Protein AF-0000000086525606 (afdb_homodimer)

Sequence (682 aa):
MKDKPDGVVLPSRVIPFPTSISDEARTALQRLVGSDGVPLNALHVMPSPDDFDAWMRVKAAADAHYAAAIEQLGGSLRSSVETIRAGAADVHVATPEAAASSECAYIDLHGGALVLGGGAACRAGAQMQADRLGIRCYGVDYRLPPEHPYPAALDDCISTYAYVLEHYAPENIVIGGRSAGGNLAAAMVLRARDEGLPLPAALVLLSPEVDLTESGDSFETNRLVDVMLPASLMPNNLLYANGADLAHPYLSPLFGDFSAGFPPTFIQSGTRDLFLSNAVRLHRALRRAQVPTELHVFEGMPHGGFMGAPEDRELSQEIARFVHAHLPASDVESKPSSADRMKDKPDGVVLPSRVIPFPTSISDEARTALQRLVGSDGVPLNALHVMPSPDDFDAWMRVKAAADAHYAAAIEQLGGSLRSSVETIRAGAADVHVATPEAAASSECAYIDLHGGALVLGGGAACRAGAQMQADRLGIRCYGVDYRLPPEHPYPAALDDCISTYAYVLEHYAPENIVIGGRSAGGNLAAAMVLRARDEGLPLPAALVLLSPEVDLTESGDSFETNRLVDVMLPASLMPNNLLYANGADLAHPYLSPLFGDFSAGFPPTFIQSGTRDLFLSNAVRLHRALRRAQVPTELHVFEGMPHGGFMGAPEDRELSQEIARFVHAHLPASDVESKPSSADR

InterPro domains:
  IPR013094 Alpha/beta hydrolase fold-3 [PF07859] (108-304)
  IPR029058 Alpha/Beta hydrolase fold [G3DSA:3.40.50.1820] (7-328)
  IPR029058 Alpha/Beta hydrolase fold [SSF53474] (91-329)
  IPR050300 GDXG lipolytic enzyme [PTHR48081] (92-330)

Nearest PDB structures (foldseek):
  7av5-assembly1_AAA  TM=8.962E-01  e=3.137E-26  uncultured bacterium
  7at3-assembly2_B  TM=9.047E-01  e=7.703E-26  uncultured bacterium
  7atd-assembly2_B  TM=8.683E-01  e=3.054E-25  uncultured bacterium
  5gms-assembly2_B  TM=8.595E-01  e=3.880E-25  uncultured bacterium
  4xvc-assembly4_D  TM=8.637E-01  e=1.538E-24  environmental samples

pLDDT: mean 93.72, std 12.47, range [23.77, 98.94]

Secondary structure (DSSP, 8-state):
-----SEEEE--EEEEPPSSS-HHHHHHHHTTB-TTS-BGGGG--PPPTT-HHHHHHHHHHHHHHHHHHHHHHGGG--SEEEEEEETTEEEEEEE-SS-SEEEEEEEEE--STTTS--HHHHHHHHHHHHHHHTEEEEEEE---TTTS-TTHHHHHHHHHHHHHHTTS-GGGEEEEEETHHHHHHHHHHHHHHHTTPPP-SEEEEES----TT--STHHHHTTTTSSSS-S--HHHHHHHHTTS-TTSTTT-GGGS--TT----EEEEEETT-TTHHHHHHHHHHHHHTT--EEEEEETT--TT-STT-HHHHHHHHHHHHHHHHTS----------GGG-/-----SEEEE--EEEEPPSSS-HHHHHHHHTTB-TTS-BGGGG--PPPTT-HHHHHHHHHHHHHHHHHHHHHHGGG--SEEEEEEETTEEEEEEE-SS-SEEEEEEEEE--STTTS--HHHHHHHHHHHHHHHTEEEEEEE---TTTS-TTHHHHHHHHHHHHHHTTS-GGGEEEEEETHHHHHHHHHHHHHHHTTPPPPSEEEEES----TT--STHHHHTTTTSSSS-S--HHHHHHHHTTS-TTSTTT-GGGS--TT----EEEEEETT-TTHHHHHHHHHHHHHTT--EEEEEETT--TT-STT-HHHHHHHHHHHHHHHHTS----------GGG-

Solvent-accessible surface area (backbone atoms only — not comparable to full-atom values): 34168 Å² total; per-residue (Å²): 128,84,78,61,57,74,31,35,54,41,70,60,46,67,44,58,64,50,78,71,52,53,70,56,29,41,52,46,56,53,73,33,36,42,71,80,6,44,32,53,55,63,74,60,77,79,54,60,62,83,38,58,69,56,48,53,49,53,45,52,53,50,50,52,53,43,52,57,53,45,63,72,45,62,85,71,70,72,32,48,73,47,77,46,75,27,82,90,14,45,27,26,41,8,38,22,76,70,60,50,37,95,62,37,39,33,36,37,30,52,33,39,64,58,49,45,48,47,64,69,49,22,44,51,49,12,25,51,50,3,54,73,63,24,28,33,13,40,12,49,35,42,51,38,28,86,87,31,31,60,61,40,33,52,52,22,48,46,34,39,50,56,51,50,53,74,76,31,57,40,59,28,27,35,38,28,14,32,27,31,7,14,21,47,44,50,15,36,52,55,47,34,51,76,72,67,42,82,63,48,32,30,36,41,28,36,37,21,45,24,48,52,70,61,59,39,48,22,57,58,72,16,45,50,63,1,38,63,42,25,60,85,58,54,46,45,43,50,35,27,37,62,83,52,64,44,67,38,34,74,56,5,34,60,67,45,80,47,74,87,61,64,52,38,33,41,37,30,37,13,75,21,10,32,39,30,29,37,38,35,49,38,50,50,52,35,50,77,41,69,31,60,67,47,61,46,51,38,68,66,23,23,47,90,50,35,87,71,16,73,68,41,52,51,49,51,50,52,49,47,52,54,54,54,70,52,32,79,81,55,80,66,73,78,69,76,72,72,68,88,104,128,82,78,61,57,72,30,36,55,41,71,59,48,68,45,59,67,52,79,70,51,55,72,56,31,39,50,48,55,54,73,33,37,41,70,81,6,44,32,53,54,63,74,61,78,78,54,58,60,82,39,59,69,55,46,53,50,52,44,53,53,49,51,52,53,42,52,56,53,44,64,73,46,61,85,71,70,74,31,48,72,49,75,45,75,28,82,88,14,47,28,25,41,8,39,23,77,69,60,51,36,93,64,37,40,34,37,37,30,52,34,39,65,58,48,45,46,46,64,68,49,22,43,51,49,13,26,51,51,3,54,74,61,19,28,33,13,39,12,50,34,42,51,37,29,85,87,30,31,59,60,40,33,53,53,22,50,45,34,39,49,56,54,49,53,75,77,32,58,40,60,28,27,36,39,29,14,33,28,31,6,14,20,48,45,50,15,35,51,54,48,34,52,76,70,67,44,81,63,46,32,30,36,38,28,36,36,22,45,24,48,53,71,59,60,38,48,23,58,57,71,17,46,50,65,1,38,64,43,25,61,85,59,55,46,45,42,49,34,27,37,62,84,52,63,46,66,38,35,74,55,5,34,61,66,44,80,48,75,87,60,62,53,37,32,41,37,30,38,14,74,20,10,32,38,30,30,38,38,34,48,39,51,51,53,35,49,76,42,68,30,58,65,48,62,45,51,38,68,68,23,22,46,92,50,34,87,71,15,71,68,41,52,52,49,51,51,54,49,45,52,54,54,56,71,50,32,77,80,56,79,66,70,78,70,75,72,71,69,88,106

Organism: NCBI:txid488447

Radius of gyration: 26.57 Å; Cα contacts (8 Å, |Δi|>4): 1544; chains: 2; bounding box: 75×69×79 Å

Structure (mmCIF, N/CA/C/O backbone):
data_AF-0000000086525606-model_v1
#
loop_
_entity.id
_entity.type
_entity.pdbx_description
1 polymer 'Alpha/beta hydrolase'
#
loop_
_atom_site.group_PDB
_atom_site.id
_atom_site.type_symbol
_atom_site.label_atom_id
_atom_site.label_alt_id
_atom_site.label_comp_id
_atom_site.label_asym_id
_atom_site.label_entity_id
_atom_site.label_seq_id
_atom_site.pdbx_PDB_ins_code
_atom_site.Cartn_x
_atom_site.Cartn_y
_atom_site.Cartn_z
_atom_site.occupancy
_atom_site.B_iso_or_equiv
_atom_site.auth_seq_id
_atom_site.auth_comp_id
_atom_site.auth_asym_id
_atom_site.auth_atom_id
_atom_site.pdbx_PDB_model_num
ATOM 1 N N . MET A 1 1 ? -34.062 -6.594 21.125 1 36 1 MET A N 1
ATOM 2 C CA . MET A 1 1 ? -32.844 -5.816 21.203 1 36 1 MET A CA 1
ATOM 3 C C . MET A 1 1 ? -31.953 -6.07 19.969 1 36 1 MET A C 1
ATOM 5 O O . MET A 1 1 ? -31.547 -7.207 19.719 1 36 1 MET A O 1
ATOM 9 N N . LYS A 1 2 ? -32.094 -5.418 18.938 1 52.72 2 LYS A N 1
ATOM 10 C CA . LYS A 1 2 ? -31.391 -5.688 17.688 1 52.72 2 LYS A CA 1
ATOM 11 C C . LYS A 1 2 ? -29.906 -5.875 17.922 1 52.72 2 LYS A C 1
ATOM 13 O O . LYS A 1 2 ? -29.281 -5.094 18.641 1 52.72 2 LYS A O 1
ATOM 18 N N . ASP A 1 3 ? -29.344 -7.051 17.703 1 71.25 3 ASP A N 1
ATOM 19 C CA . ASP A 1 3 ? -27.969 -7.457 17.953 1 71.25 3 ASP A CA 1
ATOM 20 C C . ASP A 1 3 ? -26.984 -6.449 17.359 1 71.25 3 ASP A C 1
ATOM 22 O O . ASP A 1 3 ? -27.125 -6.027 16.203 1 71.25 3 ASP A O 1
ATOM 26 N N . LYS A 1 4 ? -26.219 -5.668 18.172 1 83.19 4 LYS A N 1
ATOM 27 C CA . LYS A 1 4 ? -25.156 -4.73 17.797 1 83.19 4 LYS A CA 1
ATOM 28 C C . LYS A 1 4 ? -24.266 -5.312 16.703 1 83.19 4 LYS A C 1
ATOM 30 O O . LYS A 1 4 ? -23.75 -6.418 16.844 1 83.19 4 LYS A O 1
ATOM 35 N N . PRO A 1 5 ? -24.328 -4.613 15.547 1 90.88 5 PRO A N 1
ATOM 36 C CA . PRO A 1 5 ? -23.406 -5.113 14.516 1 90.88 5 PRO A CA 1
ATOM 37 C C . PRO A 1 5 ? -21.953 -5.148 14.984 1 90.88 5 PRO A C 1
ATOM 39 O O . PRO A 1 5 ? -21.531 -4.266 15.727 1 90.88 5 PRO A O 1
ATOM 42 N N . ASP A 1 6 ? -21.281 -6.199 14.688 1 92.25 6 ASP A N 1
ATOM 43 C CA . ASP A 1 6 ? -19.859 -6.312 14.977 1 92.25 6 ASP A CA 1
ATOM 44 C C . ASP A 1 6 ? -19.016 -5.801 13.805 1 92.25 6 ASP A C 1
ATOM 46 O O . ASP A 1 6 ? -18.312 -6.574 13.156 1 92.25 6 ASP A O 1
ATOM 50 N N . GLY A 1 7 ? -19.141 -4.566 13.555 1 97.19 7 GLY A N 1
ATOM 51 C CA . GLY A 1 7 ? -18.453 -3.928 12.438 1 97.19 7 GLY A CA 1
ATOM 52 C C . GLY A 1 7 ? -19.062 -2.594 12.055 1 97.19 7 GLY A C 1
ATOM 53 O O . GLY A 1 7 ? -19.75 -1.961 12.859 1 97.19 7 GLY A O 1
ATOM 54 N N . VAL A 1 8 ? -18.734 -2.088 10.898 1 98.38 8 VAL A N 1
ATOM 55 C CA . VAL A 1 8 ? -19.234 -0.827 10.359 1 98.38 8 VAL A CA 1
ATOM 56 C C . VAL A 1 8 ? -20.359 -1.098 9.375 1 98.38 8 VAL A C 1
ATOM 58 O O . VAL A 1 8 ? -20.219 -1.893 8.445 1 98.38 8 VAL A O 1
ATOM 61 N N . VAL A 1 9 ? -21.484 -0.493 9.555 1 97.75 9 VAL A N 1
ATOM 62 C CA . VAL A 1 9 ? -22.625 -0.646 8.656 1 97.75 9 VAL A CA 1
ATOM 63 C C . VAL A 1 9 ? -22.484 0.313 7.48 1 97.75 9 VAL A C 1
ATOM 65 O O . VAL A 1 9 ? -22.375 1.527 7.668 1 97.75 9 VAL A O 1
ATOM 68 N N . LEU A 1 10 ? -22.438 -0.233 6.316 1 97.69 10 LEU A N 1
ATOM 69 C CA . LEU A 1 10 ? -22.359 0.56 5.094 1 97.69 10 LEU A CA 1
ATOM 70 C C . LEU A 1 10 ? -23.703 0.531 4.348 1 97.69 10 LEU A C 1
ATOM 72 O O . LEU A 1 10 ? -24.25 -0.543 4.09 1 97.69 10 LEU A O 1
ATOM 76 N N . PRO A 1 11 ? -24.234 1.678 4.02 1 97.19 11 PRO A N 1
ATOM 77 C CA . PRO A 1 11 ? -25.422 1.695 3.172 1 97.19 11 PRO A CA 1
ATOM 78 C C . PRO A 1 11 ? -25.141 1.274 1.732 1 97.19 11 PRO A C 1
ATOM 80 O O . PRO A 1 11 ? -23.969 1.229 1.321 1 97.19 11 PRO A O 1
ATOM 83 N N . SER A 1 12 ? -26.219 0.885 0.986 1 97.5 12 SER A N 1
ATOM 84 C CA . SER A 1 12 ? -26.062 0.666 -0.448 1 97.5 12 SER A CA 1
ATOM 85 C C . SER A 1 12 ? -25.531 1.914 -1.146 1 97.5 12 SER A C 1
ATOM 87 O O . SER A 1 12 ? -25.906 3.035 -0.797 1 97.5 12 SER A O 1
ATOM 89 N N . ARG A 1 13 ? -24.656 1.719 -2.092 1 97.06 13 ARG A N 1
ATOM 90 C CA . ARG A 1 13 ? -24.094 2.859 -2.805 1 97.06 13 ARG A CA 1
ATOM 91 C C . ARG A 1 13 ? -23.438 2.42 -4.117 1 97.06 13 ARG A C 1
ATOM 93 O O . ARG A 1 13 ? -23.266 1.224 -4.355 1 97.06 13 ARG A O 1
ATOM 100 N N . VAL A 1 14 ? -23.203 3.367 -4.949 1 97.94 14 VAL A N 1
ATOM 101 C CA . VAL A 1 14 ? -22.453 3.15 -6.188 1 97.94 14 VAL A CA 1
ATOM 102 C C . VAL A 1 14 ? -21.031 3.668 -6.031 1 97.94 14 VAL A C 1
ATOM 104 O O . VAL A 1 14 ? -20.812 4.828 -5.664 1 97.94 14 VAL A O 1
ATOM 107 N N . ILE A 1 15 ? -20.047 2.838 -6.145 1 98.38 15 ILE A N 1
ATOM 108 C CA . ILE A 1 15 ? -18.656 3.25 -6.207 1 98.38 15 ILE A CA 1
ATOM 109 C C . ILE A 1 15 ? -18.281 3.607 -7.645 1 98.38 15 ILE A C 1
ATOM 111 O O . ILE A 1 15 ? -18.25 2.738 -8.516 1 98.38 15 ILE A O 1
ATOM 115 N N . PRO A 1 16 ? -17.984 4.852 -7.926 1 98.31 16 PRO A N 1
ATOM 116 C CA . PRO A 1 16 ? -17.688 5.234 -9.305 1 98.31 16 PRO A CA 1
ATOM 117 C C . PRO A 1 16 ? -16.375 4.633 -9.805 1 98.31 16 PRO A C 1
ATOM 119 O O . PRO A 1 16 ? -15.516 4.254 -9.008 1 98.31 16 PRO A O 1
ATOM 122 N N . PHE A 1 17 ? -16.297 4.496 -11.117 1 98.38 17 PHE A N 1
ATOM 123 C CA . PHE A 1 17 ? -14.969 4.23 -11.68 1 98.38 17 PHE A CA 1
ATOM 124 C C . PHE A 1 17 ? -14.016 5.375 -11.391 1 98.38 17 PHE A C 1
ATOM 126 O O . PHE A 1 17 ? -14.391 6.547 -11.477 1 98.38 17 PHE A O 1
ATOM 133 N N . PRO A 1 18 ? -12.836 5.023 -11.008 1 98.12 18 PRO A N 1
ATOM 134 C CA . PRO A 1 18 ? -11.898 6.078 -10.594 1 98.12 18 PRO A CA 1
ATOM 135 C C . PRO A 1 18 ? -11.617 7.082 -11.711 1 98.12 18 PRO A C 1
ATOM 137 O O . PRO A 1 18 ? -11.508 6.695 -12.875 1 98.12 18 PRO A O 1
ATOM 140 N N . THR A 1 19 ? -11.453 8.312 -11.391 1 97.38 19 THR A N 1
ATOM 141 C CA . THR A 1 19 ? -11.055 9.344 -12.344 1 97.38 19 THR A CA 1
ATOM 142 C C . THR A 1 19 ? -9.578 9.695 -12.18 1 97.38 19 THR A C 1
ATOM 144 O O . THR A 1 19 ? -9.039 10.5 -12.938 1 97.38 19 THR A O 1
ATOM 147 N N . SER A 1 20 ? -8.938 9.055 -11.203 1 98.31 20 SER A N 1
ATOM 148 C CA . SER A 1 20 ? -7.551 9.344 -10.859 1 98.31 20 SER A CA 1
ATOM 149 C C . SER A 1 20 ? -6.602 8.383 -11.57 1 98.31 20 SER A C 1
ATOM 151 O O . SER A 1 20 ? -5.406 8.344 -11.266 1 98.31 20 SER A O 1
ATOM 153 N N . ILE A 1 21 ? -7.074 7.543 -12.461 1 98.62 21 ILE A N 1
ATOM 154 C CA . ILE A 1 21 ? -6.258 6.633 -13.258 1 98.62 21 ILE A CA 1
ATOM 155 C C . ILE A 1 21 ? -6.383 6.992 -14.734 1 98.62 21 ILE A C 1
ATOM 157 O O . ILE A 1 21 ? -7.141 7.895 -15.102 1 98.62 21 ILE A O 1
ATOM 161 N N . SER A 1 22 ? -5.617 6.359 -15.594 1 98.62 22 SER A N 1
ATOM 162 C CA . SER A 1 22 ? -5.656 6.672 -17.016 1 98.62 22 SER A CA 1
ATOM 163 C C . SER A 1 22 ? -7.016 6.332 -17.625 1 98.62 22 SER A C 1
ATOM 165 O O . SER A 1 22 ? -7.754 5.512 -17.078 1 98.62 22 SER A O 1
ATOM 167 N N . ASP A 1 23 ? -7.305 6.926 -18.734 1 98.38 23 ASP A N 1
ATOM 168 C CA . ASP A 1 23 ? -8.539 6.633 -19.453 1 98.38 23 ASP A CA 1
ATOM 169 C C . ASP A 1 23 ? -8.602 5.168 -19.875 1 98.38 23 ASP A C 1
ATOM 171 O O . ASP A 1 23 ? -9.672 4.551 -19.844 1 98.38 23 ASP A O 1
ATOM 175 N N . GLU A 1 24 ? -7.453 4.629 -20.25 1 98.56 24 GLU A N 1
ATOM 176 C CA . GLU A 1 24 ? -7.379 3.227 -20.656 1 98.56 24 GLU A CA 1
ATOM 177 C C . GLU A 1 24 ? -7.711 2.299 -19.484 1 98.56 24 GLU A C 1
ATOM 179 O O . GLU A 1 24 ? -8.453 1.328 -19.656 1 98.56 24 GLU A O 1
ATOM 184 N N . ALA A 1 25 ? -7.176 2.627 -18.344 1 98.69 25 ALA A N 1
ATOM 185 C CA . ALA A 1 25 ? -7.457 1.835 -17.141 1 98.69 25 ALA A CA 1
ATOM 186 C C . ALA A 1 25 ? -8.938 1.902 -16.781 1 98.69 25 ALA A C 1
ATOM 188 O O . ALA A 1 25 ? -9.555 0.88 -16.469 1 98.69 25 ALA A O 1
ATOM 189 N N . ARG A 1 26 ? -9.461 3.09 -16.812 1 98.44 26 ARG A N 1
ATOM 190 C CA . ARG A 1 26 ? -10.875 3.281 -16.484 1 98.44 26 ARG A CA 1
ATOM 191 C C . ARG A 1 26 ? -11.766 2.482 -17.438 1 98.44 26 ARG A C 1
ATOM 193 O O . ARG A 1 26 ? -12.727 1.844 -17 1 98.44 26 ARG A O 1
ATOM 200 N N . THR A 1 27 ? -11.43 2.516 -18.719 1 97.94 27 THR A N 1
ATOM 201 C CA . THR A 1 27 ? -12.18 1.773 -19.719 1 97.94 27 THR A CA 1
ATOM 202 C C . THR A 1 27 ? -12.109 0.273 -19.453 1 97.94 27 THR A C 1
ATOM 204 O O . THR A 1 27 ? -13.109 -0.436 -19.609 1 97.94 27 THR A O 1
ATOM 207 N N . ALA A 1 28 ? -10.945 -0.151 -19.078 1 97.44 28 ALA A N 1
ATOM 208 C CA . ALA A 1 28 ? -10.781 -1.563 -18.75 1 97.44 28 ALA A CA 1
ATOM 209 C C . ALA A 1 28 ? -11.711 -1.972 -17.609 1 97.44 28 ALA A C 1
ATOM 211 O O . ALA A 1 28 ? -12.336 -3.035 -17.672 1 97.44 28 ALA A O 1
ATOM 212 N N . LEU A 1 29 ? -11.828 -1.157 -16.578 1 98.19 29 LEU A N 1
ATOM 213 C CA . LEU A 1 29 ? -12.719 -1.44 -15.461 1 98.19 29 LEU A CA 1
ATOM 214 C C . LEU A 1 29 ? -14.18 -1.459 -15.914 1 98.19 29 LEU A C 1
ATOM 216 O O . LEU A 1 29 ? -14.945 -2.332 -15.508 1 98.19 29 LEU A O 1
ATOM 220 N N . GLN A 1 30 ? -14.531 -0.524 -16.75 1 97.75 30 GLN A N 1
ATOM 221 C CA . GLN A 1 30 ? -15.898 -0.388 -17.219 1 97.75 30 GLN A CA 1
ATOM 222 C C . GLN A 1 30 ? -16.344 -1.64 -17.969 1 97.75 30 GLN A C 1
ATOM 224 O O . GLN A 1 30 ? -17.516 -2.039 -17.891 1 97.75 30 GLN A O 1
ATOM 229 N N . ARG A 1 31 ? -15.445 -2.287 -18.609 1 96.56 31 ARG A N 1
ATOM 230 C CA . ARG A 1 31 ? -15.742 -3.465 -19.422 1 96.56 31 ARG A CA 1
ATOM 231 C C . ARG A 1 31 ? -16.062 -4.664 -18.531 1 96.56 31 ARG A C 1
ATOM 233 O O . ARG A 1 31 ? -16.625 -5.656 -19.016 1 96.56 31 ARG A O 1
ATOM 240 N N . LEU A 1 32 ? -15.75 -4.566 -17.312 1 97.25 32 LEU A N 1
ATOM 241 C CA . LEU A 1 32 ? -15.898 -5.707 -16.422 1 97.25 32 LEU A CA 1
ATOM 242 C C . LEU A 1 32 ? -17.172 -5.594 -15.586 1 97.25 32 LEU A C 1
ATOM 244 O O . LEU A 1 32 ? -17.422 -6.43 -14.711 1 97.25 32 LEU A O 1
ATOM 248 N N . VAL A 1 33 ? -17.938 -4.555 -15.82 1 97.75 33 VAL A N 1
ATOM 249 C CA . VAL A 1 33 ? -19.125 -4.301 -15.031 1 97.75 33 VAL A CA 1
ATOM 250 C C . VAL A 1 33 ? -20.359 -4.25 -15.945 1 97.75 33 VAL A C 1
ATOM 252 O O . VAL A 1 33 ? -20.328 -3.605 -17 1 97.75 33 VAL A O 1
ATOM 255 N N . GLY A 1 34 ? -21.406 -4.938 -15.57 1 96.75 34 GLY A N 1
ATOM 256 C CA . GLY A 1 34 ? -22.641 -4.961 -16.344 1 96.75 34 GLY A CA 1
ATOM 257 C C . GLY A 1 34 ? -23.438 -3.674 -16.25 1 96.75 34 GLY A C 1
ATOM 258 O O . GLY A 1 34 ? -23.094 -2.789 -15.461 1 96.75 34 GLY A O 1
ATOM 259 N N . SER A 1 35 ? -24.453 -3.564 -17.031 1 95.19 35 SER A N 1
ATOM 260 C CA . SER A 1 35 ? -25.281 -2.369 -17.078 1 95.19 35 SER A CA 1
ATOM 261 C C . SER A 1 35 ? -25.984 -2.133 -15.742 1 95.19 35 SER A C 1
ATOM 263 O O . SER A 1 35 ? -26.453 -1.024 -15.461 1 95.19 35 SER A O 1
ATOM 265 N N . ASP A 1 36 ? -26.078 -3.131 -14.969 1 95.25 36 ASP A N 1
ATOM 266 C CA . ASP A 1 36 ? -26.719 -3.018 -13.656 1 95.25 36 ASP A CA 1
ATOM 267 C C . ASP A 1 36 ? -25.703 -2.633 -12.586 1 95.25 36 ASP A C 1
ATOM 269 O O . ASP A 1 36 ? -26.062 -2.516 -11.406 1 95.25 36 ASP A O 1
ATOM 273 N N . GLY A 1 37 ? -24.438 -2.537 -12.953 1 96.56 37 GLY A N 1
ATOM 274 C CA . GLY A 1 37 ? -23.391 -2.127 -12.023 1 96.56 37 GLY A CA 1
ATOM 275 C C . GLY A 1 37 ? -22.75 -3.293 -11.297 1 96.56 37 GLY A C 1
ATOM 276 O O . GLY A 1 37 ? -21.922 -3.094 -10.406 1 96.56 37 GLY A O 1
ATOM 277 N N . VAL A 1 38 ? -23.156 -4.477 -11.625 1 96.88 38 VAL A N 1
ATOM 278 C CA . VAL A 1 38 ? -22.594 -5.664 -10.984 1 96.88 38 VAL A CA 1
ATOM 279 C C . VAL A 1 38 ? -21.406 -6.184 -11.789 1 96.88 38 VAL A C 1
ATOM 281 O O . VAL A 1 38 ? -21.484 -6.301 -13.016 1 96.88 38 VAL A O 1
ATOM 284 N N . PRO A 1 39 ? -20.297 -6.461 -11.094 1 97.94 39 PRO A N 1
ATOM 285 C CA . PRO A 1 39 ? -19.172 -7.059 -11.836 1 97.94 39 PRO A CA 1
ATOM 286 C C . PRO A 1 39 ? -19.578 -8.336 -12.57 1 97.94 39 PRO A C 1
ATOM 288 O O . PRO A 1 39 ? -20.266 -9.195 -12 1 97.94 39 PRO A O 1
ATOM 291 N N . LEU A 1 40 ? -19.109 -8.484 -13.797 1 96.56 40 LEU A N 1
ATOM 292 C CA . LEU A 1 40 ? -19.484 -9.633 -14.625 1 96.56 40 LEU A CA 1
ATOM 293 C C . LEU A 1 40 ? -19 -10.938 -14 1 96.56 40 LEU A C 1
ATOM 295 O O . LEU A 1 40 ? -19.703 -11.945 -14.023 1 96.56 40 LEU A O 1
ATOM 299 N N . ASN A 1 41 ? -17.844 -10.938 -13.406 1 95.25 41 ASN A N 1
ATOM 300 C CA . ASN A 1 41 ? -17.266 -12.141 -12.828 1 95.25 41 ASN A CA 1
ATOM 301 C C . ASN A 1 41 ? -18.016 -12.586 -11.57 1 95.25 41 ASN A C 1
ATOM 303 O O . ASN A 1 41 ? -17.859 -13.719 -11.117 1 95.25 41 ASN A O 1
ATOM 307 N N . ALA A 1 42 ? -18.797 -11.703 -11.008 1 94.94 42 ALA A N 1
ATOM 308 C CA . ALA A 1 42 ? -19.578 -12.047 -9.82 1 94.94 42 ALA A CA 1
ATOM 309 C C . ALA A 1 42 ? -20.719 -12.992 -10.172 1 94.94 42 ALA A C 1
ATOM 311 O O . ALA A 1 42 ? -21.312 -13.617 -9.297 1 94.94 42 ALA A O 1
ATOM 312 N N . LEU A 1 43 ? -20.984 -13.062 -11.422 1 90.75 43 LEU A N 1
ATOM 313 C CA . LEU A 1 43 ? -22.094 -13.883 -11.891 1 90.75 43 LEU A CA 1
ATOM 314 C C . LEU A 1 43 ? -21.703 -15.352 -11.977 1 90.75 43 LEU A C 1
ATOM 316 O O . LEU A 1 43 ? -22.547 -16.219 -12.102 1 90.75 43 LEU A O 1
ATOM 320 N N . HIS A 1 44 ? -20.422 -15.609 -11.898 1 88.12 44 HIS A N 1
ATOM 321 C CA . HIS A 1 44 ? -19.906 -16.969 -11.984 1 88.12 44 HIS A CA 1
ATOM 322 C C . HIS A 1 44 ? -19.703 -17.578 -10.594 1 88.12 44 HIS A C 1
ATOM 324 O O . HIS A 1 44 ? -19.031 -16.984 -9.75 1 88.12 44 HIS A O 1
ATOM 330 N N . VAL A 1 45 ? -20.344 -18.656 -10.398 1 88.06 45 VAL A N 1
ATOM 331 C CA . VAL A 1 45 ? -20.203 -19.344 -9.125 1 88.06 45 VAL A CA 1
ATOM 332 C C . VAL A 1 45 ? -19.344 -20.594 -9.312 1 88.06 45 VAL A C 1
ATOM 334 O O . VAL A 1 45 ? -19.594 -21.406 -10.203 1 88.06 45 VAL A O 1
ATOM 337 N N . MET A 1 46 ? -18.344 -20.656 -8.508 1 92.56 46 MET A N 1
ATOM 338 C CA . MET A 1 46 ? -17.453 -21.797 -8.602 1 92.56 46 MET A CA 1
ATOM 339 C C . MET A 1 46 ? -18.109 -23.047 -8.031 1 92.56 46 MET A C 1
ATOM 341 O O . MET A 1 46 ? -18.922 -22.969 -7.102 1 92.56 46 MET A O 1
ATOM 345 N N . PRO A 1 47 ? -17.734 -24.156 -8.547 1 95.5 47 PRO A N 1
ATOM 346 C CA . PRO A 1 47 ? -18.312 -25.422 -8.07 1 95.5 47 PRO A CA 1
ATOM 347 C C . PRO A 1 47 ? -17.891 -25.766 -6.645 1 95.5 47 PRO A C 1
ATOM 349 O O . PRO A 1 47 ? -16.922 -25.203 -6.129 1 95.5 47 PRO A O 1
ATOM 352 N N . SER A 1 48 ? -18.688 -26.672 -6.086 1 95.25 48 SER A N 1
ATOM 353 C CA . SER A 1 48 ? -18.234 -27.281 -4.832 1 95.25 48 SER A CA 1
ATOM 354 C C . SER A 1 48 ? -16.938 -28.062 -5.023 1 95.25 48 SER A C 1
ATOM 356 O O . SER A 1 48 ? -16.75 -28.703 -6.055 1 95.25 48 SER A O 1
ATOM 358 N N . PRO A 1 49 ? -16.094 -28.062 -4.008 1 94.25 49 PRO A N 1
ATOM 359 C CA . PRO A 1 49 ? -14.805 -28.75 -4.148 1 94.25 49 PRO A CA 1
ATOM 360 C C . PRO A 1 49 ? -14.953 -30.234 -4.453 1 94.25 49 PRO A C 1
ATOM 362 O O . PRO A 1 49 ? -14.055 -30.844 -5.035 1 94.25 49 PRO A O 1
ATOM 365 N N . ASP A 1 50 ? -16.109 -30.797 -4.18 1 94.81 50 ASP A N 1
ATOM 366 C CA . ASP A 1 50 ? -16.297 -32.25 -4.328 1 94.81 50 ASP A CA 1
ATOM 367 C C . ASP A 1 50 ? -16.875 -32.594 -5.695 1 94.81 50 ASP A C 1
ATOM 369 O O . ASP A 1 50 ? -17.016 -33.75 -6.039 1 94.81 50 ASP A O 1
ATOM 373 N N . ASP A 1 51 ? -17.203 -31.578 -6.445 1 96.75 51 ASP A N 1
ATOM 374 C CA . ASP A 1 51 ? -17.828 -31.812 -7.742 1 96.75 51 ASP A CA 1
ATOM 375 C C . ASP A 1 51 ? -16.781 -31.859 -8.852 1 96.75 51 ASP A C 1
ATOM 377 O O . ASP A 1 51 ? -16.609 -30.875 -9.594 1 96.75 51 ASP A O 1
ATOM 381 N N . PHE A 1 52 ? -16.203 -33 -9.047 1 96.56 52 PHE A N 1
ATOM 382 C CA . PHE A 1 52 ? -15.109 -33.188 -9.984 1 96.56 52 PHE A CA 1
ATOM 383 C C . PHE A 1 52 ? -15.523 -32.812 -11.398 1 96.56 52 PHE A C 1
ATOM 385 O O . PHE A 1 52 ? -14.82 -32.062 -12.07 1 96.56 52 PHE A O 1
ATOM 392 N N . ASP A 1 53 ? -16.641 -33.25 -11.836 1 97.31 53 ASP A N 1
ATOM 393 C CA . ASP A 1 53 ? -17.094 -33.031 -13.203 1 97.31 53 ASP A CA 1
ATOM 394 C C . ASP A 1 53 ? -17.359 -31.547 -13.469 1 97.31 53 ASP A C 1
ATOM 396 O O . ASP A 1 53 ? -17.047 -31.031 -14.547 1 97.31 53 ASP A O 1
ATOM 400 N N . ALA A 1 54 ? -17.891 -30.953 -12.477 1 97.38 54 ALA A N 1
ATOM 401 C CA . ALA A 1 54 ? -18.141 -29.516 -12.617 1 97.38 54 ALA A CA 1
ATOM 402 C C . ALA A 1 54 ? -16.844 -28.734 -12.758 1 97.38 54 ALA A C 1
ATOM 404 O O . ALA A 1 54 ? -16.75 -27.812 -13.562 1 97.38 54 ALA A O 1
ATOM 405 N N . TRP A 1 55 ? -15.844 -29.109 -12 1 97.44 55 TRP A N 1
ATOM 406 C CA . TRP A 1 55 ? -14.555 -28.422 -12.078 1 97.44 55 TRP A CA 1
ATOM 407 C C . TRP A 1 55 ? -13.875 -28.688 -13.414 1 97.44 55 TRP A C 1
ATOM 409 O O . TRP A 1 55 ? -13.242 -27.797 -13.984 1 97.44 55 TRP A O 1
ATOM 419 N N . MET A 1 56 ? -14.039 -29.875 -13.906 1 96.88 56 MET A N 1
ATOM 420 C CA . MET A 1 56 ? -13.477 -30.188 -15.219 1 96.88 56 MET A CA 1
ATOM 421 C C . MET A 1 56 ? -14.102 -29.328 -16.297 1 96.88 56 MET A C 1
ATOM 423 O O . MET A 1 56 ? -13.43 -28.938 -17.266 1 96.88 56 MET A O 1
ATOM 427 N N . ARG A 1 57 ? -15.367 -29 -16.141 1 95.94 57 ARG A N 1
ATOM 428 C CA . ARG A 1 57 ? -16.047 -28.125 -17.094 1 95.94 57 ARG A CA 1
ATOM 429 C C . ARG A 1 57 ? -15.539 -26.688 -16.984 1 95.94 57 ARG A C 1
ATOM 431 O O . ARG A 1 57 ? -15.352 -26.016 -17.984 1 95.94 57 ARG A O 1
ATOM 438 N N . VAL A 1 58 ? -15.359 -26.281 -15.734 1 95.19 58 VAL A N 1
ATOM 439 C CA . VAL A 1 58 ? -14.797 -24.953 -15.5 1 95.19 58 VAL A CA 1
ATOM 440 C C . VAL A 1 58 ? -13.43 -24.859 -16.172 1 95.19 58 VAL A C 1
ATOM 442 O O . VAL A 1 58 ? -13.133 -23.875 -16.844 1 95.19 58 VAL A O 1
ATOM 445 N N . LYS A 1 59 ? -12.602 -25.812 -16.047 1 95.12 59 LYS A N 1
ATOM 446 C CA . LYS A 1 59 ? -11.258 -25.828 -16.625 1 95.12 59 LYS A CA 1
ATOM 447 C C . LYS A 1 59 ? -11.32 -25.766 -18.156 1 95.12 59 LYS A C 1
ATOM 449 O O . LYS A 1 59 ? -10.578 -25.016 -18.781 1 95.12 59 LYS A O 1
ATOM 454 N N . ALA A 1 60 ? -12.203 -26.516 -18.672 1 93.81 60 ALA A N 1
ATOM 455 C CA . ALA A 1 60 ? -12.352 -26.547 -20.125 1 93.81 60 ALA A CA 1
ATOM 456 C C . ALA A 1 60 ? -12.781 -25.188 -20.672 1 93.81 60 ALA A C 1
ATOM 458 O O . ALA A 1 60 ? -12.297 -24.75 -21.719 1 93.81 60 ALA A O 1
ATOM 459 N N . ALA A 1 61 ? -13.688 -24.609 -19.969 1 92.06 61 ALA A N 1
ATOM 460 C CA . ALA A 1 61 ? -14.164 -23.297 -20.375 1 92.06 61 ALA A CA 1
ATOM 461 C C . ALA A 1 61 ? -13.047 -22.25 -20.297 1 92.06 61 ALA A C 1
ATOM 463 O O . ALA A 1 61 ? -12.906 -21.422 -21.188 1 92.06 61 ALA A O 1
ATOM 464 N N . ALA A 1 62 ? -12.297 -22.297 -19.234 1 91.62 62 ALA A N 1
ATOM 465 C CA . ALA A 1 62 ? -11.18 -21.359 -19.047 1 91.62 62 ALA A CA 1
ATOM 466 C C . ALA A 1 62 ? -10.125 -21.562 -20.141 1 91.62 62 ALA A C 1
ATOM 468 O O . ALA A 1 62 ? -9.609 -20.594 -20.703 1 91.62 62 ALA A O 1
ATOM 469 N N . ASP A 1 63 ? -9.82 -22.734 -20.438 1 90.19 63 ASP A N 1
ATOM 470 C CA . ASP A 1 63 ? -8.844 -23.062 -21.469 1 90.19 63 ASP A CA 1
ATOM 471 C C . ASP A 1 63 ? -9.258 -22.469 -22.812 1 90.19 63 ASP A C 1
ATOM 473 O O . ASP A 1 63 ? -8.422 -21.953 -23.562 1 90.19 63 ASP A O 1
ATOM 477 N N . ALA A 1 64 ? -10.484 -22.594 -23.078 1 89.06 64 ALA A N 1
ATOM 478 C CA . ALA A 1 64 ? -11.008 -22.047 -24.328 1 89.06 64 ALA A CA 1
ATOM 479 C C . ALA A 1 64 ? -10.859 -20.531 -24.359 1 89.06 64 ALA A C 1
ATOM 481 O O . ALA A 1 64 ? -10.523 -19.953 -25.406 1 89.06 64 ALA A O 1
ATOM 482 N N . HIS A 1 65 ? -11.141 -19.953 -23.281 1 86.88 65 HIS A N 1
ATOM 483 C CA . HIS A 1 65 ? -11 -18.516 -23.172 1 86.88 65 HIS A CA 1
ATOM 484 C C . HIS A 1 65 ? -9.555 -18.078 -23.375 1 86.88 65 HIS A C 1
ATOM 486 O O . HIS A 1 65 ? -9.273 -17.109 -24.078 1 86.88 65 HIS A O 1
ATOM 492 N N . TYR A 1 66 ? -8.625 -18.75 -22.766 1 86 66 TYR A N 1
ATOM 493 C CA . TYR A 1 66 ? -7.203 -18.453 -22.906 1 86 66 TYR A CA 1
ATOM 494 C C . TYR A 1 66 ? -6.734 -18.641 -24.328 1 86 66 TYR A C 1
ATOM 496 O O . TYR A 1 66 ? -5.941 -17.844 -24.844 1 86 66 TYR A O 1
ATOM 504 N N . ALA A 1 67 ? -7.176 -19.656 -24.891 1 83.5 67 ALA A N 1
ATOM 505 C CA . ALA A 1 67 ? -6.816 -19.922 -26.281 1 83.5 67 ALA A CA 1
ATOM 506 C C . ALA A 1 67 ? -7.223 -18.781 -27.188 1 83.5 67 ALA A C 1
ATOM 508 O O . ALA A 1 67 ? -6.461 -18.375 -28.062 1 83.5 67 ALA A O 1
ATOM 509 N N . ALA A 1 68 ? -8.352 -18.297 -26.984 1 82.5 68 ALA A N 1
ATOM 510 C CA . ALA A 1 68 ? -8.852 -17.172 -27.781 1 82.5 68 ALA A CA 1
ATOM 511 C C . ALA A 1 68 ? -7.996 -15.93 -27.562 1 82.5 68 ALA A C 1
ATOM 513 O O . ALA A 1 68 ? -7.691 -15.211 -28.516 1 82.5 68 ALA A O 1
ATOM 514 N N . ALA A 1 69 ? -7.617 -15.711 -26.359 1 81.62 69 ALA A N 1
ATOM 515 C CA . ALA A 1 69 ? -6.793 -14.555 -26.031 1 81.62 69 ALA A CA 1
ATOM 516 C C . ALA A 1 69 ? -5.406 -14.664 -26.656 1 81.62 69 ALA A C 1
ATOM 518 O O . ALA A 1 69 ? -4.867 -13.68 -27.172 1 81.62 69 ALA A O 1
ATOM 519 N N . ILE A 1 70 ? -4.82 -15.789 -26.641 1 82.62 70 ILE A N 1
ATOM 520 C CA . ILE A 1 70 ? -3.488 -16.062 -27.172 1 82.62 70 ILE A CA 1
ATOM 521 C C . ILE A 1 70 ? -3.488 -15.852 -28.688 1 82.62 70 ILE A C 1
ATOM 523 O O . ILE A 1 70 ? -2.52 -15.336 -29.25 1 82.62 70 ILE A O 1
ATOM 527 N N . GLU A 1 71 ? -4.508 -16.281 -29.25 1 78.94 71 GLU A N 1
ATOM 528 C CA . GLU A 1 71 ? -4.633 -16.094 -30.688 1 78.94 71 GLU A CA 1
ATOM 529 C C . GLU A 1 71 ? -4.551 -14.617 -31.062 1 78.94 71 GLU A C 1
ATOM 531 O O . GLU A 1 71 ? -3.988 -14.258 -32.094 1 78.94 71 GLU A O 1
ATOM 536 N N . GLN A 1 72 ? -4.992 -13.875 -30.188 1 75.19 72 GLN A N 1
ATOM 537 C CA . GLN A 1 72 ? -4.965 -12.438 -30.422 1 75.19 72 GLN A CA 1
ATOM 538 C C . GLN A 1 72 ? -3.564 -11.875 -30.219 1 75.19 72 GLN A C 1
ATOM 540 O O . GLN A 1 72 ? -3.207 -10.852 -30.812 1 75.19 72 GLN A O 1
ATOM 545 N N . LEU A 1 73 ? -2.75 -12.594 -29.375 1 72.56 73 LEU A N 1
ATOM 546 C CA . LEU A 1 73 ? -1.391 -12.156 -29.078 1 72.56 73 LEU A CA 1
ATOM 547 C C . LEU A 1 73 ? -0.422 -12.602 -30.156 1 72.56 73 LEU A C 1
ATOM 549 O O . LEU A 1 73 ? 0.661 -12.031 -30.312 1 72.56 73 LEU A O 1
ATOM 553 N N . GLY A 1 74 ? -0.523 -13.836 -30.812 1 62.47 74 GLY A N 1
ATOM 554 C CA . GLY A 1 74 ? 0.361 -14.648 -31.641 1 62.47 74 GLY A CA 1
ATOM 555 C C . GLY A 1 74 ? 1.223 -13.828 -32.562 1 62.47 74 GLY A C 1
ATOM 556 O O . GLY A 1 74 ? 2.424 -14.078 -32.719 1 62.47 74 GLY A O 1
ATOM 557 N N . GLY A 1 75 ? 0.831 -12.758 -32.906 1 69 75 GLY A N 1
ATOM 558 C CA . GLY A 1 75 ? 1.703 -12.039 -33.812 1 69 75 GLY A CA 1
ATOM 559 C C . GLY A 1 75 ? 2.682 -11.125 -33.125 1 69 75 GLY A C 1
ATOM 560 O O . GLY A 1 75 ? 3.631 -10.633 -33.719 1 69 75 GLY A O 1
ATOM 561 N N . SER A 1 76 ? 2.727 -11.219 -31.781 1 82.19 76 SER A N 1
ATOM 562 C CA . SER A 1 76 ? 3.506 -10.188 -31.109 1 82.19 76 SER A CA 1
ATOM 563 C C . SER A 1 76 ? 4.652 -10.789 -30.312 1 82.19 76 SER A C 1
ATOM 565 O O . SER A 1 76 ? 5.562 -10.078 -29.875 1 82.19 76 SER A O 1
ATOM 567 N N . LEU A 1 77 ? 4.781 -12.164 -30.203 1 89.88 77 LEU A N 1
ATOM 568 C CA . LEU A 1 77 ? 5.82 -12.82 -29.422 1 89.88 77 LEU A CA 1
ATOM 569 C C . LEU A 1 77 ? 7.055 -13.094 -30.266 1 89.88 77 LEU A C 1
ATOM 571 O O . LEU A 1 77 ? 6.945 -13.625 -31.375 1 89.88 77 LEU A O 1
ATOM 575 N N . ARG A 1 78 ? 8.203 -12.75 -29.734 1 91 78 ARG A N 1
ATOM 576 C CA . ARG A 1 78 ? 9.438 -12.789 -30.5 1 91 78 ARG A CA 1
ATOM 577 C C . ARG A 1 78 ? 10.328 -13.938 -30.047 1 91 78 ARG A C 1
ATOM 579 O O . ARG A 1 78 ? 11.156 -14.438 -30.812 1 91 78 ARG A O 1
ATOM 586 N N . SER A 1 79 ? 10.148 -14.391 -28.812 1 93.56 79 SER A N 1
ATOM 587 C CA . SER A 1 79 ? 11.008 -15.43 -28.266 1 93.56 79 SER A CA 1
ATOM 588 C C . SER A 1 79 ? 10.672 -16.797 -28.859 1 93.56 79 SER A C 1
ATOM 590 O O . SER A 1 79 ? 9.539 -17.031 -29.297 1 93.56 79 SER A O 1
ATOM 592 N N . SER A 1 80 ? 11.688 -17.625 -28.938 1 94.69 80 SER A N 1
ATOM 593 C CA . SER A 1 80 ? 11.43 -19.047 -29.219 1 94.69 80 SER A CA 1
ATOM 594 C C . SER A 1 80 ? 11.07 -19.797 -27.938 1 94.69 80 SER A C 1
ATOM 596 O O . SER A 1 80 ? 11.375 -19.344 -26.828 1 94.69 80 SER A O 1
ATOM 598 N N . VAL A 1 81 ? 10.312 -20.891 -28.109 1 96.31 81 VAL A N 1
ATOM 599 C CA . VAL A 1 81 ? 9.914 -21.625 -26.906 1 96.31 81 VAL A CA 1
ATOM 600 C C . VAL A 1 81 ? 9.945 -23.125 -27.188 1 96.31 81 VAL A C 1
ATOM 602 O O . VAL A 1 81 ? 9.547 -23.578 -28.266 1 96.31 81 VAL A O 1
ATOM 605 N N . GLU A 1 82 ? 10.539 -23.906 -26.375 1 97.56 82 GLU A N 1
ATOM 606 C CA . GLU A 1 82 ? 10.508 -25.359 -26.375 1 97.56 82 GLU A CA 1
ATOM 607 C C . GLU A 1 82 ? 10.016 -25.906 -25.047 1 97.56 82 GLU A C 1
ATOM 609 O O . GLU A 1 82 ? 10.086 -25.219 -24.031 1 97.56 82 GLU A O 1
ATOM 614 N N . THR A 1 83 ? 9.484 -27.078 -25.047 1 98.56 83 THR A N 1
ATOM 615 C CA . THR A 1 83 ? 8.977 -27.703 -23.828 1 98.56 83 THR A CA 1
ATOM 616 C C . THR A 1 83 ? 9.891 -28.828 -23.375 1 98.56 83 THR A C 1
ATOM 618 O O . THR A 1 83 ? 10.297 -29.672 -24.188 1 98.56 83 THR A O 1
ATOM 621 N N . ILE A 1 84 ? 10.258 -28.781 -22.156 1 98.44 84 ILE A N 1
ATOM 622 C CA . ILE A 1 84 ? 11.039 -29.859 -21.562 1 98.44 84 ILE A CA 1
ATOM 623 C C . ILE A 1 84 ? 10.281 -30.469 -20.375 1 98.44 84 ILE A C 1
ATOM 625 O O . ILE A 1 84 ? 9.227 -29.953 -19.984 1 98.44 84 ILE A O 1
ATOM 629 N N . ARG A 1 85 ? 10.828 -31.562 -19.875 1 98 85 ARG A N 1
ATOM 630 C CA . ARG A 1 85 ? 10.266 -32.188 -18.672 1 98 85 ARG A CA 1
ATOM 631 C C . ARG A 1 85 ? 11.188 -32 -17.484 1 98 85 ARG A C 1
ATOM 633 O O . ARG A 1 85 ? 12.391 -32.25 -17.578 1 98 85 ARG A O 1
ATOM 640 N N . ALA A 1 86 ? 10.734 -31.516 -16.406 1 97.44 86 ALA A N 1
ATOM 641 C CA . ALA A 1 86 ? 11.398 -31.484 -15.102 1 97.44 86 ALA A CA 1
ATOM 642 C C . ALA A 1 86 ? 10.57 -32.219 -14.039 1 97.44 86 ALA A C 1
ATOM 644 O O . ALA A 1 86 ? 9.578 -31.672 -13.547 1 97.44 86 ALA A O 1
ATOM 645 N N . GLY A 1 87 ? 11.031 -33.406 -13.633 1 96.44 87 GLY A N 1
ATOM 646 C CA . GLY A 1 87 ? 10.141 -34.25 -12.836 1 96.44 87 GLY A CA 1
ATOM 647 C C . GLY A 1 87 ? 8.852 -34.594 -13.555 1 96.44 87 GLY A C 1
ATOM 648 O O . GLY A 1 87 ? 8.867 -35.062 -14.68 1 96.44 87 GLY A O 1
ATOM 649 N N . ALA A 1 88 ? 7.75 -34.25 -12.961 1 97.12 88 ALA A N 1
ATOM 650 C CA . ALA A 1 88 ? 6.445 -34.531 -13.539 1 97.12 88 ALA A CA 1
ATOM 651 C C . ALA A 1 88 ? 5.887 -33.344 -14.289 1 97.12 88 ALA A C 1
ATOM 653 O O . ALA A 1 88 ? 4.816 -33.438 -14.898 1 97.12 88 ALA A O 1
ATOM 654 N N . ALA A 1 89 ? 6.609 -32.281 -14.289 1 96.56 89 ALA A N 1
ATOM 655 C CA . ALA A 1 89 ? 6.062 -31.031 -14.844 1 96.56 89 ALA A CA 1
ATOM 656 C C . ALA A 1 89 ? 6.57 -30.797 -16.266 1 96.56 89 ALA A C 1
ATOM 658 O O . ALA A 1 89 ? 7.742 -31.047 -16.562 1 96.56 89 ALA A O 1
ATOM 659 N N . ASP A 1 90 ? 5.672 -30.375 -17.109 1 98.19 90 ASP A N 1
ATOM 660 C CA . ASP A 1 90 ? 6.113 -29.719 -18.344 1 98.19 90 ASP A CA 1
ATOM 661 C C . ASP A 1 90 ? 6.617 -28.312 -18.047 1 98.19 90 ASP A C 1
ATOM 663 O O . ASP A 1 90 ? 6.035 -27.594 -17.219 1 98.19 90 ASP A O 1
ATOM 667 N N . VAL A 1 91 ? 7.754 -27.969 -18.625 1 98.81 91 VAL A N 1
ATOM 668 C CA . VAL A 1 91 ? 8.32 -26.625 -18.469 1 98.81 91 VAL A CA 1
ATOM 669 C C . VAL A 1 91 ? 8.539 -26.016 -19.859 1 98.81 91 VAL A C 1
ATOM 671 O O . VAL A 1 91 ? 9.211 -26.594 -20.703 1 98.81 91 VAL A O 1
ATOM 674 N N . HIS A 1 92 ? 7.918 -24.875 -20.109 1 98.56 92 HIS A N 1
ATOM 675 C CA . HIS A 1 92 ? 8.109 -24.141 -21.359 1 98.56 92 HIS A CA 1
ATOM 676 C C . HIS A 1 92 ? 9.297 -23.188 -21.266 1 98.56 92 HIS A C 1
ATOM 678 O O . HIS A 1 92 ? 9.242 -22.188 -20.531 1 98.56 92 HIS A O 1
ATOM 684 N N . VAL A 1 93 ? 10.359 -23.516 -21.969 1 97.94 93 VAL A N 1
ATOM 685 C CA . VAL A 1 93 ? 11.586 -22.719 -21.922 1 97.94 93 VAL A CA 1
ATOM 686 C C . VAL A 1 93 ? 11.602 -21.734 -23.078 1 97.94 93 VAL A C 1
ATOM 688 O O . VAL A 1 93 ? 11.82 -22.109 -24.234 1 97.94 93 VAL A O 1
ATOM 691 N N . ALA A 1 94 ? 11.375 -20.453 -22.75 1 97 94 ALA A N 1
ATOM 692 C CA . ALA A 1 94 ? 11.359 -19.391 -23.75 1 97 94 ALA A CA 1
ATOM 693 C C . ALA A 1 94 ? 12.703 -18.672 -23.812 1 97 94 ALA A C 1
ATOM 695 O O . ALA A 1 94 ? 13.234 -18.25 -22.766 1 97 94 ALA A O 1
ATOM 696 N N . THR A 1 95 ? 13.258 -18.531 -24.953 1 95.56 95 THR A N 1
ATOM 697 C CA . THR A 1 95 ? 14.539 -17.859 -25.172 1 95.56 95 THR A CA 1
ATOM 698 C C . THR A 1 95 ? 14.344 -16.562 -25.953 1 95.56 95 THR A C 1
ATOM 700 O O . THR A 1 95 ? 13.859 -16.578 -27.078 1 95.56 95 THR A O 1
ATOM 703 N N . PRO A 1 96 ? 14.672 -15.477 -25.297 1 93.88 96 PRO A N 1
ATOM 704 C CA . PRO A 1 96 ? 14.516 -14.211 -26.016 1 93.88 96 PRO A CA 1
ATOM 705 C C . PRO A 1 96 ? 15.406 -14.117 -27.25 1 93.88 96 PRO A C 1
ATOM 707 O O . PRO A 1 96 ? 16.438 -14.805 -27.328 1 93.88 96 PRO A O 1
ATOM 710 N N . GLU A 1 97 ? 15.039 -13.32 -28.234 1 86.5 97 GLU A N 1
ATOM 711 C CA . GLU A 1 97 ? 15.828 -13.141 -29.453 1 86.5 97 GLU A CA 1
ATOM 712 C C . GLU A 1 97 ? 17.188 -12.523 -29.141 1 86.5 97 GLU A C 1
ATOM 714 O O . GLU A 1 97 ? 18.219 -13.016 -29.609 1 86.5 97 GLU A O 1
ATOM 719 N N . ALA A 1 98 ? 17.25 -11.32 -28.562 1 72.75 98 ALA A N 1
ATOM 720 C CA . ALA A 1 98 ? 18.484 -10.656 -28.156 1 72.75 98 ALA A CA 1
ATOM 721 C C . ALA A 1 98 ? 18.828 -11.008 -26.703 1 72.75 98 ALA A C 1
ATOM 723 O O . ALA A 1 98 ? 18.266 -10.43 -25.766 1 72.75 98 ALA A O 1
ATOM 724 N N . ALA A 1 99 ? 19.281 -12.227 -26.562 1 62.28 99 ALA A N 1
ATOM 725 C CA . ALA A 1 99 ? 19.469 -12.672 -25.172 1 62.28 99 ALA A CA 1
ATOM 726 C C . ALA A 1 99 ? 20.391 -11.719 -24.406 1 62.28 99 ALA A C 1
ATOM 728 O O . ALA A 1 99 ? 21.453 -11.359 -24.891 1 62.28 99 ALA A O 1
ATOM 729 N N . ALA A 1 100 ? 19.781 -11.039 -23.391 1 61.25 100 ALA A N 1
ATOM 730 C CA . ALA A 1 100 ? 20.578 -10.133 -22.562 1 61.25 100 ALA A CA 1
ATOM 731 C C . ALA A 1 100 ? 21.75 -10.875 -21.906 1 61.25 100 ALA A C 1
ATOM 733 O O . ALA A 1 100 ? 22.891 -10.43 -21.969 1 61.25 100 ALA A O 1
ATOM 734 N N . SER A 1 101 ? 21.422 -11.984 -21.109 1 66.19 101 SER A N 1
ATOM 735 C CA . SER A 1 101 ? 22.453 -12.773 -20.453 1 66.19 101 SER A CA 1
ATOM 736 C C . SER A 1 101 ? 22.125 -14.258 -20.484 1 66.19 101 SER A C 1
ATOM 738 O O . SER A 1 101 ? 21.016 -14.664 -20.109 1 66.19 101 SER A O 1
ATOM 740 N N . SER A 1 102 ? 22.984 -15.055 -21.031 1 78.69 102 SER A N 1
ATOM 741 C CA . SER A 1 102 ? 22.812 -16.5 -21.031 1 78.69 102 SER A CA 1
ATOM 742 C C . SER A 1 102 ? 23.062 -17.094 -19.641 1 78.69 102 SER A C 1
ATOM 744 O O . SER A 1 102 ? 22.797 -18.266 -19.391 1 78.69 102 SER A O 1
ATOM 746 N N . GLU A 1 103 ? 23.344 -16.219 -18.734 1 89.44 103 GLU A N 1
ATOM 747 C CA . GLU A 1 103 ? 23.719 -16.688 -17.422 1 89.44 103 GLU A CA 1
ATOM 748 C C . GLU A 1 103 ? 22.578 -16.531 -16.422 1 89.44 103 GLU A C 1
ATOM 750 O O . GLU A 1 103 ? 22.688 -16.984 -15.273 1 89.44 103 GLU A O 1
ATOM 755 N N . CYS A 1 104 ? 21.531 -15.953 -16.859 1 95.44 104 CYS A N 1
ATOM 756 C CA . CYS A 1 104 ? 20.438 -15.703 -15.922 1 95.44 104 CYS A CA 1
ATOM 757 C C . CYS A 1 104 ? 19.188 -16.453 -16.344 1 95.44 104 CYS A C 1
ATOM 759 O O . CYS A 1 104 ? 18.969 -16.719 -17.531 1 95.44 104 CYS A O 1
ATOM 761 N N . ALA A 1 105 ? 18.406 -16.766 -15.391 1 97.12 105 ALA A N 1
ATOM 762 C CA . ALA A 1 105 ? 17.141 -17.469 -15.633 1 97.12 105 ALA A CA 1
ATOM 763 C C . ALA A 1 105 ? 16 -16.844 -14.836 1 97.12 105 ALA A C 1
ATOM 765 O O . ALA A 1 105 ? 16.203 -16.375 -13.711 1 97.12 105 ALA A O 1
ATOM 766 N N . TYR A 1 106 ? 14.914 -16.812 -15.461 1 98 106 TYR A N 1
ATOM 767 C CA . TYR A 1 106 ? 13.664 -16.422 -14.812 1 98 106 TYR A CA 1
ATOM 768 C C . TYR A 1 106 ? 12.68 -17.578 -14.781 1 98 106 TYR A C 1
ATOM 770 O O . TYR A 1 106 ? 12.391 -18.188 -15.812 1 98 106 TYR A O 1
ATOM 778 N N . ILE A 1 107 ? 12.227 -17.953 -13.609 1 98.88 107 ILE A N 1
ATOM 779 C CA . ILE A 1 107 ? 11.164 -18.953 -13.484 1 98.88 107 ILE A CA 1
ATOM 780 C C . ILE A 1 107 ? 9.82 -18.25 -13.328 1 98.88 107 ILE A C 1
ATOM 782 O O . ILE A 1 107 ? 9.648 -17.422 -12.43 1 98.88 107 ILE A O 1
ATOM 786 N N . ASP A 1 108 ? 8.938 -18.594 -14.188 1 98.81 108 ASP A N 1
ATOM 787 C CA . ASP A 1 108 ? 7.621 -17.953 -14.188 1 98.81 108 ASP A CA 1
ATOM 788 C C . ASP A 1 108 ? 6.535 -18.938 -13.75 1 98.81 108 ASP A C 1
ATOM 790 O O . ASP A 1 108 ? 6.418 -20.031 -14.305 1 98.81 108 ASP A O 1
ATOM 794 N N . LEU A 1 109 ? 5.809 -18.516 -12.75 1 98.88 109 LEU A N 1
ATOM 795 C CA . LEU A 1 109 ? 4.68 -19.297 -12.258 1 98.88 109 LEU A CA 1
ATOM 796 C C . LEU A 1 109 ? 3.359 -18.594 -12.555 1 98.88 109 LEU A C 1
ATOM 798 O O . LEU A 1 109 ? 3.115 -17.484 -12.078 1 98.88 109 LEU A O 1
ATOM 802 N N . HIS A 1 110 ? 2.516 -19.25 -13.352 1 97.69 110 HIS A N 1
ATOM 803 C CA . HIS A 1 110 ? 1.314 -18.609 -13.875 1 97.69 110 HIS A CA 1
ATOM 804 C C . HIS A 1 110 ? 0.225 -18.531 -12.812 1 97.69 110 HIS A C 1
ATOM 806 O O . HIS A 1 110 ? 0.239 -19.297 -11.844 1 97.69 110 HIS A O 1
ATOM 812 N N . GLY A 1 111 ? -0.676 -17.578 -13.023 1 97.38 111 GLY A N 1
ATOM 813 C CA . GLY A 1 111 ? -1.869 -17.484 -12.195 1 97.38 111 GLY A CA 1
ATOM 814 C C . GLY A 1 111 ? -2.949 -18.484 -12.594 1 97.38 111 GLY A C 1
ATOM 815 O O . GLY A 1 111 ? -2.705 -19.391 -13.383 1 97.38 111 GLY A O 1
ATOM 816 N N . GLY A 1 112 ? -4.109 -18.297 -11.906 1 96.94 112 GLY A N 1
ATOM 817 C CA . GLY A 1 112 ? -5.227 -19.156 -12.25 1 96.94 112 GLY A CA 1
ATOM 818 C C . GLY A 1 112 ? -5.922 -19.75 -11.039 1 96.94 112 GLY A C 1
ATOM 819 O O . GLY A 1 112 ? -6.473 -20.844 -11.102 1 96.94 112 GLY A O 1
ATOM 820 N N . ALA A 1 113 ? -5.82 -19.094 -9.961 1 97.31 113 ALA A N 1
ATOM 821 C CA . ALA A 1 113 ? -6.527 -19.453 -8.734 1 97.31 113 ALA A CA 1
ATOM 822 C C . ALA A 1 113 ? -6.203 -20.891 -8.32 1 97.31 113 ALA A C 1
ATOM 824 O O . ALA A 1 113 ? -7.078 -21.609 -7.832 1 97.31 113 ALA A O 1
ATOM 825 N N . LEU A 1 114 ? -5.074 -21.375 -8.75 1 98 114 LEU A N 1
ATOM 826 C CA . LEU A 1 114 ? -4.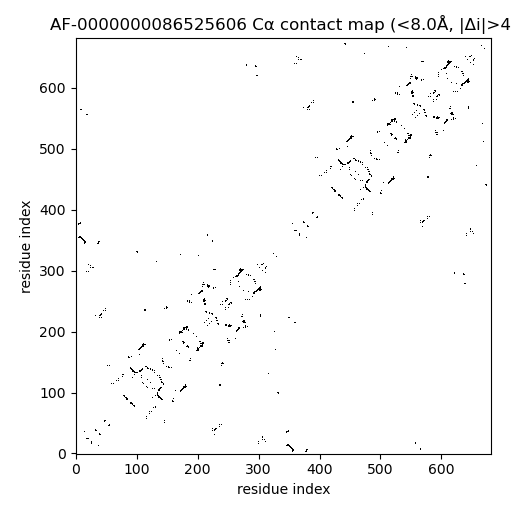504 -22.672 -8.383 1 98 114 LEU A CA 1
ATOM 827 C C . LEU A 1 114 ? -5.277 -23.812 -9.055 1 98 114 LEU A C 1
ATOM 829 O O . LEU A 1 114 ? -5.125 -24.969 -8.672 1 98 114 LEU A O 1
ATOM 833 N N . VAL A 1 115 ? -6.125 -23.438 -10.047 1 97.25 115 VAL A N 1
ATOM 834 C CA . VAL A 1 115 ? -6.93 -24.469 -10.695 1 97.25 115 VAL A CA 1
ATOM 835 C C . VAL A 1 115 ? -6.812 -24.344 -12.211 1 97.25 115 VAL A C 1
ATOM 837 O O . VAL A 1 115 ? -7.027 -25.312 -12.938 1 97.25 115 VAL A O 1
ATOM 840 N N . LEU A 1 116 ? -6.406 -23.156 -12.68 1 95.25 116 LEU A N 1
ATOM 841 C CA . LEU A 1 116 ? -6.406 -22.859 -14.109 1 95.25 116 LEU A CA 1
ATOM 842 C C . LEU A 1 116 ? -5.051 -22.344 -14.562 1 95.25 116 LEU A C 1
ATOM 844 O O . LEU A 1 116 ? -4.145 -22.156 -13.742 1 95.25 116 LEU A O 1
ATOM 848 N N . GLY A 1 117 ? -4.836 -22 -15.875 1 92.88 117 GLY A N 1
ATOM 849 C CA . GLY A 1 117 ? -3.76 -21.172 -16.391 1 92.88 117 GLY A CA 1
ATOM 850 C C . GLY A 1 117 ? -2.633 -21.969 -17 1 92.88 117 GLY A C 1
ATOM 851 O O . GLY A 1 117 ? -1.644 -21.406 -17.469 1 92.88 117 GLY A O 1
ATOM 852 N N . GLY A 1 118 ? -2.748 -23.297 -17.141 1 93.62 118 GLY A N 1
ATOM 853 C CA . GLY A 1 118 ? -1.706 -24.125 -17.734 1 93.62 118 GLY A CA 1
ATOM 854 C C . GLY A 1 118 ? -1.779 -24.203 -19.25 1 93.62 118 GLY A C 1
ATOM 855 O O . GLY A 1 118 ? -2.32 -23.297 -19.891 1 93.62 118 GLY A O 1
ATOM 856 N N . GLY A 1 119 ? -0.97 -25.047 -19.781 1 93.25 119 GLY A N 1
ATOM 857 C CA . GLY A 1 119 ? -1.022 -25.328 -21.203 1 93.25 119 GLY A CA 1
ATOM 858 C C . GLY A 1 119 ? -0.52 -24.172 -22.062 1 93.25 119 GLY A C 1
ATOM 859 O O . GLY A 1 119 ? 0.575 -23.656 -21.828 1 93.25 119 GLY A O 1
ATOM 860 N N . ALA A 1 120 ? -1.35 -23.797 -23 1 92.44 120 ALA A N 1
ATOM 861 C CA . ALA A 1 120 ? -0.97 -22.781 -23.984 1 92.44 120 ALA A CA 1
ATOM 862 C C . ALA A 1 120 ? -0.793 -21.422 -23.312 1 92.44 120 ALA A C 1
ATOM 864 O O . ALA A 1 120 ? 0.062 -20.625 -23.719 1 92.44 120 ALA A O 1
ATOM 865 N N . ALA A 1 121 ? -1.62 -21.188 -22.328 1 93.75 121 ALA A N 1
ATOM 866 C CA . ALA A 1 121 ? -1.522 -19.922 -21.625 1 93.75 121 ALA A CA 1
ATOM 867 C C . ALA A 1 121 ? -0.19 -19.797 -20.891 1 93.75 121 ALA A C 1
ATOM 869 O O . ALA A 1 121 ? 0.45 -18.734 -20.922 1 93.75 121 ALA A O 1
ATOM 870 N N . CYS A 1 122 ? 0.176 -20.844 -20.281 1 96.31 122 CYS A N 1
ATOM 871 C CA . CYS A 1 122 ? 1.468 -20.891 -19.594 1 96.31 122 CYS A CA 1
ATOM 872 C C . CYS A 1 122 ? 2.609 -20.688 -20.594 1 96.31 122 CYS A C 1
ATOM 874 O O . CYS A 1 122 ? 3.539 -19.922 -20.328 1 96.31 122 CYS A O 1
ATOM 876 N N . ARG A 1 123 ? 2.566 -21.344 -21.719 1 95.94 123 ARG A N 1
ATOM 877 C CA . ARG A 1 123 ? 3.58 -21.25 -22.766 1 95.94 123 ARG A CA 1
ATOM 878 C C . ARG A 1 123 ? 3.721 -19.812 -23.25 1 95.94 123 ARG A C 1
ATOM 880 O O . ARG A 1 123 ? 4.836 -19.297 -23.359 1 95.94 123 ARG A O 1
ATOM 887 N N . ALA A 1 124 ? 2.596 -19.219 -23.547 1 94.88 124 ALA A N 1
ATOM 888 C CA . ALA A 1 124 ? 2.596 -17.828 -24 1 94.88 124 ALA A CA 1
ATOM 889 C C . ALA A 1 124 ? 3.133 -16.891 -22.922 1 94.88 124 ALA A C 1
ATOM 891 O O . ALA A 1 124 ? 3.83 -15.922 -23.219 1 94.88 124 ALA A O 1
ATOM 892 N N . GLY A 1 125 ? 2.748 -17.172 -21.688 1 95 125 GLY A N 1
ATOM 893 C CA . GLY A 1 125 ? 3.25 -16.391 -20.578 1 95 125 GLY A CA 1
ATOM 894 C C . GLY A 1 125 ? 4.762 -16.406 -20.453 1 95 125 GLY A C 1
ATOM 895 O O . GLY A 1 125 ? 5.387 -15.375 -20.234 1 95 125 GLY A O 1
ATOM 896 N N . ALA A 1 126 ? 5.348 -17.562 -20.609 1 97 126 ALA A N 1
ATOM 897 C CA . ALA A 1 126 ? 6.801 -17.703 -20.578 1 97 126 ALA A CA 1
ATOM 898 C C . ALA A 1 126 ? 7.457 -16.844 -21.656 1 97 126 ALA A C 1
ATOM 900 O O . ALA A 1 126 ? 8.453 -16.156 -21.391 1 97 126 ALA A O 1
ATOM 901 N N . GLN A 1 127 ? 6.883 -16.875 -22.812 1 95.5 127 GLN A N 1
ATOM 902 C CA . GLN A 1 127 ? 7.414 -16.078 -23.922 1 95.5 127 GLN A CA 1
ATOM 903 C C . GLN A 1 127 ? 7.293 -14.586 -23.641 1 95.5 127 GLN A C 1
ATOM 905 O O . GLN A 1 127 ? 8.211 -13.82 -23.922 1 95.5 127 GLN A O 1
ATOM 910 N N . MET A 1 128 ? 6.168 -14.219 -23.109 1 93.81 128 MET A N 1
ATOM 911 C CA . MET A 1 128 ? 5.961 -12.812 -22.781 1 93.81 128 MET A CA 1
ATOM 912 C C . MET A 1 128 ? 7.012 -12.32 -21.797 1 93.81 128 MET A C 1
ATOM 914 O O . MET A 1 128 ? 7.559 -11.227 -21.953 1 93.81 128 MET A O 1
ATOM 918 N N . GLN A 1 129 ? 7.262 -13.125 -20.766 1 95.38 129 GLN A N 1
ATOM 919 C CA . GLN A 1 129 ? 8.25 -12.734 -19.766 1 95.38 129 GLN A CA 1
AT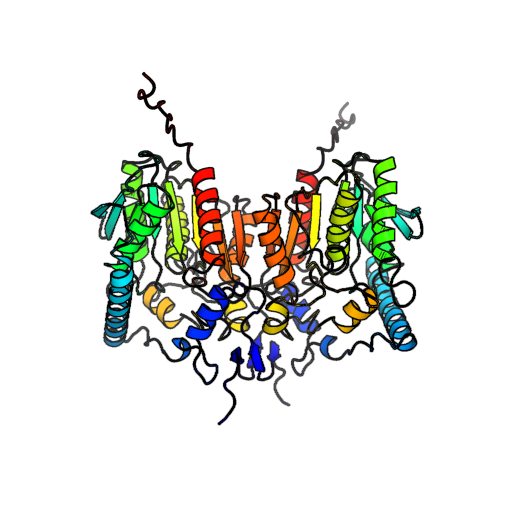OM 920 C C . GLN A 1 129 ? 9.648 -12.672 -20.359 1 95.38 129 GLN A C 1
ATOM 922 O O . GLN A 1 129 ? 10.422 -11.758 -20.062 1 95.38 129 GLN A O 1
ATOM 927 N N . ALA A 1 130 ? 10.031 -13.641 -21.188 1 95.5 130 ALA A N 1
ATOM 928 C CA . ALA A 1 130 ? 11.336 -13.648 -21.844 1 95.5 130 ALA A CA 1
ATOM 929 C C . ALA A 1 130 ? 11.516 -12.398 -22.703 1 95.5 130 ALA A C 1
ATOM 931 O O . ALA A 1 130 ? 12.586 -11.773 -22.688 1 95.5 130 ALA A O 1
ATOM 932 N N . ASP A 1 131 ? 10.508 -12.07 -23.438 1 93 131 ASP A N 1
ATOM 933 C CA . ASP A 1 131 ? 10.547 -10.898 -24.297 1 93 131 ASP A CA 1
ATOM 934 C C . ASP A 1 131 ? 10.703 -9.617 -23.484 1 93 131 ASP A C 1
ATOM 936 O O . ASP A 1 131 ? 11.469 -8.727 -23.859 1 93 131 ASP A O 1
ATOM 940 N N . ARG A 1 132 ? 9.977 -9.555 -22.406 1 91.62 132 ARG A N 1
ATOM 941 C CA . ARG A 1 132 ? 9.938 -8.352 -21.578 1 91.62 132 ARG A CA 1
ATOM 942 C C . ARG A 1 132 ? 11.258 -8.141 -20.844 1 91.62 132 ARG A C 1
ATOM 944 O O . ARG A 1 132 ? 11.742 -7.016 -20.734 1 91.62 132 ARG A O 1
ATOM 951 N N . LEU A 1 133 ? 11.797 -9.219 -20.344 1 93.69 133 LEU A N 1
ATOM 952 C CA . LEU A 1 133 ? 12.945 -9.109 -19.453 1 93.69 133 LEU A CA 1
ATOM 953 C C . LEU A 1 133 ? 14.242 -9.312 -20.219 1 93.69 133 LEU A C 1
ATOM 955 O O . LEU A 1 133 ? 15.32 -8.961 -19.734 1 93.69 133 LEU A O 1
ATOM 959 N N . GLY A 1 134 ? 14.18 -9.891 -21.406 1 92.88 134 GLY A N 1
ATOM 960 C CA . GLY A 1 134 ? 15.383 -10.266 -22.141 1 92.88 134 GLY A CA 1
ATOM 961 C C . GLY A 1 134 ? 16.188 -11.359 -21.469 1 92.88 134 GLY A C 1
ATOM 962 O O . GLY A 1 134 ? 17.406 -11.359 -21.516 1 92.88 134 GLY A O 1
ATOM 963 N N . ILE A 1 135 ? 15.516 -12.227 -20.719 1 94.81 135 ILE A N 1
ATOM 964 C CA . ILE A 1 135 ? 16.109 -13.328 -19.969 1 94.81 135 ILE A CA 1
ATOM 965 C C . ILE A 1 135 ? 15.398 -14.633 -20.312 1 94.81 135 ILE A C 1
ATOM 967 O O . ILE A 1 135 ? 14.18 -14.648 -20.516 1 94.81 135 ILE A O 1
ATOM 971 N N . ARG A 1 136 ? 16.141 -15.719 -20.453 1 96.19 136 ARG A N 1
ATOM 972 C CA . ARG A 1 136 ? 15.516 -17.016 -20.656 1 96.19 136 ARG A CA 1
ATOM 973 C C . ARG A 1 136 ? 14.516 -17.312 -19.531 1 96.19 136 ARG A C 1
ATOM 975 O O . ARG A 1 136 ? 14.836 -17.172 -18.359 1 96.19 136 ARG A O 1
ATOM 982 N N . CYS A 1 137 ? 13.328 -17.719 -19.969 1 97.62 137 CYS A N 1
ATOM 983 C CA . CYS A 1 137 ? 12.25 -17.906 -19 1 97.62 137 CYS A CA 1
ATOM 984 C C . CYS A 1 137 ? 11.797 -19.359 -18.969 1 97.62 137 CYS A C 1
ATOM 986 O O . CYS A 1 137 ? 11.547 -19.953 -20.016 1 97.62 137 CYS A O 1
ATOM 988 N N . TYR A 1 138 ? 11.719 -19.906 -17.812 1 98.69 138 TYR A N 1
ATOM 989 C CA . TYR A 1 138 ? 11.172 -21.234 -17.547 1 98.69 138 TYR A CA 1
ATOM 990 C C . TYR A 1 138 ? 9.75 -21.141 -17.016 1 98.69 138 TYR A C 1
ATOM 992 O O . TYR A 1 138 ? 9.547 -20.906 -15.812 1 98.69 138 TYR A O 1
ATOM 1000 N N . GLY A 1 139 ? 8.781 -21.281 -17.891 1 98.81 139 GLY A N 1
ATOM 1001 C CA . GLY A 1 139 ? 7.387 -21.312 -17.484 1 98.81 139 GLY A CA 1
ATOM 1002 C C . GLY A 1 139 ? 6.938 -22.688 -17.016 1 98.81 139 GLY A C 1
ATOM 1003 O O . GLY A 1 139 ? 6.879 -23.625 -17.812 1 98.81 139 GLY A O 1
ATOM 1004 N N . VAL A 1 140 ? 6.555 -22.812 -15.781 1 98.88 140 VAL A N 1
ATOM 1005 C CA . VAL A 1 140 ? 6.223 -24.109 -15.195 1 98.88 140 VAL A CA 1
ATOM 1006 C C . VAL A 1 140 ? 4.75 -24.422 -15.43 1 98.88 140 VAL A C 1
ATOM 1008 O O . VAL A 1 140 ? 3.869 -23.719 -14.922 1 98.88 140 VAL A O 1
ATOM 1011 N N . ASP A 1 141 ? 4.48 -25.375 -16.203 1 98.56 141 ASP A N 1
ATOM 1012 C CA . ASP A 1 141 ? 3.123 -25.859 -16.422 1 98.56 141 ASP A CA 1
ATOM 1013 C C . ASP A 1 141 ? 2.742 -26.906 -15.367 1 98.56 141 ASP A C 1
ATOM 1015 O O . ASP A 1 141 ? 2.523 -28.078 -15.688 1 98.56 141 ASP A O 1
ATOM 1019 N N . TYR A 1 142 ? 2.652 -26.422 -14.141 1 98.69 142 TYR A N 1
ATOM 1020 C CA . TYR A 1 142 ? 2.502 -27.312 -12.992 1 98.69 142 TYR A CA 1
ATOM 1021 C C . TYR A 1 142 ? 1.144 -28 -13.008 1 98.69 142 TYR A C 1
ATOM 1023 O O . TYR A 1 142 ? 0.182 -27.484 -13.578 1 98.69 142 TYR A O 1
ATOM 1031 N N . ARG A 1 143 ? 1.071 -29.172 -12.391 1 98.38 143 ARG A N 1
ATOM 1032 C CA . ARG A 1 143 ? -0.156 -29.969 -12.305 1 98.38 143 ARG A CA 1
ATOM 1033 C C . ARG A 1 143 ? -1.19 -29.266 -11.422 1 98.38 143 ARG A C 1
ATOM 1035 O O . ARG A 1 143 ? -0.838 -28.609 -10.438 1 98.38 143 ARG A O 1
ATOM 1042 N N . LEU A 1 144 ? -2.477 -29.438 -11.766 1 97.94 144 LEU A N 1
ATOM 1043 C CA . LEU A 1 144 ? -3.543 -28.688 -11.109 1 97.94 144 LEU A CA 1
ATOM 1044 C C . LEU A 1 144 ? -4.68 -29.625 -10.695 1 97.94 144 LEU A C 1
ATOM 1046 O O . LEU A 1 144 ? -4.883 -30.672 -11.312 1 97.94 144 LEU A O 1
ATOM 1050 N N . PRO A 1 145 ? -5.359 -29.266 -9.695 1 97.75 145 PRO A N 1
ATOM 1051 C CA . PRO A 1 145 ? -6.602 -29.969 -9.383 1 97.75 145 PRO A CA 1
ATOM 1052 C C . PRO A 1 145 ? -7.691 -29.75 -10.422 1 97.75 145 PRO A C 1
ATOM 1054 O O . PRO A 1 145 ? -7.59 -28.812 -11.234 1 97.75 145 PRO A O 1
ATOM 1057 N N . PRO A 1 146 ? -8.734 -30.609 -10.414 1 96.88 146 PRO A N 1
ATOM 1058 C CA . PRO A 1 146 ? -9.008 -31.656 -9.43 1 96.88 146 PRO A CA 1
ATOM 1059 C C . PRO A 1 146 ? -8.203 -32.938 -9.68 1 96.88 146 PRO A C 1
ATOM 1061 O O . PRO A 1 146 ? -8.164 -33.812 -8.828 1 96.88 146 PRO A O 1
ATOM 1064 N N . GLU A 1 147 ? -7.523 -33 -10.805 1 97.19 147 GLU A N 1
ATOM 1065 C CA . GLU A 1 147 ? -6.777 -34.219 -11.141 1 97.19 147 GLU A CA 1
ATOM 1066 C C . GLU A 1 147 ? -5.574 -34.406 -10.227 1 97.19 147 GLU A C 1
ATOM 1068 O O . GLU A 1 147 ? -5.234 -35.531 -9.852 1 97.19 147 GLU A O 1
ATOM 1073 N N . HIS A 1 148 ? -4.938 -33.344 -9.875 1 98.12 148 HIS A N 1
ATOM 1074 C CA . HIS A 1 148 ? -3.715 -33.375 -9.078 1 98.12 148 HIS A CA 1
ATOM 1075 C C . HIS A 1 148 ? -3.734 -32.281 -8.008 1 98.12 148 HIS A C 1
ATOM 1077 O O . HIS A 1 148 ? -3.119 -31.234 -8.172 1 98.12 148 HIS A O 1
ATOM 1083 N N . PRO A 1 149 ? -4.395 -32.469 -6.922 1 98.12 149 PRO A N 1
ATOM 1084 C CA . PRO A 1 149 ? -4.426 -31.5 -5.836 1 98.12 149 PRO A CA 1
ATOM 1085 C C . PRO A 1 149 ? -3.092 -31.375 -5.102 1 98.12 149 PRO A C 1
ATOM 1087 O O . PRO A 1 149 ? -2.107 -32 -5.504 1 98.12 149 PRO A O 1
ATOM 1090 N N . TYR A 1 150 ? -2.998 -30.578 -4.102 1 98.44 150 TYR A N 1
ATOM 1091 C CA . TYR A 1 150 ? -1.827 -30.406 -3.25 1 98.44 150 TYR A CA 1
ATOM 1092 C C . TYR A 1 150 ? -1.3 -31.75 -2.758 1 98.44 150 TYR A C 1
ATOM 1094 O O . TYR A 1 150 ? -2.078 -32.625 -2.365 1 98.44 150 TYR A O 1
ATOM 1102 N N . PRO A 1 151 ? -0.034 -31.844 -2.934 1 98.56 151 PRO A N 1
ATOM 1103 C CA . PRO A 1 151 ? 1.009 -30.828 -3.148 1 98.56 151 PRO A CA 1
ATOM 1104 C C . PRO A 1 151 ? 1.592 -30.875 -4.559 1 98.56 151 PRO A C 1
ATOM 1106 O O . PRO A 1 151 ? 2.723 -30.438 -4.777 1 98.56 151 PRO A O 1
ATOM 1109 N N . ALA A 1 152 ? 0.868 -31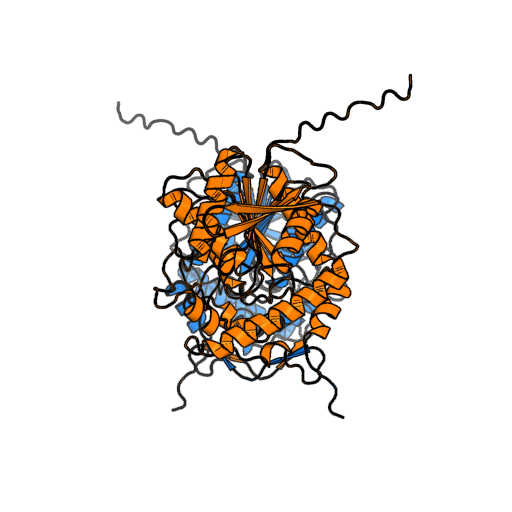.344 -5.562 1 98.75 152 ALA A N 1
ATOM 1110 C CA . ALA A 1 152 ? 1.405 -31.625 -6.887 1 98.75 152 ALA A CA 1
ATOM 1111 C C . ALA A 1 152 ? 2.029 -30.391 -7.512 1 98.75 152 ALA A C 1
ATOM 1113 O O . ALA A 1 152 ? 3.148 -30.438 -8.031 1 98.75 152 ALA A O 1
ATOM 1114 N N . ALA A 1 153 ? 1.298 -29.312 -7.469 1 98.81 153 ALA A N 1
ATOM 1115 C CA . ALA A 1 153 ? 1.8 -28.078 -8.07 1 98.81 153 ALA A CA 1
ATOM 1116 C C . ALA A 1 153 ? 3.109 -27.641 -7.414 1 98.81 153 ALA A C 1
ATOM 1118 O O . ALA A 1 153 ? 4.066 -27.297 -8.109 1 98.81 153 ALA A O 1
ATOM 1119 N N . LEU A 1 154 ? 3.15 -27.672 -6.117 1 98.81 154 LEU A N 1
ATOM 1120 C CA . LEU A 1 154 ? 4.344 -27.281 -5.379 1 98.81 154 LEU A CA 1
ATOM 1121 C C . LEU A 1 154 ? 5.508 -28.219 -5.691 1 98.81 154 LEU A C 1
ATOM 1123 O O . LEU A 1 154 ? 6.641 -27.781 -5.871 1 98.81 154 LEU A O 1
ATOM 1127 N N . ASP A 1 155 ? 5.211 -29.531 -5.781 1 98.75 155 ASP A N 1
ATOM 1128 C CA . ASP A 1 155 ? 6.227 -30.516 -6.168 1 98.75 155 ASP A CA 1
ATOM 1129 C C . ASP A 1 155 ? 6.832 -30.172 -7.527 1 98.75 155 ASP A C 1
ATOM 1131 O O . ASP A 1 155 ? 8.047 -30.25 -7.711 1 98.75 155 ASP A O 1
ATOM 1135 N N . ASP A 1 156 ? 5.973 -29.812 -8.414 1 98.88 156 ASP A N 1
ATOM 1136 C CA . ASP A 1 156 ? 6.41 -29.469 -9.766 1 98.88 156 ASP A CA 1
ATOM 1137 C C . ASP A 1 156 ? 7.289 -28.234 -9.766 1 98.88 156 ASP A C 1
ATOM 1139 O O . ASP A 1 156 ? 8.281 -28.156 -10.484 1 98.88 156 ASP A O 1
ATOM 1143 N N . CYS A 1 157 ? 6.957 -27.25 -8.969 1 98.88 157 CYS A N 1
ATOM 1144 C CA . CYS A 1 157 ? 7.758 -26.031 -8.844 1 98.88 157 CYS A CA 1
ATOM 1145 C C . CYS A 1 157 ? 9.141 -26.359 -8.297 1 98.88 157 CYS A C 1
ATOM 1147 O O . CYS A 1 157 ? 10.148 -25.875 -8.82 1 98.88 157 CYS A O 1
ATOM 1149 N N . ILE A 1 158 ? 9.203 -27.188 -7.301 1 98.75 158 ILE A N 1
ATOM 1150 C CA . ILE A 1 158 ? 10.469 -27.562 -6.672 1 98.75 158 ILE A CA 1
ATOM 1151 C C . ILE A 1 158 ? 11.328 -28.344 -7.664 1 98.75 158 ILE A C 1
ATOM 1153 O O . ILE A 1 158 ? 12.531 -28.094 -7.781 1 98.75 158 ILE A O 1
ATOM 1157 N N . SER A 1 159 ? 10.688 -29.234 -8.375 1 98.38 159 SER A N 1
ATOM 1158 C CA . SER A 1 159 ? 11.414 -30.031 -9.367 1 98.38 159 SER A CA 1
ATOM 1159 C C . SER A 1 159 ? 12 -29.141 -10.453 1 98.38 159 SER A C 1
ATOM 1161 O O . SER A 1 159 ? 13.125 -29.359 -10.898 1 98.38 159 SER A O 1
ATOM 1163 N N . THR A 1 160 ? 11.234 -28.188 -10.875 1 98.81 160 THR A N 1
ATOM 1164 C CA . THR A 1 160 ? 11.703 -27.25 -11.891 1 98.81 160 THR A CA 1
ATOM 1165 C C . THR A 1 160 ? 12.867 -26.422 -11.359 1 98.81 160 THR A C 1
ATOM 1167 O O . THR A 1 160 ? 13.867 -26.234 -12.062 1 98.81 160 THR A O 1
ATOM 1170 N N . TYR A 1 161 ? 12.75 -25.953 -10.156 1 98.81 161 TYR A N 1
ATOM 1171 C CA . TYR A 1 161 ? 13.828 -25.172 -9.555 1 98.81 161 TYR A CA 1
ATOM 1172 C C . TYR A 1 161 ? 15.109 -26 -9.469 1 98.81 161 TYR A C 1
ATOM 1174 O O . TYR A 1 161 ? 16.188 -25.516 -9.82 1 98.81 161 TYR A O 1
ATOM 1182 N N . ALA A 1 162 ? 15 -27.219 -9 1 98.44 162 ALA A N 1
ATOM 1183 C CA . ALA A 1 162 ? 16.156 -28.109 -8.922 1 98.44 162 ALA A CA 1
ATOM 1184 C C . ALA A 1 162 ? 16.797 -28.297 -10.289 1 98.44 162 ALA A C 1
ATOM 1186 O O . ALA A 1 162 ? 18.031 -28.266 -10.406 1 98.44 162 ALA A O 1
ATOM 1187 N N . TYR A 1 163 ? 15.977 -28.469 -11.281 1 98.44 163 TYR A N 1
ATOM 1188 C CA . TYR A 1 163 ? 16.484 -28.594 -12.648 1 98.44 163 TYR A CA 1
ATOM 1189 C C . TYR A 1 163 ? 17.25 -27.344 -13.062 1 98.44 163 TYR A C 1
ATOM 1191 O O . TYR A 1 163 ? 18.344 -27.438 -13.633 1 98.44 163 TYR A O 1
ATOM 1199 N N . VAL A 1 164 ? 16.656 -26.188 -12.82 1 98.44 164 VAL A N 1
ATOM 1200 C CA . VAL A 1 164 ? 17.266 -24.922 -13.227 1 98.44 164 VAL A CA 1
ATOM 1201 C C . VAL A 1 164 ? 18.594 -24.734 -12.5 1 98.44 164 VAL A C 1
ATOM 1203 O O . VAL A 1 164 ? 19.562 -24.234 -13.078 1 98.44 164 VAL A O 1
ATOM 1206 N N . LEU A 1 165 ? 18.703 -25.172 -11.273 1 98.31 165 LEU A N 1
ATOM 1207 C CA . LEU A 1 165 ? 19.906 -25.062 -10.453 1 98.31 165 LEU A CA 1
ATOM 1208 C C . LEU A 1 165 ? 21.047 -25.891 -11.039 1 98.31 165 LEU A C 1
ATOM 1210 O O . LEU A 1 165 ? 22.219 -25.672 -10.711 1 98.31 165 LEU A O 1
ATOM 1214 N N . GLU A 1 166 ? 20.719 -26.859 -11.883 1 97.62 166 GLU A N 1
ATOM 1215 C CA . GLU A 1 166 ? 21.75 -27.641 -12.555 1 97.62 166 GLU A CA 1
ATOM 1216 C C . GLU A 1 166 ? 22.438 -26.828 -13.648 1 97.62 166 GLU A C 1
ATOM 1218 O O . GLU A 1 166 ? 23.547 -27.172 -14.078 1 97.62 166 GLU A O 1
ATOM 1223 N N . HIS A 1 167 ? 21.828 -25.781 -14.023 1 96.38 167 HIS A N 1
ATOM 1224 C CA . HIS A 1 167 ? 22.328 -25.062 -15.188 1 96.38 167 HIS A CA 1
ATOM 1225 C C . HIS A 1 167 ? 22.734 -23.625 -14.82 1 96.38 167 HIS A C 1
ATOM 1227 O O . HIS A 1 167 ? 23.484 -22.984 -15.555 1 96.38 167 HIS A O 1
ATOM 1233 N N . TYR A 1 168 ? 22.188 -23.125 -13.75 1 97.12 168 TYR A N 1
ATOM 1234 C CA . TYR A 1 168 ? 22.422 -21.734 -13.344 1 97.12 168 TYR A CA 1
ATOM 1235 C C . TYR A 1 168 ? 22.812 -21.656 -11.875 1 97.12 168 TYR A C 1
ATOM 1237 O O . TYR A 1 168 ? 22.328 -22.438 -11.055 1 97.12 168 TYR A O 1
ATOM 1245 N N . ALA A 1 169 ? 23.703 -20.672 -11.516 1 97.62 169 ALA A N 1
ATOM 1246 C CA . ALA A 1 169 ? 23.953 -20.359 -10.109 1 97.62 169 ALA A CA 1
ATOM 1247 C C . ALA A 1 169 ? 22.719 -19.734 -9.453 1 97.62 169 ALA A C 1
ATOM 1249 O O . ALA A 1 169 ? 21.984 -18.984 -10.094 1 97.62 169 ALA A O 1
ATOM 1250 N N . PRO A 1 170 ? 22.469 -20.047 -8.18 1 98.25 170 PRO A N 1
ATOM 1251 C CA . PRO A 1 170 ? 21.266 -19.547 -7.516 1 98.25 170 PRO A CA 1
ATOM 1252 C C . PRO A 1 170 ? 21.156 -18.016 -7.555 1 98.25 170 PRO A C 1
ATOM 1254 O O . PRO A 1 170 ? 20.062 -17.469 -7.664 1 98.25 170 PRO A O 1
ATOM 1257 N N . GLU A 1 171 ? 22.297 -17.312 -7.508 1 97.56 171 GLU A N 1
ATOM 1258 C CA . GLU A 1 171 ? 22.297 -15.844 -7.5 1 97.56 171 GLU A CA 1
ATOM 1259 C C . GLU A 1 171 ? 21.953 -15.281 -8.875 1 97.56 171 GLU A C 1
ATOM 1261 O O . GLU A 1 171 ? 21.797 -14.07 -9.031 1 97.56 171 GLU A O 1
ATOM 1266 N N . ASN A 1 172 ? 21.766 -16.188 -9.875 1 97.69 172 ASN A N 1
ATOM 1267 C CA . ASN A 1 172 ? 21.406 -15.781 -11.227 1 97.69 172 ASN A CA 1
ATOM 1268 C C . ASN A 1 172 ? 19.969 -16.156 -11.562 1 97.69 172 ASN A C 1
ATOM 1270 O O . ASN A 1 172 ? 19.562 -16.109 -12.727 1 97.69 172 ASN A O 1
ATOM 1274 N N . ILE A 1 173 ? 19.188 -16.547 -10.562 1 98.56 173 ILE A N 1
ATOM 1275 C CA . ILE A 1 173 ? 17.828 -17.016 -10.789 1 98.56 173 ILE A CA 1
ATOM 1276 C C . ILE A 1 173 ? 16.844 -16.094 -10.078 1 98.56 173 ILE A C 1
ATOM 1278 O O . ILE A 1 173 ? 17 -15.797 -8.891 1 98.56 173 ILE A O 1
ATOM 1282 N N . VAL A 1 174 ? 15.906 -15.594 -10.781 1 98.81 174 VAL A N 1
ATOM 1283 C CA . VAL A 1 174 ? 14.766 -14.883 -10.211 1 98.81 174 VAL A CA 1
ATOM 1284 C C . VAL A 1 174 ? 13.484 -15.688 -10.438 1 98.81 174 VAL A C 1
ATOM 1286 O O . VAL A 1 174 ? 13.312 -16.297 -11.492 1 98.81 174 VAL A O 1
ATOM 1289 N N . ILE A 1 175 ? 12.609 -15.734 -9.453 1 98.94 175 ILE A N 1
ATOM 1290 C CA . ILE A 1 175 ? 11.328 -16.422 -9.547 1 98.94 175 ILE A CA 1
ATOM 1291 C C . ILE A 1 175 ? 10.188 -15.414 -9.438 1 98.94 175 ILE A C 1
ATOM 1293 O O . ILE A 1 175 ? 10.203 -14.547 -8.555 1 98.94 175 ILE A O 1
ATOM 1297 N N . GLY A 1 176 ? 9.266 -15.484 -10.312 1 98.69 176 GLY A N 1
ATOM 1298 C CA . GLY A 1 176 ? 8.117 -14.586 -10.266 1 98.69 176 GLY A CA 1
ATOM 1299 C C . GLY A 1 176 ? 6.801 -15.305 -10.484 1 98.69 176 GLY A C 1
ATOM 1300 O O . GLY A 1 176 ? 6.766 -16.406 -11.047 1 98.69 176 GLY A O 1
ATOM 1301 N N . GLY A 1 177 ? 5.789 -14.688 -10.047 1 98.56 177 GLY A N 1
ATOM 1302 C CA . GLY A 1 177 ? 4.445 -15.203 -10.242 1 98.56 177 GLY A CA 1
ATOM 1303 C C . GLY A 1 177 ? 3.361 -14.203 -9.891 1 98.56 177 GLY A C 1
ATOM 1304 O O . GLY A 1 177 ? 3.555 -13.359 -9.016 1 98.56 177 GLY A O 1
ATOM 1305 N N . ARG A 1 178 ? 2.248 -14.359 -10.523 1 97.75 178 ARG A N 1
ATOM 1306 C CA . ARG A 1 178 ? 1.067 -13.531 -10.273 1 97.75 178 ARG A CA 1
ATOM 1307 C C . ARG A 1 178 ? -0.056 -14.359 -9.656 1 97.75 178 ARG A C 1
ATOM 1309 O O . ARG A 1 178 ? -0.307 -15.492 -10.078 1 97.75 178 ARG A O 1
ATOM 1316 N N . SER A 1 179 ? -0.76 -13.742 -8.688 1 98.38 179 SER A N 1
ATOM 1317 C CA . SER A 1 179 ? -1.908 -14.398 -8.062 1 98.38 179 SER A CA 1
ATOM 1318 C C . SER A 1 179 ? -1.532 -15.766 -7.504 1 98.38 179 SER A C 1
ATOM 1320 O O . SER A 1 179 ? -0.655 -15.867 -6.645 1 98.38 179 SER A O 1
ATOM 1322 N N . ALA A 1 180 ? -2.074 -16.891 -8.117 1 98.69 180 ALA A N 1
ATOM 1323 C CA . ALA A 1 180 ? -1.739 -18.266 -7.719 1 98.69 180 ALA A CA 1
ATOM 1324 C C . ALA A 1 180 ? -0.253 -18.531 -7.922 1 98.69 180 ALA A C 1
ATOM 1326 O O . ALA A 1 180 ? 0.365 -19.25 -7.125 1 98.69 180 ALA A O 1
ATOM 1327 N N . GLY A 1 181 ? 0.275 -17.953 -8.977 1 98.75 181 GLY A N 1
ATOM 1328 C CA . GLY A 1 181 ? 1.706 -18.078 -9.203 1 98.75 181 GLY A CA 1
ATOM 1329 C C . GLY A 1 181 ? 2.539 -17.422 -8.117 1 98.75 181 GLY A C 1
ATOM 1330 O O . GLY A 1 181 ? 3.639 -17.891 -7.805 1 98.75 181 GLY A O 1
ATOM 1331 N N . GLY A 1 182 ? 2.041 -16.25 -7.609 1 98.88 182 GLY A N 1
ATOM 1332 C CA . GLY A 1 182 ? 2.699 -15.625 -6.477 1 98.88 182 GLY A CA 1
ATOM 1333 C C . GLY A 1 182 ? 2.666 -16.484 -5.223 1 98.88 182 GLY A C 1
ATOM 1334 O O . GLY A 1 182 ? 3.615 -16.469 -4.434 1 98.88 182 GLY A O 1
ATOM 1335 N N . ASN A 1 183 ? 1.565 -17.203 -5.02 1 98.94 183 ASN A N 1
ATOM 1336 C CA . ASN A 1 183 ? 1.491 -18.188 -3.938 1 98.94 183 ASN A CA 1
ATOM 1337 C C . ASN A 1 183 ? 2.594 -19.234 -4.051 1 98.94 183 ASN A C 1
ATOM 1339 O O . ASN A 1 183 ? 3.385 -19.406 -3.125 1 98.94 183 ASN A O 1
ATOM 1343 N N . LEU A 1 184 ? 2.67 -19.844 -5.203 1 98.94 184 LEU A N 1
ATOM 1344 C CA . LEU A 1 184 ? 3.592 -20.953 -5.418 1 98.94 184 LEU A CA 1
ATOM 1345 C C . LEU A 1 184 ? 5.039 -20.469 -5.367 1 98.94 184 LEU A C 1
ATOM 1347 O O . LEU A 1 184 ? 5.918 -21.203 -4.895 1 98.94 184 LEU A O 1
ATOM 1351 N N . ALA A 1 185 ? 5.277 -19.266 -5.883 1 98.94 185 ALA A N 1
ATOM 1352 C CA . ALA A 1 185 ? 6.621 -18.703 -5.812 1 98.94 185 ALA A CA 1
ATOM 1353 C C . ALA A 1 185 ? 7.094 -18.594 -4.363 1 98.94 185 ALA A C 1
ATOM 1355 O O . ALA A 1 185 ? 8.188 -19.062 -4.027 1 98.94 185 ALA A O 1
ATOM 1356 N N . ALA A 1 186 ? 6.281 -18 -3.508 1 98.94 186 ALA A N 1
ATOM 1357 C CA . ALA A 1 186 ? 6.645 -17.844 -2.102 1 98.94 186 ALA A CA 1
ATOM 1358 C C . ALA A 1 186 ? 6.723 -19.203 -1.401 1 98.94 186 ALA A C 1
ATOM 1360 O O . ALA A 1 186 ? 7.66 -19.453 -0.644 1 98.94 186 ALA A O 1
ATOM 1361 N N . ALA A 1 187 ? 5.77 -20.062 -1.67 1 98.88 187 ALA A N 1
ATOM 1362 C CA . ALA A 1 187 ? 5.723 -21.375 -1.037 1 98.88 187 ALA A CA 1
ATOM 1363 C C . ALA A 1 187 ? 6.93 -22.219 -1.432 1 98.88 187 ALA A C 1
ATOM 1365 O O . ALA A 1 187 ? 7.523 -22.906 -0.589 1 98.88 187 ALA A O 1
ATOM 1366 N N . MET A 1 188 ? 7.262 -22.188 -2.707 1 98.75 188 MET A N 1
ATOM 1367 C CA . MET A 1 188 ? 8.367 -23.031 -3.154 1 98.75 188 MET A CA 1
ATOM 1368 C C . MET A 1 188 ? 9.688 -22.562 -2.547 1 98.75 188 MET A C 1
ATOM 1370 O O . MET A 1 188 ? 10.586 -23.375 -2.299 1 98.75 188 MET A O 1
ATOM 1374 N N . VAL A 1 189 ? 9.844 -21.266 -2.35 1 98.56 189 VAL A N 1
ATOM 1375 C CA . VAL A 1 189 ? 11.07 -20.75 -1.748 1 98.56 189 VAL A CA 1
ATOM 1376 C C . VAL A 1 189 ? 11.164 -21.203 -0.292 1 98.56 189 VAL A C 1
ATOM 1378 O O . VAL A 1 189 ? 12.227 -21.625 0.17 1 98.56 189 VAL A O 1
ATOM 1381 N N . LEU A 1 190 ? 10.031 -21.109 0.458 1 98.69 190 LEU A N 1
ATOM 1382 C CA . LEU A 1 190 ? 10.008 -21.609 1.824 1 98.69 190 LEU A CA 1
ATOM 1383 C C . LEU A 1 190 ? 10.406 -23.094 1.857 1 98.69 190 LEU A C 1
ATOM 1385 O O . LEU A 1 190 ? 11.242 -23.5 2.666 1 98.69 190 LEU A O 1
ATOM 1389 N N . ARG A 1 191 ? 9.844 -23.844 0.976 1 98.38 191 ARG A N 1
ATOM 1390 C CA . ARG A 1 191 ? 10.125 -25.281 0.951 1 98.38 191 ARG A CA 1
ATOM 1391 C C . ARG A 1 191 ? 11.57 -25.547 0.528 1 98.38 191 ARG A C 1
ATOM 1393 O O . ARG A 1 191 ? 12.234 -26.406 1.098 1 98.38 191 ARG A O 1
ATOM 1400 N N . ALA A 1 192 ? 12.008 -24.875 -0.522 1 98.44 192 ALA A N 1
ATOM 1401 C CA . ALA A 1 192 ? 13.391 -25.016 -0.956 1 98.44 192 ALA A CA 1
ATOM 1402 C C . ALA A 1 192 ? 14.359 -24.781 0.204 1 98.44 192 ALA A C 1
ATOM 1404 O O . ALA A 1 192 ? 15.297 -25.547 0.408 1 98.44 192 ALA A O 1
ATOM 1405 N N . ARG A 1 193 ? 14.125 -23.75 0.954 1 97.81 193 ARG A N 1
ATOM 1406 C CA . ARG A 1 193 ? 14.938 -23.438 2.129 1 97.81 193 ARG A CA 1
ATOM 1407 C C . ARG A 1 193 ? 14.898 -24.594 3.133 1 97.81 193 ARG A C 1
ATOM 1409 O O . ARG A 1 193 ? 15.945 -25.031 3.611 1 97.81 193 ARG A O 1
ATOM 1416 N N . ASP A 1 194 ? 13.711 -25.047 3.395 1 97.19 194 ASP A N 1
ATOM 1417 C CA . ASP A 1 194 ? 13.523 -26.109 4.379 1 97.19 194 ASP A CA 1
ATOM 1418 C C . ASP A 1 194 ? 14.203 -27.406 3.926 1 97.19 194 ASP A C 1
ATOM 1420 O O . ASP A 1 194 ? 14.633 -28.203 4.758 1 97.19 194 ASP A O 1
ATOM 1424 N N . GLU A 1 195 ? 14.289 -27.562 2.605 1 97.12 195 GLU A N 1
ATOM 1425 C CA . GLU A 1 195 ? 14.883 -28.766 2.053 1 97.12 195 GLU A CA 1
ATOM 1426 C C . GLU A 1 195 ? 16.375 -28.578 1.789 1 97.12 195 GLU A C 1
ATOM 1428 O O . GLU A 1 195 ? 17.047 -29.5 1.292 1 97.12 195 GLU A O 1
ATOM 1433 N N . GLY A 1 196 ? 16.844 -27.469 1.988 1 97.19 196 GLY A N 1
ATOM 1434 C CA . GLY A 1 196 ? 18.281 -27.219 1.912 1 97.19 196 GLY A CA 1
ATOM 1435 C C . GLY A 1 196 ? 18.75 -26.844 0.521 1 97.19 196 GLY A C 1
ATOM 1436 O O . GLY A 1 196 ? 19.938 -26.906 0.217 1 97.19 196 GLY A O 1
ATOM 1437 N N . LEU A 1 197 ? 17.875 -26.469 -0.344 1 97.94 197 LEU A N 1
ATOM 1438 C CA . LEU A 1 197 ? 18.25 -25.953 -1.656 1 97.94 197 LEU A CA 1
ATOM 1439 C C . LEU A 1 197 ? 18.719 -24.5 -1.566 1 97.94 197 LEU A C 1
ATOM 1441 O O . LEU A 1 197 ? 18.203 -23.75 -0.741 1 97.94 197 LEU A O 1
ATOM 1445 N N . PRO A 1 198 ? 19.703 -24.156 -2.414 1 98.12 198 PRO A N 1
ATOM 1446 C CA . PRO A 1 198 ? 20.078 -22.734 -2.445 1 98.12 198 PRO A CA 1
ATOM 1447 C C . PRO A 1 198 ? 18.906 -21.844 -2.854 1 98.12 198 PRO A C 1
ATOM 1449 O O . PRO A 1 198 ? 18.078 -22.234 -3.67 1 98.12 198 PRO A O 1
ATOM 1452 N N . LEU A 1 199 ? 18.891 -20.703 -2.338 1 98.5 199 LEU A N 1
ATOM 1453 C CA . LEU A 1 199 ? 17.781 -19.797 -2.611 1 98.5 199 LEU A CA 1
ATOM 1454 C C . LEU A 1 199 ? 18.078 -18.922 -3.82 1 98.5 199 LEU A C 1
ATOM 1456 O O . LEU A 1 199 ? 19.234 -18.625 -4.105 1 98.5 199 LEU A O 1
ATOM 1460 N N . PRO A 1 200 ? 17.031 -18.469 -4.543 1 98.81 200 PRO A N 1
ATOM 1461 C CA . PRO A 1 200 ? 17.234 -17.625 -5.723 1 98.81 200 PRO A CA 1
ATOM 1462 C C . PRO A 1 200 ? 17.656 -16.203 -5.367 1 98.81 200 PRO A C 1
ATOM 1464 O O . PRO A 1 200 ? 17.672 -15.828 -4.188 1 98.81 200 PRO A O 1
ATOM 1467 N N . ALA A 1 201 ? 17.969 -15.445 -6.398 1 98.62 201 ALA A N 1
ATOM 1468 C CA . ALA A 1 201 ? 18.453 -14.078 -6.23 1 98.62 201 ALA A CA 1
ATOM 1469 C C . ALA A 1 201 ? 17.344 -13.172 -5.711 1 98.62 201 ALA A C 1
ATOM 1471 O O . ALA A 1 201 ? 17.594 -12.273 -4.906 1 98.62 201 ALA A O 1
ATOM 1472 N N . ALA A 1 202 ? 16.125 -13.398 -6.199 1 98.88 202 ALA A N 1
ATOM 1473 C CA . ALA A 1 202 ? 15.008 -12.516 -5.848 1 98.88 202 ALA A CA 1
ATOM 1474 C C . ALA A 1 202 ? 13.672 -13.148 -6.207 1 98.88 202 ALA A C 1
ATOM 1476 O O . ALA A 1 202 ? 13.617 -14.148 -6.934 1 98.88 202 ALA A O 1
ATOM 1477 N N . LEU A 1 203 ? 12.602 -12.57 -5.66 1 98.88 203 LEU A N 1
ATOM 1478 C CA . LEU A 1 203 ? 11.219 -12.961 -5.945 1 98.88 203 LEU A CA 1
ATOM 1479 C C . LEU A 1 203 ? 10.406 -11.766 -6.426 1 98.88 203 LEU A C 1
ATOM 1481 O O . LEU A 1 203 ? 10.555 -10.656 -5.91 1 98.88 203 LEU A O 1
ATOM 1485 N N . VAL A 1 204 ? 9.594 -12 -7.41 1 98.94 204 VAL A N 1
ATOM 1486 C CA . VAL A 1 204 ? 8.602 -11.031 -7.867 1 98.94 204 VAL A CA 1
ATOM 1487 C C . VAL A 1 204 ? 7.199 -11.586 -7.652 1 98.94 204 VAL A C 1
ATOM 1489 O O . VAL A 1 204 ? 6.801 -12.555 -8.305 1 98.94 204 VAL A O 1
ATOM 1492 N N . LEU A 1 205 ? 6.441 -10.961 -6.762 1 98.94 205 LEU A N 1
ATOM 1493 C CA . LEU A 1 205 ? 5.102 -11.414 -6.41 1 98.94 205 LEU A CA 1
ATOM 1494 C C . LEU A 1 205 ? 4.059 -10.367 -6.781 1 98.94 205 LEU A C 1
ATOM 1496 O O . LEU A 1 205 ? 4.008 -9.289 -6.184 1 98.94 205 LEU A O 1
ATOM 1500 N N . LEU A 1 206 ? 3.197 -10.711 -7.742 1 98.81 206 LEU A N 1
ATOM 1501 C CA . LEU A 1 206 ? 2.182 -9.781 -8.234 1 98.81 206 LEU A CA 1
ATOM 1502 C C . LEU A 1 206 ? 0.791 -10.211 -7.777 1 98.81 206 LEU A C 1
ATOM 1504 O O . LEU A 1 206 ? 0.306 -11.281 -8.156 1 98.81 206 LEU A O 1
ATOM 1508 N N . SER A 1 207 ? 0.117 -9.367 -6.898 1 98.62 207 SER A N 1
ATOM 1509 C CA . SER A 1 207 ? -1.172 -9.719 -6.312 1 98.62 207 SER A CA 1
ATOM 1510 C C . SER A 1 207 ? -1.158 -11.141 -5.762 1 98.62 207 SER A C 1
ATOM 1512 O O . SER A 1 207 ? -2.035 -11.945 -6.082 1 98.62 207 SER A O 1
ATOM 1514 N N . PRO A 1 208 ? -0.25 -11.422 -4.863 1 98.88 208 PRO A N 1
ATOM 1515 C CA . PRO A 1 208 ? 0.001 -12.82 -4.516 1 98.88 208 PRO A CA 1
ATOM 1516 C C . PRO A 1 208 ? -1.094 -13.414 -3.635 1 98.88 208 PRO A C 1
ATOM 1518 O O . PRO A 1 208 ? -1.56 -12.758 -2.697 1 98.88 208 PRO A O 1
ATOM 1521 N N . GLU A 1 209 ? -1.464 -14.609 -3.938 1 98.88 209 GLU A N 1
ATOM 1522 C CA . GLU A 1 209 ? -2.432 -15.383 -3.158 1 98.88 209 GLU A CA 1
ATOM 1523 C C . GLU A 1 209 ? -1.757 -16.094 -1.994 1 98.88 209 GLU A C 1
ATOM 1525 O O . GLU A 1 209 ? -1.808 -17.328 -1.903 1 98.88 209 GLU A O 1
ATOM 1530 N N . VAL A 1 210 ? -1.317 -15.359 -1.005 1 98.88 210 VAL A N 1
ATOM 1531 C CA . VAL A 1 210 ? -0.379 -15.938 -0.049 1 98.88 210 VAL A CA 1
ATOM 1532 C C . VAL A 1 210 ? -1.118 -16.328 1.23 1 98.88 210 VAL A C 1
ATOM 1534 O O . VAL A 1 210 ? -0.508 -16.828 2.18 1 98.88 210 VAL A O 1
ATOM 1537 N N . ASP A 1 211 ? -2.373 -16.125 1.359 1 98.94 211 ASP A N 1
ATOM 1538 C CA . ASP A 1 211 ? -3.213 -16.562 2.473 1 98.94 211 ASP A CA 1
ATOM 1539 C C . ASP A 1 211 ? -4.488 -17.234 1.969 1 98.94 211 ASP A C 1
ATOM 1541 O O . ASP A 1 211 ? -5.488 -16.562 1.708 1 98.94 211 ASP A O 1
ATOM 1545 N N . LEU A 1 212 ? -4.512 -18.516 1.992 1 98.88 212 LEU A N 1
ATOM 1546 C CA . LEU A 1 212 ? -5.641 -19.281 1.473 1 98.88 212 LEU A CA 1
ATOM 1547 C C . LEU A 1 212 ? -6.773 -19.344 2.496 1 98.88 212 LEU A C 1
ATOM 1549 O O . LEU A 1 212 ? -7.883 -19.766 2.172 1 98.88 212 LEU A O 1
ATOM 1553 N N . THR A 1 213 ? -6.559 -18.891 3.74 1 98.88 213 THR A N 1
ATOM 1554 C CA . THR A 1 213 ? -7.629 -18.812 4.727 1 98.88 213 THR A CA 1
ATOM 1555 C C . THR A 1 213 ? -8.5 -17.578 4.473 1 98.88 213 THR A C 1
ATOM 1557 O O . THR A 1 213 ? -9.602 -17.469 5.023 1 98.88 213 THR A O 1
ATOM 1560 N N . GLU A 1 214 ? -7.984 -16.672 3.695 1 98.69 214 GLU A N 1
ATOM 1561 C CA . GLU A 1 214 ? -8.672 -15.438 3.361 1 98.69 214 GLU A CA 1
ATOM 1562 C C . GLU A 1 214 ? -9.008 -14.633 4.617 1 98.69 214 GLU A C 1
ATOM 1564 O O . GLU A 1 214 ? -10.125 -14.133 4.758 1 98.69 214 GLU A O 1
ATOM 1569 N N . SER A 1 215 ? -8.031 -14.469 5.461 1 98.69 215 SER A N 1
ATOM 1570 C CA . SER A 1 215 ? -8.234 -13.828 6.754 1 98.69 215 SER A CA 1
ATOM 1571 C C . SER A 1 215 ? -8.031 -12.32 6.656 1 98.69 215 SER A C 1
ATOM 1573 O O . SER A 1 215 ? -8.32 -11.586 7.602 1 98.69 215 SER A O 1
ATOM 1575 N N . GLY A 1 216 ? -7.527 -11.828 5.535 1 98.75 216 GLY A N 1
ATOM 1576 C CA . GLY A 1 216 ? -7.227 -10.414 5.383 1 98.75 216 GLY A CA 1
ATOM 1577 C C . GLY A 1 216 ? -8.469 -9.547 5.285 1 98.75 216 GLY A C 1
ATOM 1578 O O . GLY A 1 216 ? -9.484 -9.969 4.738 1 98.75 216 GLY A O 1
ATOM 1579 N N . ASP A 1 217 ? -8.375 -8.312 5.645 1 98.88 217 ASP A N 1
ATOM 1580 C CA . ASP A 1 217 ? -9.461 -7.348 5.754 1 98.88 217 ASP A CA 1
ATOM 1581 C C . ASP A 1 217 ? -10.047 -7.031 4.379 1 98.88 217 ASP A C 1
ATOM 1583 O O . ASP A 1 217 ? -11.25 -6.773 4.258 1 98.88 217 ASP A O 1
ATOM 1587 N N . SER A 1 218 ? -9.219 -7.078 3.359 1 98.81 218 SER A N 1
ATOM 1588 C CA . SER A 1 218 ? -9.641 -6.645 2.033 1 98.81 218 SER A CA 1
ATOM 1589 C C . SER A 1 218 ? -10.602 -7.652 1.403 1 98.81 218 SER A C 1
ATOM 1591 O O . SER A 1 218 ? -11.281 -7.34 0.425 1 98.81 218 SER A O 1
ATOM 1593 N N . PHE A 1 219 ? -10.695 -8.891 1.947 1 98.62 219 PHE A N 1
ATOM 1594 C CA . PHE A 1 219 ? -11.688 -9.852 1.484 1 98.62 219 PHE A CA 1
ATOM 1595 C C . PHE A 1 219 ? -13.094 -9.375 1.813 1 98.62 219 PHE A C 1
ATOM 1597 O O . PHE A 1 219 ? -14.07 -9.836 1.217 1 98.62 219 PHE A O 1
ATOM 1604 N N . GLU A 1 220 ? -13.18 -8.469 2.793 1 98.19 220 GLU A N 1
ATOM 1605 C CA . GLU A 1 220 ? -14.453 -7.844 3.148 1 98.19 220 GLU A CA 1
ATOM 1606 C C . GLU A 1 220 ? -14.586 -6.465 2.514 1 98.19 220 GLU A C 1
ATOM 1608 O O . GLU A 1 220 ? -15.562 -6.191 1.81 1 98.19 220 GLU A O 1
ATOM 1613 N N . THR A 1 221 ? -13.594 -5.59 2.631 1 98.69 221 THR A N 1
ATOM 1614 C CA . THR A 1 221 ? -13.695 -4.191 2.232 1 98.69 221 THR A CA 1
ATOM 1615 C C . THR A 1 221 ? -13.711 -4.062 0.711 1 98.69 221 THR A C 1
ATOM 1617 O O . THR A 1 221 ? -14.359 -3.17 0.165 1 98.69 221 THR A O 1
ATOM 1620 N N . ASN A 1 222 ? -12.984 -4.938 -0.006 1 98.81 222 ASN A N 1
ATOM 1621 C CA . ASN A 1 222 ? -12.867 -4.812 -1.455 1 98.81 222 ASN A CA 1
ATOM 1622 C C . ASN A 1 222 ? -13.789 -5.793 -2.18 1 98.81 222 ASN A C 1
ATOM 1624 O O . ASN A 1 222 ? -13.742 -5.902 -3.406 1 98.81 222 ASN A O 1
ATOM 1628 N N . ARG A 1 223 ? -14.633 -6.555 -1.41 1 98.25 223 ARG A N 1
ATOM 1629 C CA . ARG A 1 223 ? -15.609 -7.438 -2.035 1 98.25 223 ARG A CA 1
ATOM 1630 C C . ARG A 1 223 ? -16.5 -6.668 -3.004 1 98.25 223 ARG A C 1
ATOM 1632 O O . ARG A 1 223 ? -17.031 -5.605 -2.664 1 98.25 223 ARG A O 1
ATOM 1639 N N . LEU A 1 224 ? -16.641 -7.105 -4.215 1 97.94 224 LEU A N 1
ATOM 1640 C CA . LEU A 1 224 ? -17.406 -6.547 -5.332 1 97.94 224 LEU A CA 1
ATOM 1641 C C . LEU A 1 224 ? -16.734 -5.297 -5.883 1 97.94 224 LEU A C 1
ATOM 1643 O O . LEU A 1 224 ? -16.891 -4.965 -7.059 1 97.94 224 LEU A O 1
ATOM 1647 N N . VAL A 1 225 ? -15.922 -4.582 -5.09 1 98.31 225 VAL A N 1
ATOM 1648 C CA . VAL A 1 225 ? -15.18 -3.42 -5.559 1 98.31 225 VAL A CA 1
ATOM 1649 C C . VAL A 1 225 ? -14.109 -3.859 -6.555 1 98.31 225 VAL A C 1
ATOM 1651 O O . VAL A 1 225 ? -13.883 -3.189 -7.566 1 98.31 225 VAL A O 1
ATOM 1654 N N . ASP A 1 226 ? -13.469 -4.93 -6.184 1 98.69 226 ASP A N 1
ATOM 1655 C CA . ASP A 1 226 ? -12.625 -5.602 -7.164 1 98.69 226 ASP A CA 1
ATOM 1656 C C . ASP A 1 226 ? -13.461 -6.234 -8.273 1 98.69 226 ASP A C 1
ATOM 1658 O O . ASP A 1 226 ? -14.055 -7.297 -8.078 1 98.69 226 ASP A O 1
ATOM 1662 N N . VAL A 1 227 ? -13.359 -5.645 -9.406 1 98.31 227 VAL A N 1
ATOM 1663 C CA . VAL A 1 227 ? -14.281 -6.074 -10.453 1 98.31 227 VAL A CA 1
ATOM 1664 C C . VAL A 1 227 ? -13.711 -7.305 -11.156 1 98.31 227 VAL A C 1
ATOM 1666 O O . VAL A 1 227 ? -14.43 -8 -11.883 1 98.31 227 VAL A O 1
ATOM 1669 N N . MET A 1 228 ? -12.414 -7.59 -10.977 1 97.44 228 MET A N 1
ATOM 1670 C CA . MET A 1 228 ? -11.797 -8.781 -11.555 1 97.44 228 MET A CA 1
ATOM 1671 C C . MET A 1 228 ? -12.008 -9.992 -10.664 1 97.44 228 MET A C 1
ATOM 1673 O O . MET A 1 228 ? -12.375 -11.07 -11.141 1 97.44 228 MET A O 1
ATOM 1677 N N . LEU A 1 229 ? -11.773 -9.836 -9.422 1 97.62 229 LEU A N 1
ATOM 1678 C CA . LEU A 1 229 ? -11.969 -10.844 -8.391 1 97.62 229 LEU A CA 1
ATOM 1679 C C . LEU A 1 229 ? -12.953 -10.352 -7.332 1 97.62 229 LEU A C 1
ATOM 1681 O O . LEU A 1 229 ? -12.562 -10.031 -6.211 1 97.62 229 LEU A O 1
ATOM 1685 N N . PRO A 1 230 ? -14.258 -10.43 -7.637 1 97.69 230 PRO A N 1
ATOM 1686 C CA . PRO A 1 230 ? -15.273 -9.742 -6.832 1 97.69 230 PRO A CA 1
ATOM 1687 C C . PRO A 1 230 ? -15.633 -10.508 -5.562 1 97.69 230 PRO A C 1
ATOM 1689 O O . PRO A 1 230 ? -16.312 -9.961 -4.68 1 97.69 230 PRO A O 1
ATOM 1692 N N . ALA A 1 231 ? -15.188 -11.797 -5.488 1 95.75 231 ALA A N 1
ATOM 1693 C CA . ALA A 1 231 ? -15.609 -12.594 -4.34 1 95.75 231 ALA A CA 1
ATOM 1694 C C . ALA A 1 231 ? -14.539 -13.609 -3.957 1 95.75 231 ALA A C 1
ATOM 1696 O O . ALA A 1 231 ? -13.516 -13.734 -4.637 1 95.75 231 ALA A O 1
ATOM 1697 N N . SER A 1 232 ? -14.766 -14.328 -2.908 1 97 232 SER A N 1
ATOM 1698 C CA . SER A 1 232 ? -13.867 -15.297 -2.297 1 97 232 SER A CA 1
ATOM 1699 C C . SER A 1 232 ? -13.508 -16.406 -3.277 1 97 232 SER A C 1
ATOM 1701 O O . SER A 1 232 ? -14.336 -16.797 -4.109 1 97 232 SER A O 1
ATOM 1703 N N . LEU A 1 233 ? -12.297 -16.938 -3.205 1 97.38 233 LEU A N 1
ATOM 1704 C CA . LEU A 1 233 ? -11.844 -18.109 -3.961 1 97.38 233 LEU A CA 1
ATOM 1705 C C . LEU A 1 233 ? -11.828 -19.344 -3.082 1 97.38 233 LEU A C 1
ATOM 1707 O O . LEU A 1 233 ? -11.109 -20.312 -3.367 1 97.38 233 LEU A O 1
ATOM 1711 N N . MET A 1 234 ? -12.648 -19.344 -2.033 1 97.75 234 MET A N 1
ATOM 1712 C CA . MET A 1 234 ? -12.562 -20.406 -1.034 1 97.75 234 MET A CA 1
ATOM 1713 C C . MET A 1 234 ? -12.844 -21.781 -1.664 1 97.75 234 MET A C 1
ATOM 1715 O O . MET A 1 234 ? -12.18 -22.766 -1.338 1 97.75 234 MET A O 1
ATOM 1719 N N . PRO A 1 235 ? -13.812 -21.922 -2.605 1 97.44 235 PRO A N 1
ATOM 1720 C CA . PRO A 1 235 ? -13.977 -23.219 -3.242 1 97.44 235 PRO A CA 1
ATOM 1721 C C . PRO A 1 235 ? -12.711 -23.703 -3.947 1 97.44 235 PRO A C 1
ATOM 1723 O O . PRO A 1 235 ? -12.367 -24.891 -3.881 1 97.44 235 PRO A O 1
ATOM 1726 N N . ASN A 1 236 ? -12 -22.766 -4.621 1 98 236 ASN A N 1
ATOM 1727 C CA . ASN A 1 236 ? -10.734 -23.094 -5.27 1 98 236 ASN A CA 1
ATOM 1728 C C . ASN A 1 236 ? -9.672 -23.516 -4.254 1 98 236 ASN A C 1
ATOM 1730 O O . ASN A 1 236 ? -8.969 -24.5 -4.449 1 98 236 ASN A O 1
ATOM 1734 N N . ASN A 1 237 ? -9.57 -22.703 -3.172 1 98.62 237 ASN A N 1
ATOM 1735 C CA . ASN A 1 237 ? -8.578 -22.969 -2.131 1 98.62 237 ASN A CA 1
ATOM 1736 C C . ASN A 1 237 ? -8.758 -24.359 -1.524 1 98.62 237 ASN A C 1
ATOM 1738 O O . ASN A 1 237 ? -7.789 -25.094 -1.348 1 98.62 237 ASN A O 1
ATOM 1742 N N . LEU A 1 238 ? -10 -24.672 -1.251 1 98.5 238 LEU A N 1
ATOM 1743 C CA . LEU A 1 238 ? -10.312 -25.953 -0.634 1 98.5 238 LEU A CA 1
ATOM 1744 C C . LEU A 1 238 ? -10.047 -27.094 -1.603 1 98.5 238 LEU A C 1
ATOM 1746 O O . LEU A 1 238 ? -9.539 -28.156 -1.203 1 98.5 238 LEU A O 1
ATOM 1750 N N . LEU A 1 239 ? -10.438 -26.875 -2.873 1 98.5 239 LEU A N 1
ATOM 1751 C CA . LEU A 1 239 ? -10.148 -27.891 -3.891 1 98.5 239 LEU A CA 1
ATOM 1752 C C . LEU A 1 239 ? -8.656 -28.172 -3.98 1 98.5 239 LEU A C 1
ATOM 1754 O O . LEU A 1 239 ? -8.234 -29.328 -3.986 1 98.5 239 LEU A O 1
ATOM 1758 N N . TYR A 1 240 ? -7.855 -27.125 -4.008 1 98.69 240 TYR A N 1
ATOM 1759 C CA . TYR A 1 240 ? -6.406 -27.25 -4.125 1 98.69 240 TYR A CA 1
ATOM 1760 C C . TYR A 1 240 ? -5.812 -27.938 -2.9 1 98.69 240 TYR A C 1
ATOM 1762 O O . TYR A 1 240 ? -4.988 -28.844 -3.029 1 98.69 240 TYR A O 1
ATOM 1770 N N . ALA A 1 241 ? -6.234 -27.547 -1.712 1 98.62 241 ALA A N 1
ATOM 1771 C CA . ALA A 1 241 ? -5.66 -28.016 -0.454 1 98.62 241 ALA A CA 1
ATOM 1772 C C . ALA A 1 241 ? -5.969 -29.5 -0.235 1 98.62 241 ALA A C 1
ATOM 1774 O O . ALA A 1 241 ? -5.219 -30.203 0.444 1 98.62 241 ALA A O 1
ATOM 1775 N N . ASN A 1 242 ? -7.133 -29.906 -0.776 1 97.31 242 ASN A N 1
ATOM 1776 C CA . ASN A 1 242 ? -7.543 -31.297 -0.691 1 97.31 242 ASN A CA 1
ATOM 1777 C C . ASN A 1 242 ? -7.465 -31.828 0.742 1 97.31 242 ASN A C 1
ATOM 1779 O O . ASN A 1 242 ? -6.84 -32.844 1 1 97.31 242 ASN A O 1
ATOM 1783 N N . GLY A 1 243 ? -8 -31.094 1.672 1 97.81 243 GLY A N 1
ATOM 1784 C CA . GLY A 1 243 ? -8.125 -31.547 3.049 1 97.81 243 GLY A CA 1
ATOM 1785 C C . GLY A 1 243 ? -6.98 -31.078 3.932 1 97.81 243 GLY A C 1
ATOM 1786 O O . GLY A 1 243 ? -7.062 -31.156 5.16 1 97.81 243 GLY A O 1
ATOM 1787 N N . ALA A 1 244 ? -5.891 -30.531 3.342 1 98.62 244 ALA A N 1
ATOM 1788 C CA . ALA A 1 244 ? -4.781 -30.016 4.137 1 98.62 244 ALA A CA 1
ATOM 1789 C C . ALA A 1 244 ? -5.172 -28.719 4.848 1 98.62 244 ALA A C 1
ATOM 1791 O O . ALA A 1 244 ? -6.129 -28.062 4.449 1 98.62 244 ALA A O 1
ATOM 1792 N N . ASP A 1 245 ? -4.449 -28.359 5.91 1 98.75 245 ASP A N 1
ATOM 1793 C CA . ASP A 1 245 ? -4.664 -27.125 6.656 1 98.75 245 ASP A CA 1
ATOM 1794 C C . ASP A 1 245 ? -4.332 -25.906 5.805 1 98.75 245 ASP A C 1
ATOM 1796 O O . ASP A 1 245 ? -3.172 -25.688 5.445 1 98.75 245 ASP A O 1
ATOM 1800 N N . LEU A 1 246 ? -5.305 -25.125 5.535 1 98.81 246 LEU A N 1
ATOM 1801 C CA . LEU A 1 246 ? -5.117 -23.953 4.68 1 98.81 246 LEU A CA 1
ATOM 1802 C C . LEU A 1 246 ? -4.043 -23.031 5.25 1 98.81 246 LEU A C 1
ATOM 1804 O O . LEU A 1 246 ? -3.408 -22.281 4.504 1 98.81 246 LEU A O 1
ATOM 1808 N N . ALA A 1 247 ? -3.826 -23.109 6.516 1 98.69 247 ALA A N 1
ATOM 1809 C CA . ALA A 1 247 ? -2.898 -22.172 7.164 1 98.69 247 ALA A CA 1
ATOM 1810 C C . ALA A 1 247 ? -1.468 -22.703 7.105 1 98.69 247 ALA A C 1
ATOM 1812 O O . ALA A 1 247 ? -0.53 -22.031 7.527 1 98.69 247 ALA A O 1
ATOM 1813 N N . HIS A 1 248 ? -1.312 -23.953 6.605 1 98.81 248 HIS A N 1
ATOM 1814 C CA . HIS A 1 248 ? 0.046 -24.469 6.484 1 98.81 248 HIS A CA 1
ATOM 1815 C C . HIS A 1 248 ? 0.917 -23.547 5.641 1 98.81 248 HIS A C 1
ATOM 1817 O O . HIS A 1 248 ? 0.49 -23.094 4.582 1 98.81 248 HIS A O 1
ATOM 1823 N N . PRO A 1 249 ? 2.156 -23.312 6.023 1 98.62 249 PRO A N 1
ATOM 1824 C CA . PRO A 1 249 ? 3.006 -22.328 5.355 1 98.62 249 PRO A CA 1
ATOM 1825 C C . PRO A 1 249 ? 3.256 -22.656 3.887 1 98.62 249 PRO A C 1
ATOM 1827 O O . PRO A 1 249 ? 3.52 -21.75 3.084 1 98.62 249 PRO A O 1
ATOM 1830 N N . TYR A 1 250 ? 3.111 -23.922 3.508 1 98.81 250 TYR A N 1
ATOM 1831 C CA . TYR A 1 250 ? 3.309 -24.297 2.111 1 98.81 250 TYR A CA 1
ATOM 1832 C C . TYR A 1 250 ? 2.043 -24.047 1.297 1 98.81 250 TYR A C 1
ATOM 1834 O O . TYR A 1 250 ? 2.076 -24.078 0.065 1 98.81 250 TYR A O 1
ATOM 1842 N N . LEU A 1 251 ? 0.91 -23.859 2.006 1 98.88 251 LEU A N 1
ATOM 1843 C CA . LEU A 1 251 ? -0.342 -23.484 1.357 1 98.88 251 LEU A CA 1
ATOM 1844 C C . LEU A 1 251 ? -0.587 -21.984 1.477 1 98.88 251 LEU A C 1
ATOM 1846 O O . LEU A 1 251 ? -1.041 -21.344 0.522 1 98.88 251 LEU A O 1
ATOM 1850 N N . SER A 1 252 ? -0.25 -21.469 2.619 1 98.94 252 SER A N 1
ATOM 1851 C CA . SER A 1 252 ? -0.324 -20.031 2.914 1 98.94 252 SER A CA 1
ATOM 1852 C C . SER A 1 252 ? 1.025 -19.5 3.377 1 98.94 252 SER A C 1
ATOM 1854 O O . SER A 1 252 ? 1.237 -19.281 4.57 1 98.94 252 SER A O 1
ATOM 1856 N N . PRO A 1 253 ? 1.812 -19.109 2.408 1 98.88 253 PRO A N 1
ATOM 1857 C CA . PRO A 1 253 ? 3.168 -18.688 2.762 1 98.88 253 PRO A CA 1
ATOM 1858 C C . PRO A 1 253 ? 3.188 -17.453 3.656 1 98.88 253 PRO A C 1
ATOM 1860 O O . PRO A 1 253 ? 4.176 -17.203 4.348 1 98.88 253 PRO A O 1
ATOM 1863 N N . LEU A 1 254 ? 2.154 -16.719 3.703 1 98.88 254 LEU A N 1
ATOM 1864 C CA . LEU A 1 254 ? 2.055 -15.586 4.605 1 98.88 254 LEU A CA 1
ATOM 1865 C C . LEU A 1 254 ? 2.346 -16 6.043 1 98.88 254 LEU A C 1
ATOM 1867 O O . LEU A 1 254 ? 2.895 -15.219 6.82 1 98.88 254 LEU A O 1
ATOM 1871 N N . PHE A 1 255 ? 2.031 -17.188 6.398 1 98.62 255 PHE A N 1
ATOM 1872 C CA . PHE A 1 255 ? 2.162 -17.641 7.773 1 98.62 255 PHE A CA 1
ATOM 1873 C C . PHE A 1 255 ? 3.49 -18.359 7.984 1 98.62 255 PHE A C 1
ATOM 1875 O O . PHE A 1 255 ? 3.701 -19 9.016 1 98.62 255 PHE A O 1
ATOM 1882 N N . GLY A 1 256 ? 4.371 -18.312 7.016 1 98.5 256 GLY A N 1
ATOM 1883 C CA . GLY A 1 256 ? 5.684 -18.938 7.125 1 98.5 256 GLY A CA 1
ATOM 1884 C C . GLY A 1 256 ? 6.633 -18.156 8.016 1 98.5 256 GLY A C 1
ATOM 1885 O O . GLY A 1 256 ? 6.363 -17 8.367 1 98.5 256 GLY A O 1
ATOM 1886 N N . ASP A 1 257 ? 7.719 -18.828 8.422 1 97.69 257 ASP A N 1
ATOM 1887 C CA . ASP A 1 257 ? 8.812 -18.203 9.156 1 97.69 257 ASP A CA 1
ATOM 1888 C C . ASP A 1 257 ? 9.852 -17.625 8.203 1 97.69 257 ASP A C 1
ATOM 1890 O O . ASP A 1 257 ? 10.516 -18.359 7.477 1 97.69 257 ASP A O 1
ATOM 1894 N N . PHE A 1 258 ? 10.016 -16.359 8.219 1 98.25 258 PHE A N 1
ATOM 1895 C CA . PHE A 1 258 ? 10.938 -15.711 7.289 1 98.25 258 PHE A CA 1
ATOM 1896 C C . PHE A 1 258 ? 12.25 -15.367 7.98 1 98.25 258 PHE A C 1
ATOM 1898 O O . PHE A 1 258 ? 13.18 -14.867 7.348 1 98.25 258 PHE A O 1
ATOM 1905 N N . SER A 1 259 ? 12.406 -15.633 9.273 1 95.94 259 SER A N 1
ATOM 1906 C CA . SER A 1 259 ? 13.562 -15.203 10.062 1 95.94 259 SER A CA 1
ATOM 1907 C C . SER A 1 259 ? 14.805 -16 9.703 1 95.94 259 SER A C 1
ATOM 1909 O O . SER A 1 259 ? 15.93 -15.57 9.977 1 95.94 259 SER A O 1
ATOM 1911 N N . ALA A 1 260 ? 14.617 -17.141 9.07 1 94.62 260 ALA A N 1
ATOM 1912 C CA . ALA A 1 260 ? 15.742 -18 8.742 1 94.62 260 ALA A CA 1
ATOM 1913 C C . ALA A 1 260 ? 16.328 -17.656 7.379 1 94.62 260 ALA A C 1
ATOM 1915 O O . ALA A 1 260 ? 17.266 -18.312 6.906 1 94.62 260 ALA A O 1
ATOM 1916 N N . GLY A 1 261 ? 15.766 -16.703 6.789 1 94.94 261 GLY A N 1
ATOM 1917 C CA . GLY A 1 261 ? 16.266 -16.281 5.488 1 94.94 261 GLY A CA 1
ATOM 1918 C C . GLY A 1 261 ? 15.219 -16.344 4.395 1 94.94 261 GLY A C 1
ATOM 1919 O O . GLY A 1 261 ? 14.391 -17.25 4.371 1 94.94 261 GLY A O 1
ATOM 1920 N N . PHE A 1 262 ? 15.219 -15.438 3.488 1 98.25 262 PHE A N 1
ATOM 1921 C CA . PHE A 1 262 ? 14.32 -15.281 2.352 1 98.25 262 PHE A CA 1
ATOM 1922 C C . PHE A 1 262 ? 14.875 -14.281 1.35 1 98.25 262 PHE A C 1
ATOM 1924 O O . PHE A 1 262 ? 15.594 -13.352 1.726 1 98.25 262 PHE A O 1
ATOM 1931 N N . PRO A 1 263 ? 14.656 -14.492 0.079 1 98.69 263 PRO A N 1
ATOM 1932 C CA . PRO A 1 263 ? 15.258 -13.602 -0.919 1 98.69 263 PRO A CA 1
ATOM 1933 C C . PRO A 1 263 ? 14.625 -12.211 -0.932 1 98.69 263 PRO A C 1
ATOM 1935 O O . PRO A 1 263 ? 13.477 -12.055 -0.508 1 98.69 263 PRO A O 1
ATOM 1938 N N . PRO A 1 264 ? 15.461 -11.188 -1.468 1 98.75 264 PRO A N 1
ATOM 1939 C CA . PRO A 1 264 ? 14.812 -9.914 -1.776 1 98.75 264 PRO A CA 1
ATOM 1940 C C . PRO A 1 264 ? 13.523 -10.086 -2.576 1 98.75 264 PRO A C 1
ATOM 1942 O O . PRO A 1 264 ? 13.461 -10.914 -3.486 1 98.75 264 PRO A O 1
ATOM 1945 N N . THR A 1 265 ? 12.492 -9.312 -2.188 1 98.94 265 THR A N 1
ATOM 1946 C CA . THR A 1 265 ? 11.18 -9.617 -2.736 1 98.94 265 THR A CA 1
ATOM 1947 C C . THR A 1 265 ? 10.469 -8.344 -3.188 1 98.94 265 THR A C 1
ATOM 1949 O O . THR A 1 265 ? 10.445 -7.348 -2.459 1 98.94 265 THR A O 1
ATOM 1952 N N . PHE A 1 266 ? 10.016 -8.383 -4.426 1 98.94 266 PHE A N 1
ATOM 1953 C CA . PHE A 1 266 ? 9.117 -7.383 -4.992 1 98.94 266 PHE A CA 1
ATOM 1954 C C . PHE A 1 266 ? 7.66 -7.793 -4.809 1 98.94 266 PHE A C 1
ATOM 1956 O O . PHE A 1 266 ? 7.254 -8.875 -5.23 1 98.94 266 PHE A O 1
ATOM 1963 N N . ILE A 1 267 ? 6.844 -6.93 -4.148 1 98.94 267 ILE A N 1
ATOM 1964 C CA . ILE A 1 267 ? 5.434 -7.223 -3.922 1 98.94 267 ILE A CA 1
ATOM 1965 C C . ILE A 1 267 ? 4.574 -6.133 -4.555 1 98.94 267 ILE A C 1
ATOM 1967 O O . ILE A 1 267 ? 4.812 -4.941 -4.34 1 98.94 267 ILE A O 1
ATOM 1971 N N . GLN A 1 268 ? 3.6 -6.559 -5.328 1 98.88 268 GLN A N 1
ATOM 1972 C CA . GLN A 1 268 ? 2.705 -5.594 -5.957 1 98.88 268 GLN A CA 1
ATOM 1973 C C . GLN A 1 268 ? 1.243 -5.945 -5.695 1 98.88 268 GLN A C 1
ATOM 1975 O O . GLN A 1 268 ? 0.874 -7.121 -5.699 1 98.88 268 GLN A O 1
ATOM 1980 N N . SER A 1 269 ? 0.372 -4.934 -5.48 1 98.88 269 SER A N 1
ATOM 1981 C CA . SER A 1 269 ? -1.083 -5.051 -5.484 1 98.88 269 SER A CA 1
ATOM 1982 C C . SER A 1 269 ? -1.741 -3.76 -5.957 1 98.88 269 SER A C 1
ATOM 1984 O O . SER A 1 269 ? -1.106 -2.943 -6.629 1 98.88 269 SER A O 1
ATOM 1986 N N . GLY A 1 270 ? -3.061 -3.658 -5.844 1 98.94 270 GLY A N 1
ATOM 1987 C CA . GLY A 1 270 ? -3.857 -2.473 -6.109 1 98.94 270 GLY A CA 1
ATOM 1988 C C . GLY A 1 270 ? -4.801 -2.121 -4.973 1 98.94 270 GLY A C 1
ATOM 1989 O O . GLY A 1 270 ? -5.145 -2.98 -4.16 1 98.94 270 GLY A O 1
ATOM 1990 N N . THR A 1 271 ? -5.289 -0.903 -4.969 1 98.94 271 THR A N 1
ATOM 1991 C CA . THR A 1 271 ? -6.133 -0.46 -3.865 1 98.94 271 THR A CA 1
ATOM 1992 C C . THR A 1 271 ? -7.512 -1.117 -3.941 1 98.94 271 THR A C 1
ATOM 1994 O O . THR A 1 271 ? -8.227 -1.194 -2.939 1 98.94 271 THR A O 1
ATOM 1997 N N . ARG A 1 272 ? -7.914 -1.638 -5.105 1 98.88 272 ARG A N 1
ATOM 1998 C CA . ARG A 1 272 ? -9.195 -2.326 -5.227 1 98.88 272 ARG A CA 1
ATOM 1999 C C . ARG A 1 272 ? -9.008 -3.838 -5.242 1 98.88 272 ARG A C 1
ATOM 2001 O O . ARG A 1 272 ? -9.977 -4.59 -5.371 1 98.88 272 ARG A O 1
ATOM 2008 N N . ASP A 1 273 ? -7.773 -4.305 -5.164 1 98.88 273 ASP A N 1
ATOM 2009 C CA . ASP A 1 273 ? -7.449 -5.727 -5.227 1 98.88 273 ASP A CA 1
ATOM 2010 C C . ASP A 1 273 ? -7.98 -6.465 -3.998 1 98.88 273 ASP A C 1
ATOM 2012 O O . ASP A 1 273 ? -7.695 -6.078 -2.863 1 98.88 273 ASP A O 1
ATOM 2016 N N . LEU A 1 274 ? -8.742 -7.492 -4.219 1 98.81 274 LEU A N 1
ATOM 2017 C CA . LEU A 1 274 ? -9.211 -8.328 -3.123 1 98.81 274 LEU A CA 1
ATOM 2018 C C . LEU A 1 274 ? -8.039 -8.859 -2.301 1 98.81 274 LEU A C 1
ATOM 2020 O O . LEU A 1 274 ? -8.172 -9.094 -1.099 1 98.81 274 LEU A O 1
ATOM 2024 N N . PHE A 1 275 ? -6.828 -8.969 -2.9 1 98.88 275 PHE A N 1
ATOM 2025 C CA . PHE A 1 275 ? -5.641 -9.539 -2.27 1 98.88 275 PHE A CA 1
ATOM 2026 C C . PHE A 1 275 ? -4.754 -8.445 -1.7 1 98.88 275 PHE A C 1
ATOM 2028 O O . PHE A 1 275 ? -3.596 -8.688 -1.356 1 98.88 275 PHE A O 1
ATOM 2035 N N . LEU A 1 276 ? -5.262 -7.184 -1.581 1 98.94 276 LEU A N 1
ATOM 2036 C CA . LEU A 1 276 ? -4.465 -6.102 -1.014 1 98.94 276 LEU A CA 1
ATOM 2037 C C . LEU A 1 276 ? -3.918 -6.488 0.356 1 98.94 276 LEU A C 1
ATOM 2039 O O . LEU A 1 276 ? -2.73 -6.297 0.633 1 98.94 276 LEU A O 1
ATOM 2043 N N . SER A 1 277 ? -4.73 -7.109 1.187 1 98.94 277 SER A N 1
ATOM 2044 C CA . SER A 1 277 ? -4.32 -7.543 2.518 1 98.94 277 SER A CA 1
ATOM 2045 C C . SER A 1 277 ? -3.193 -8.57 2.445 1 98.94 277 SER A C 1
ATOM 2047 O O . SER A 1 277 ? -2.273 -8.547 3.266 1 98.94 277 SER A O 1
ATOM 2049 N N . ASN A 1 278 ? -3.285 -9.5 1.463 1 98.94 278 ASN A N 1
ATOM 2050 C CA . ASN A 1 278 ? -2.195 -10.453 1.273 1 98.94 278 ASN A CA 1
ATOM 2051 C C . ASN A 1 278 ? -0.86 -9.742 1.071 1 98.94 278 ASN A C 1
ATOM 2053 O O . ASN A 1 278 ? 0.131 -10.078 1.72 1 98.94 278 ASN A O 1
ATOM 2057 N N . ALA A 1 279 ? -0.871 -8.758 0.218 1 98.94 279 ALA A N 1
ATOM 2058 C CA . ALA A 1 279 ? 0.353 -8.055 -0.161 1 98.94 279 ALA A CA 1
ATOM 2059 C C . ALA A 1 279 ? 0.923 -7.27 1.018 1 98.94 279 ALA A C 1
ATOM 2061 O O . ALA A 1 279 ? 2.109 -7.391 1.336 1 98.94 279 ALA A O 1
ATOM 2062 N N . VAL A 1 280 ? 0.073 -6.508 1.716 1 98.94 280 VAL A N 1
ATOM 2063 C CA . VAL A 1 280 ? 0.596 -5.598 2.729 1 98.94 280 VAL A CA 1
ATOM 2064 C C . VAL A 1 280 ? 0.984 -6.383 3.979 1 98.94 280 VAL A C 1
ATOM 2066 O O . VAL A 1 280 ? 1.944 -6.031 4.668 1 98.94 280 VAL A O 1
ATOM 2069 N N . ARG A 1 281 ? 0.29 -7.484 4.297 1 98.94 281 ARG A N 1
ATOM 2070 C CA . ARG A 1 281 ? 0.65 -8.32 5.441 1 98.94 281 ARG A CA 1
ATOM 2071 C C . ARG A 1 281 ? 1.948 -9.07 5.18 1 98.94 281 ARG A C 1
ATOM 2073 O O . ARG A 1 281 ? 2.77 -9.234 6.082 1 98.94 281 ARG A O 1
ATOM 2080 N N . LEU A 1 282 ? 2.076 -9.523 3.955 1 98.94 282 LEU A N 1
ATOM 2081 C CA . LEU A 1 282 ? 3.338 -10.172 3.615 1 98.94 282 LEU A CA 1
ATOM 2082 C C . LEU A 1 282 ? 4.496 -9.18 3.689 1 98.94 282 LEU A C 1
ATOM 2084 O O . LEU A 1 282 ? 5.574 -9.516 4.184 1 98.94 282 LEU A O 1
ATOM 2088 N N . HIS A 1 283 ? 4.297 -7.988 3.18 1 98.94 283 HIS A N 1
ATOM 2089 C CA . HIS A 1 283 ? 5.32 -6.949 3.271 1 98.94 283 HIS A CA 1
ATOM 2090 C C . HIS A 1 283 ? 5.762 -6.734 4.715 1 98.94 283 HIS A C 1
ATOM 2092 O O . HIS A 1 283 ? 6.957 -6.688 5.004 1 98.94 283 HIS A O 1
ATOM 2098 N N . ARG A 1 284 ? 4.789 -6.656 5.645 1 98.62 284 ARG A N 1
ATOM 2099 C CA . ARG A 1 284 ? 5.105 -6.473 7.059 1 98.62 284 ARG A CA 1
ATOM 2100 C C . ARG A 1 284 ? 5.906 -7.652 7.598 1 98.62 284 ARG A C 1
ATOM 2102 O O . ARG A 1 284 ? 6.879 -7.469 8.336 1 98.62 284 ARG A O 1
ATOM 2109 N N . ALA A 1 285 ? 5.473 -8.828 7.25 1 98.69 285 ALA A N 1
ATOM 2110 C CA . ALA A 1 285 ? 6.152 -10.031 7.73 1 98.69 285 ALA A CA 1
ATOM 2111 C C . ALA A 1 285 ? 7.609 -10.055 7.27 1 98.69 285 ALA A C 1
ATOM 2113 O O . ALA A 1 285 ? 8.508 -10.359 8.055 1 98.69 285 ALA A O 1
ATOM 2114 N N . LEU A 1 286 ? 7.836 -9.742 6.027 1 98.81 286 LEU A N 1
ATOM 2115 C CA . LEU A 1 286 ? 9.188 -9.758 5.469 1 98.81 286 LEU A CA 1
ATOM 2116 C C . LEU A 1 286 ? 10.039 -8.641 6.078 1 98.81 286 LEU A C 1
ATOM 2118 O O . LEU A 1 286 ? 11.211 -8.852 6.375 1 98.81 286 LEU A O 1
ATOM 2122 N N . ARG A 1 287 ? 9.445 -7.465 6.266 1 98.25 287 ARG A N 1
ATOM 2123 C CA . ARG A 1 287 ? 10.156 -6.359 6.895 1 98.25 287 ARG A CA 1
ATOM 2124 C C . ARG A 1 287 ? 10.586 -6.719 8.312 1 98.25 287 ARG A C 1
ATOM 2126 O O . ARG A 1 287 ? 11.719 -6.434 8.719 1 98.25 287 ARG A O 1
ATOM 2133 N N . ARG A 1 288 ? 9.711 -7.375 9.07 1 97.38 288 ARG A N 1
ATOM 2134 C CA . ARG A 1 288 ? 10.039 -7.797 10.43 1 97.38 288 ARG A CA 1
ATOM 2135 C C . ARG A 1 288 ? 11.234 -8.75 10.438 1 97.38 288 ARG A C 1
ATOM 2137 O O . ARG A 1 288 ? 12.039 -8.742 11.375 1 97.38 288 ARG A O 1
ATOM 2144 N N . ALA A 1 289 ? 11.32 -9.516 9.398 1 98 289 ALA A N 1
ATOM 2145 C CA . ALA A 1 289 ? 12.414 -10.484 9.273 1 98 289 ALA A CA 1
ATOM 2146 C C . ALA A 1 289 ? 13.641 -9.836 8.641 1 98 289 ALA A C 1
ATOM 2148 O O . ALA A 1 289 ? 14.633 -10.516 8.367 1 98 289 ALA A O 1
ATOM 2149 N N . GLN A 1 290 ? 13.578 -8.578 8.312 1 97.19 290 GLN A N 1
ATOM 2150 C CA . GLN A 1 290 ? 14.672 -7.793 7.75 1 97.19 290 GLN A CA 1
ATOM 2151 C C . GLN A 1 290 ? 15.039 -8.289 6.355 1 97.19 290 GLN A C 1
ATOM 2153 O O . GLN A 1 290 ? 16.219 -8.25 5.969 1 97.19 290 GLN A O 1
ATOM 2158 N N . VAL A 1 291 ? 14.055 -8.82 5.652 1 98.31 291 VAL A N 1
ATOM 2159 C CA . VAL A 1 291 ? 14.211 -9.18 4.246 1 98.31 291 VAL A CA 1
ATOM 2160 C C . VAL A 1 291 ? 14.062 -7.93 3.377 1 98.31 291 VAL A C 1
ATOM 2162 O O . VAL A 1 291 ? 13.078 -7.199 3.496 1 98.31 291 VAL A O 1
ATOM 2165 N N . PRO A 1 292 ? 15.117 -7.629 2.512 1 97.5 292 PRO A N 1
ATOM 2166 C CA . PRO A 1 292 ? 14.898 -6.52 1.579 1 97.5 292 PRO A CA 1
ATOM 2167 C C . PRO A 1 292 ? 13.648 -6.695 0.729 1 97.5 292 PRO A C 1
ATOM 2169 O O . PRO A 1 292 ? 13.492 -7.711 0.044 1 97.5 292 PRO A O 1
ATOM 2172 N N . THR A 1 293 ? 12.695 -5.75 0.848 1 98.5 293 THR A N 1
ATOM 2173 C CA . THR A 1 293 ? 11.414 -5.91 0.179 1 98.5 293 THR A CA 1
ATOM 2174 C C . THR A 1 293 ? 10.891 -4.562 -0.314 1 98.5 293 THR A C 1
ATOM 2176 O O . THR A 1 293 ? 11.047 -3.545 0.361 1 98.5 293 THR A O 1
ATOM 2179 N N . GLU A 1 294 ? 10.305 -4.504 -1.502 1 98.56 294 GLU A N 1
ATOM 2180 C CA . GLU A 1 294 ? 9.602 -3.354 -2.072 1 98.56 294 GLU A CA 1
ATOM 2181 C C . GLU A 1 294 ? 8.102 -3.615 -2.172 1 98.56 294 GLU A C 1
ATOM 2183 O O . GLU A 1 294 ? 7.684 -4.703 -2.57 1 98.56 294 GLU A O 1
ATOM 2188 N N . LEU A 1 295 ? 7.359 -2.678 -1.761 1 98.94 295 LEU A N 1
ATOM 2189 C CA . LEU A 1 295 ? 5.91 -2.73 -1.929 1 98.94 295 LEU A CA 1
ATOM 2190 C C . LEU A 1 295 ? 5.445 -1.7 -2.951 1 98.94 295 LEU A C 1
ATOM 2192 O O . LEU A 1 295 ? 5.824 -0.529 -2.877 1 98.94 295 LEU A O 1
ATOM 2196 N N . HIS A 1 296 ? 4.703 -2.119 -3.92 1 98.88 296 HIS A N 1
ATOM 2197 C CA . HIS A 1 296 ? 4.07 -1.266 -4.922 1 98.88 296 HIS A CA 1
ATOM 2198 C C . HIS A 1 296 ? 2.559 -1.462 -4.938 1 98.88 296 HIS A C 1
ATOM 2200 O O . HIS A 1 296 ? 2.072 -2.551 -5.254 1 98.88 296 HIS A O 1
ATOM 2206 N N . VAL A 1 297 ? 1.816 -0.435 -4.594 1 98.94 297 VAL A N 1
ATOM 2207 C CA . VAL A 1 297 ? 0.358 -0.464 -4.625 1 98.94 297 VAL A CA 1
ATOM 2208 C C . VAL A 1 297 ? -0.157 0.564 -5.629 1 98.94 297 VAL A C 1
ATOM 2210 O O . VAL A 1 297 ? 0.17 1.75 -5.539 1 98.94 297 VAL A O 1
ATOM 2213 N N . PHE A 1 298 ? -0.962 0.147 -6.543 1 98.94 298 PHE A N 1
ATOM 2214 C CA . PHE A 1 298 ? -1.424 1.021 -7.613 1 98.94 298 PHE A CA 1
ATOM 2215 C C . PHE A 1 298 ? -2.852 1.486 -7.355 1 98.94 298 PHE A C 1
ATOM 2217 O O . PHE A 1 298 ? -3.699 0.699 -6.93 1 98.94 298 PHE A O 1
ATOM 2224 N N . GLU A 1 299 ? -3.133 2.699 -7.652 1 98.88 299 GLU A N 1
ATOM 2225 C CA . GLU A 1 299 ? -4.41 3.393 -7.496 1 98.88 299 GLU A CA 1
ATOM 2226 C C . GLU A 1 299 ? -5.508 2.717 -8.312 1 98.88 299 GLU A C 1
ATOM 2228 O O . GLU A 1 299 ? -5.367 2.541 -9.523 1 98.88 299 GLU A O 1
ATOM 2233 N N . GLY A 1 300 ? -6.543 2.314 -7.641 1 98.81 300 GLY A N 1
ATOM 2234 C CA . GLY A 1 300 ? -7.758 1.825 -8.281 1 98.81 300 GLY A CA 1
ATOM 2235 C C . GLY A 1 300 ? -7.566 0.493 -8.977 1 98.81 300 GLY A C 1
ATOM 2236 O O . GLY A 1 300 ? -8.484 -0.004 -9.641 1 98.81 300 GLY A O 1
ATOM 2237 N N . MET A 1 301 ? -6.422 -0.083 -8.891 1 98.88 301 MET A N 1
ATOM 2238 C CA . MET A 1 301 ? -6.098 -1.294 -9.633 1 98.88 301 MET A CA 1
ATOM 2239 C C . MET A 1 301 ? -6.766 -2.514 -9.016 1 98.88 301 MET A C 1
ATOM 2241 O O . MET A 1 301 ? -6.648 -2.746 -7.809 1 98.88 301 MET A O 1
ATOM 2245 N N . PRO A 1 302 ? -7.547 -3.258 -9.789 1 98.75 302 PRO A N 1
ATOM 2246 C CA . PRO A 1 302 ? -8.102 -4.527 -9.312 1 98.75 302 PRO A CA 1
ATOM 2247 C C . PRO A 1 302 ? -7.105 -5.68 -9.398 1 98.75 302 PRO A C 1
ATOM 2249 O O . PRO A 1 302 ? -5.953 -5.477 -9.789 1 98.75 302 PRO A O 1
ATOM 2252 N N . HIS A 1 303 ? -7.539 -6.816 -8.961 1 98.5 303 HIS A N 1
ATOM 2253 C CA . HIS A 1 303 ? -6.738 -8.023 -9.102 1 98.5 303 HIS A CA 1
ATOM 2254 C C . HIS A 1 303 ? -6.309 -8.234 -10.555 1 98.5 303 HIS A C 1
ATOM 2256 O O . HIS A 1 303 ? -7.141 -8.195 -11.461 1 98.5 303 HIS A O 1
ATOM 2262 N N . GLY A 1 304 ? -4.996 -8.32 -10.797 1 93.75 304 GLY A N 1
ATOM 2263 C CA . GLY A 1 304 ? -4.504 -8.664 -12.125 1 93.75 304 GLY A CA 1
ATOM 2264 C C . GLY A 1 304 ? -4.156 -7.449 -12.969 1 93.75 304 GLY A C 1
ATOM 2265 O O . GLY A 1 304 ? -3.572 -7.582 -14.047 1 93.75 304 GLY A O 1
ATOM 2266 N N . GLY A 1 305 ? -4.617 -6.23 -12.547 1 96.56 305 GLY A N 1
ATOM 2267 C CA . GLY A 1 305 ? -4.215 -5.02 -13.242 1 96.56 305 GLY A CA 1
ATOM 2268 C C . GLY A 1 305 ? -5.293 -4.477 -14.164 1 96.56 305 GLY A C 1
ATOM 2269 O O . GLY A 1 305 ? -6.484 -4.703 -13.938 1 96.56 305 GLY A O 1
ATOM 2270 N N . PHE A 1 306 ? -4.82 -3.59 -15.211 1 96.94 306 PHE A N 1
ATOM 2271 C CA . PHE A 1 306 ? -5.719 -2.848 -16.078 1 96.94 306 PHE A CA 1
ATOM 2272 C C . PHE A 1 306 ? -5.582 -3.314 -17.531 1 96.94 306 PHE A C 1
ATOM 2274 O O . PHE A 1 306 ? -5.684 -2.512 -18.453 1 96.94 306 PHE A O 1
ATOM 2281 N N . MET A 1 307 ? -5.188 -4.566 -17.75 1 91.19 307 MET A N 1
ATOM 2282 C CA . MET A 1 307 ? -5.18 -5.203 -19.078 1 91.19 307 MET A CA 1
ATOM 2283 C C . MET A 1 307 ? -4.316 -4.414 -20.047 1 91.19 307 MET A C 1
ATOM 2285 O O . MET A 1 307 ? -4.746 -4.125 -21.172 1 91.19 307 MET A O 1
ATOM 2289 N N . GLY A 1 308 ? -3.219 -3.939 -19.594 1 93.25 308 GLY A N 1
ATOM 2290 C CA . GLY A 1 308 ? -2.215 -3.355 -20.469 1 93.25 308 GLY A CA 1
ATOM 2291 C C . GLY A 1 308 ? -2.227 -1.839 -20.469 1 93.25 308 GLY A C 1
ATOM 2292 O O . GLY A 1 308 ? -1.466 -1.203 -21.203 1 93.25 308 GLY A O 1
ATOM 2293 N N . ALA A 1 309 ? -3.061 -1.197 -19.656 1 97.81 309 ALA A N 1
ATOM 2294 C CA . ALA A 1 309 ? -3.125 0.257 -19.547 1 97.81 309 ALA A CA 1
ATOM 2295 C C . ALA A 1 309 ? -1.783 0.832 -19.094 1 97.81 309 ALA A C 1
ATOM 2297 O O . ALA A 1 309 ? -0.856 0.084 -18.781 1 97.81 309 ALA A O 1
ATOM 2298 N N . PRO A 1 310 ? -1.594 2.145 -19.156 1 98.19 310 PRO A N 1
ATOM 2299 C CA . PRO A 1 310 ? -0.331 2.789 -18.797 1 98.19 310 PRO A CA 1
ATOM 2300 C C . PRO A 1 310 ? 0.178 2.355 -17.422 1 98.19 310 PRO A C 1
ATOM 2302 O O . PRO A 1 310 ? 1.386 2.188 -17.234 1 98.19 310 PRO A O 1
ATOM 2305 N N . GLU A 1 311 ? -0.697 2.127 -16.5 1 98.62 311 GLU A N 1
ATOM 2306 C CA . GLU A 1 311 ? -0.31 1.684 -15.172 1 98.62 311 GLU A CA 1
ATOM 2307 C C . GLU A 1 311 ? 0.384 0.325 -15.219 1 98.62 311 GLU A C 1
ATOM 2309 O O . GLU A 1 311 ? 1.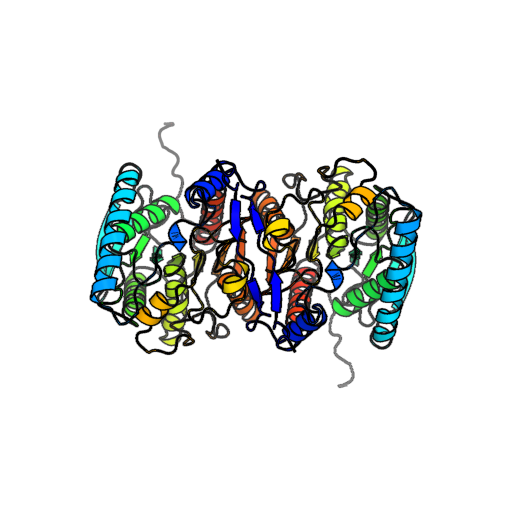351 0.09 -14.492 1 98.62 311 GLU A O 1
ATOM 2314 N N . ASP A 1 312 ? -0.095 -0.556 -16.078 1 98.12 312 ASP A N 1
ATOM 2315 C CA . ASP A 1 312 ? 0.501 -1.881 -16.219 1 98.12 312 ASP A CA 1
ATOM 2316 C C . ASP A 1 312 ? 1.885 -1.792 -16.859 1 98.12 312 ASP A C 1
ATOM 2318 O O . ASP A 1 312 ? 2.787 -2.557 -16.516 1 98.12 312 ASP A O 1
ATOM 2322 N N . ARG A 1 313 ? 2.014 -0.892 -17.797 1 97.44 313 ARG A N 1
ATOM 2323 C CA . ARG A 1 313 ? 3.322 -0.671 -18.406 1 97.44 313 ARG A CA 1
ATOM 2324 C C . ARG A 1 313 ? 4.32 -0.141 -17.391 1 97.44 313 ARG A C 1
ATOM 2326 O O . ARG A 1 313 ? 5.484 -0.549 -17.375 1 97.44 313 ARG A O 1
ATOM 2333 N N . GLU A 1 314 ? 3.84 0.728 -16.594 1 98.06 314 GLU A N 1
ATOM 2334 C CA . GLU A 1 314 ? 4.691 1.229 -15.516 1 98.06 314 GLU A CA 1
ATOM 2335 C C . GLU A 1 314 ? 5.117 0.102 -14.578 1 98.06 314 GLU A C 1
ATOM 2337 O O . GLU A 1 314 ? 6.277 0.037 -14.164 1 98.06 314 GLU A O 1
ATOM 2342 N N . LEU A 1 315 ? 4.18 -0.74 -14.195 1 98.38 315 LEU A N 1
ATOM 2343 C CA . LEU A 1 315 ? 4.496 -1.891 -13.359 1 98.38 315 LEU A CA 1
ATOM 2344 C C . LEU A 1 315 ? 5.562 -2.764 -14.016 1 98.38 315 LEU A C 1
ATOM 2346 O O . LEU A 1 315 ? 6.508 -3.197 -13.352 1 98.38 315 LEU A O 1
ATOM 2350 N N . SER A 1 316 ? 5.434 -2.998 -15.289 1 97.5 316 SER A N 1
ATOM 2351 C CA . SER A 1 316 ? 6.402 -3.805 -16.031 1 97.5 316 SER A CA 1
ATOM 2352 C C . SER A 1 316 ? 7.801 -3.201 -15.945 1 97.5 316 SER A C 1
ATOM 2354 O O . SER A 1 316 ? 8.789 -3.926 -15.805 1 97.5 316 SER A O 1
ATOM 2356 N N . GLN A 1 317 ? 7.863 -1.909 -15.992 1 97.44 317 GLN A N 1
ATOM 2357 C CA . GLN A 1 317 ? 9.148 -1.224 -15.883 1 97.44 317 GLN A CA 1
ATOM 2358 C C . GLN A 1 317 ? 9.742 -1.378 -14.484 1 97.44 317 GLN A C 1
ATOM 2360 O O . GLN A 1 317 ? 10.945 -1.589 -14.328 1 97.44 317 GLN A O 1
ATOM 2365 N N . GLU A 1 318 ? 8.914 -1.285 -13.492 1 98.25 318 GLU A N 1
ATOM 2366 C CA . GLU A 1 318 ? 9.367 -1.464 -12.117 1 98.25 318 GLU A CA 1
ATOM 2367 C C . GLU A 1 318 ? 9.898 -2.879 -11.891 1 98.25 318 GLU A C 1
ATOM 2369 O O . GLU A 1 318 ? 10.906 -3.07 -11.203 1 98.25 318 GLU A O 1
ATOM 2374 N N . ILE A 1 319 ? 9.203 -3.844 -12.453 1 98.44 319 ILE A N 1
ATOM 2375 C CA . ILE A 1 319 ? 9.609 -5.238 -12.328 1 98.44 319 ILE A CA 1
ATOM 2376 C C . ILE A 1 319 ? 10.969 -5.441 -12.992 1 98.44 319 ILE A C 1
ATOM 2378 O O . ILE A 1 319 ? 11.867 -6.043 -12.414 1 98.44 319 ILE A O 1
ATOM 2382 N N . ALA A 1 320 ? 11.086 -4.969 -14.227 1 97 320 ALA A N 1
ATOM 2383 C CA . ALA A 1 320 ? 12.344 -5.105 -14.953 1 97 320 ALA A CA 1
ATOM 2384 C C . ALA A 1 320 ? 13.5 -4.48 -14.172 1 97 320 ALA A C 1
ATOM 2386 O O . ALA A 1 320 ? 14.57 -5.082 -14.055 1 97 320 ALA A O 1
ATOM 2387 N N . ARG A 1 321 ? 13.242 -3.277 -13.641 1 97.06 321 ARG A N 1
ATOM 2388 C CA . ARG A 1 321 ? 14.258 -2.607 -12.828 1 97.06 321 ARG A CA 1
ATOM 2389 C C . ARG A 1 321 ? 14.688 -3.486 -11.656 1 97.06 321 ARG A C 1
ATOM 2391 O O . ARG A 1 321 ? 15.883 -3.652 -11.406 1 97.06 321 ARG A O 1
ATOM 2398 N N . PHE A 1 322 ? 13.789 -4.012 -10.945 1 98.31 322 PHE A N 1
ATOM 2399 C CA . PHE A 1 322 ? 14.055 -4.812 -9.758 1 98.31 322 PHE A CA 1
ATOM 2400 C C . PHE A 1 322 ? 14.828 -6.074 -10.117 1 98.31 322 PHE A C 1
ATOM 2402 O O . PHE A 1 322 ? 15.828 -6.402 -9.477 1 98.31 322 PHE A O 1
ATOM 2409 N N . VAL A 1 323 ? 14.281 -6.758 -11.18 1 97.88 323 VAL A N 1
ATOM 2410 C CA . VAL A 1 323 ? 14.898 -8.008 -11.617 1 97.88 323 VAL A CA 1
ATOM 2411 C C . VAL A 1 323 ? 16.344 -7.75 -12.031 1 97.88 323 VAL A C 1
ATOM 2413 O O . VAL A 1 323 ? 17.266 -8.438 -11.578 1 97.88 323 VAL A O 1
ATOM 2416 N N . HIS A 1 324 ? 16.641 -6.762 -12.773 1 95 324 HIS A N 1
ATOM 2417 C CA . HIS A 1 324 ? 17.984 -6.484 -13.281 1 95 324 HIS A CA 1
ATOM 2418 C C . HIS A 1 324 ? 18.906 -6 -12.172 1 95 324 HIS A C 1
ATOM 2420 O O . HIS A 1 324 ? 20.109 -6.234 -12.211 1 95 324 HIS A O 1
ATOM 2426 N N . ALA A 1 325 ? 18.312 -5.371 -11.195 1 96.44 325 ALA A N 1
ATOM 2427 C CA . ALA A 1 325 ? 19.125 -4.906 -10.07 1 96.44 325 ALA A CA 1
ATOM 2428 C C . ALA A 1 325 ? 19.641 -6.078 -9.242 1 96.44 325 ALA A C 1
ATOM 2430 O O . ALA A 1 325 ? 20.641 -5.949 -8.539 1 96.44 325 ALA A O 1
ATOM 2431 N N . HIS A 1 326 ? 18.953 -7.242 -9.281 1 97.12 326 HIS A N 1
ATOM 2432 C CA . HIS A 1 326 ? 19.328 -8.359 -8.422 1 97.12 326 HIS A CA 1
ATOM 2433 C C . HIS A 1 326 ? 20.047 -9.445 -9.219 1 97.12 326 HIS A C 1
ATOM 2435 O O . HIS A 1 326 ? 20.344 -10.516 -8.68 1 97.12 326 HIS A O 1
ATOM 2441 N N . LEU A 1 327 ? 20.266 -9.18 -10.508 1 95.19 327 LEU A N 1
ATOM 2442 C CA . LEU A 1 327 ? 21.016 -10.094 -11.367 1 95.19 327 LEU A CA 1
ATOM 2443 C C . LEU A 1 327 ? 22.344 -9.477 -11.797 1 95.19 327 LEU A C 1
ATOM 2445 O O . LEU A 1 327 ? 22.469 -8.25 -11.828 1 95.19 327 LEU A O 1
ATOM 2449 N N . PRO A 1 328 ? 23.359 -10.281 -12.016 1 88.62 328 PRO A N 1
ATOM 2450 C CA . PRO A 1 328 ? 24.625 -9.727 -12.5 1 88.62 328 PRO A CA 1
ATOM 2451 C C . PRO A 1 328 ? 24.484 -9.016 -13.844 1 88.62 328 PRO A C 1
ATOM 2453 O O . PRO A 1 328 ? 23.656 -9.406 -14.664 1 88.62 328 PRO A O 1
ATOM 2456 N N . ALA A 1 329 ? 25.25 -7.816 -13.93 1 76.12 329 ALA A N 1
ATOM 2457 C CA . ALA A 1 329 ? 25.219 -7.02 -15.148 1 76.12 329 ALA A CA 1
ATOM 2458 C C . ALA A 1 329 ? 25.594 -7.863 -16.359 1 76.12 329 ALA A C 1
ATOM 2460 O O . ALA A 1 329 ? 26.453 -8.742 -16.281 1 76.12 329 ALA A O 1
ATOM 2461 N N . SER A 1 330 ? 24.75 -7.77 -17.375 1 64.62 330 SER A N 1
ATOM 2462 C CA . SER A 1 330 ? 25.062 -8.453 -18.625 1 64.62 330 SER A CA 1
ATOM 2463 C C . SER A 1 330 ? 26.281 -7.832 -19.312 1 64.62 330 SER A C 1
ATOM 2465 O O . SER A 1 330 ? 26.438 -6.609 -19.312 1 64.62 330 SER A O 1
ATOM 2467 N N . ASP A 1 331 ? 27.438 -8.445 -19.281 1 52.66 331 ASP A N 1
ATOM 2468 C CA . ASP A 1 331 ? 28.578 -8 -20.078 1 52.66 331 ASP A CA 1
ATOM 2469 C C . ASP A 1 331 ? 28.156 -7.727 -21.531 1 52.66 331 ASP A C 1
ATOM 2471 O O . ASP A 1 331 ? 28.438 -8.531 -22.422 1 52.66 331 ASP A O 1
ATOM 2475 N N . VAL A 1 332 ? 27.109 -7.297 -21.828 1 47.81 332 VAL A N 1
ATOM 2476 C CA . VAL A 1 332 ? 26.969 -7.051 -23.25 1 47.81 332 VAL A CA 1
ATOM 2477 C C . VAL A 1 332 ? 27.953 -5.969 -23.688 1 47.81 332 VAL A C 1
ATOM 2479 O O . VAL A 1 332 ? 27.844 -4.812 -23.281 1 47.81 332 VAL A O 1
ATOM 2482 N N . GLU A 1 333 ? 29.234 -6.305 -23.922 1 42.94 333 GLU A N 1
ATOM 2483 C CA . GLU A 1 333 ? 30.172 -5.508 -24.703 1 42.94 333 GLU A CA 1
ATOM 2484 C C . GLU A 1 333 ? 29.516 -4.953 -25.969 1 42.94 333 GLU A C 1
ATOM 2486 O O . GLU A 1 333 ? 29 -5.711 -26.781 1 42.94 333 GLU A O 1
ATOM 2491 N N . SER A 1 334 ? 29.078 -3.871 -25.922 1 38.75 334 SER A N 1
ATOM 2492 C CA . SER A 1 334 ? 28.891 -3.117 -27.156 1 38.75 334 SER A CA 1
ATOM 2493 C C . SER A 1 334 ? 30.125 -3.195 -28.047 1 38.75 334 SER A C 1
ATOM 2495 O O . SER A 1 334 ? 31.156 -2.568 -27.75 1 38.75 334 SER A O 1
ATOM 2497 N N . LYS A 1 335 ? 30.484 -4.16 -28.812 1 39.66 335 LYS A N 1
ATOM 2498 C CA . LYS A 1 335 ? 31.438 -4.074 -29.906 1 39.66 335 LYS A CA 1
ATOM 2499 C C . LYS A 1 335 ? 31.062 -2.975 -30.891 1 39.66 335 LYS A C 1
ATOM 2501 O O . LYS A 1 335 ? 29.969 -2.998 -31.453 1 39.66 335 LYS A O 1
ATOM 2506 N N . PRO A 1 336 ? 31.844 -1.928 -30.938 1 39.81 336 PRO A N 1
ATOM 2507 C CA . PRO A 1 336 ? 31.641 -0.952 -32.031 1 39.81 336 PRO A CA 1
ATOM 2508 C C . PRO A 1 336 ? 31.438 -1.607 -33.375 1 39.81 336 PRO A C 1
ATOM 2510 O O . PRO A 1 336 ? 31.984 -2.686 -33.625 1 39.81 336 PRO A O 1
ATOM 2513 N N . SER A 1 337 ? 30.359 -1.438 -34 1 36.06 337 SER A N 1
ATOM 2514 C CA . SER A 1 337 ? 30.203 -1.798 -35.406 1 36.06 337 SER A CA 1
ATOM 2515 C C . SER A 1 337 ? 31.391 -1.316 -36.219 1 36.06 337 SER A C 1
ATOM 2517 O O . SER A 1 337 ? 31.828 -0.171 -36.094 1 36.06 337 SER A O 1
ATOM 2519 N N . SER A 1 338 ? 32.156 -2.268 -36.625 1 38 338 SER A N 1
ATOM 2520 C CA . SER A 1 338 ? 33.281 -2.051 -37.531 1 38 338 SER A CA 1
ATOM 2521 C C . SER A 1 338 ? 32.812 -1.293 -38.781 1 38 338 SER A C 1
ATOM 2523 O O . SER A 1 338 ? 33.531 -1.223 -39.781 1 38 338 SER A O 1
ATOM 2525 N N . ALA A 1 339 ? 31.594 -0.878 -38.906 1 35.88 339 ALA A N 1
ATOM 2526 C CA . ALA A 1 339 ? 31.297 -0.317 -40.219 1 35.88 339 ALA A CA 1
ATOM 2527 C C . ALA A 1 339 ? 32.156 0.92 -40.5 1 35.88 339 ALA A C 1
ATOM 2529 O O . ALA A 1 339 ? 32.094 1.483 -41.594 1 35.88 339 ALA A O 1
ATOM 2530 N N . ASP A 1 340 ? 32.562 1.696 -39.375 1 30.52 340 ASP A N 1
ATOM 2531 C CA . ASP A 1 340 ? 33.188 2.908 -39.875 1 30.52 340 ASP A CA 1
ATOM 2532 C C . ASP A 1 340 ? 34.656 2.637 -40.312 1 30.52 340 ASP A C 1
ATOM 2534 O O . ASP A 1 340 ? 35.594 3.039 -39.625 1 30.52 340 ASP A O 1
ATOM 2538 N N . ARG A 1 341 ? 34.875 1.317 -40.688 1 23.77 341 ARG A N 1
ATOM 2539 C CA . ARG A 1 341 ? 35.969 1.479 -41.625 1 23.77 341 ARG A CA 1
ATOM 2540 C C . ARG A 1 341 ? 35.438 1.78 -43.031 1 23.77 341 ARG A C 1
ATOM 2542 O O . ARG A 1 341 ? 34.375 1.259 -43.438 1 23.77 341 ARG A O 1
ATOM 2549 N N . MET B 1 1 ? -36.188 4.168 -18.484 1 35.88 1 MET B N 1
ATOM 2550 C CA . MET B 1 1 ? -34.938 3.471 -18.703 1 35.88 1 MET B CA 1
ATOM 2551 C C . MET B 1 1 ? -33.969 3.754 -17.562 1 35.88 1 MET B C 1
ATOM 2553 O O . MET B 1 1 ? -33.594 4.906 -17.328 1 35.88 1 MET B O 1
ATOM 2557 N N . LYS B 1 2 ? -33.969 3.076 -16.531 1 51.97 2 LYS B N 1
ATOM 2558 C CA . LYS B 1 2 ? -33.188 3.365 -15.336 1 51.97 2 LYS B CA 1
ATOM 2559 C C . LYS B 1 2 ? -31.719 3.662 -15.703 1 51.97 2 LYS B C 1
ATOM 2561 O O . LYS B 1 2 ? -31.109 2.932 -16.484 1 51.97 2 LYS B O 1
ATOM 2566 N N . ASP B 1 3 ? -31.219 4.871 -15.508 1 71.5 3 ASP B N 1
ATOM 2567 C CA . ASP B 1 3 ? -29.906 5.379 -15.875 1 71.5 3 ASP B CA 1
ATOM 2568 C C . ASP B 1 3 ? -28.797 4.438 -15.391 1 71.5 3 ASP B C 1
ATOM 2570 O O . ASP B 1 3 ? -28.828 3.99 -14.234 1 71.5 3 ASP B O 1
ATOM 2574 N N . LYS B 1 4 ? -28.047 3.725 -16.266 1 83.69 4 LYS B N 1
ATOM 2575 C CA . LYS B 1 4 ? -26.906 2.854 -16 1 83.69 4 LYS B CA 1
ATOM 2576 C C . LYS B 1 4 ? -25.953 3.482 -14.977 1 83.69 4 LYS B C 1
ATOM 2578 O O . LYS B 1 4 ? -25.516 4.621 -15.148 1 83.69 4 LYS B O 1
ATOM 2583 N N . PRO B 1 5 ? -25.875 2.764 -13.836 1 91.19 5 PRO B N 1
ATOM 2584 C CA . PRO B 1 5 ? -24.906 3.312 -12.891 1 91.19 5 PRO B CA 1
ATOM 2585 C C . PRO B 1 5 ? -23.5 3.445 -13.484 1 91.19 5 PRO B C 1
ATOM 2587 O O . PRO B 1 5 ? -23.078 2.598 -14.273 1 91.19 5 PRO B O 1
ATOM 2590 N N . ASP B 1 6 ? -22.875 4.531 -13.242 1 92.25 6 ASP B N 1
ATOM 2591 C CA . ASP B 1 6 ? -21.484 4.738 -13.656 1 92.25 6 ASP B CA 1
ATOM 2592 C C . ASP B 1 6 ? -20.516 4.285 -12.57 1 92.25 6 ASP B C 1
ATOM 2594 O O . ASP B 1 6 ? -19.812 5.105 -11.977 1 92.25 6 ASP B O 1
ATOM 2598 N N . GLY B 1 7 ? -20.531 3.039 -12.32 1 97.19 7 GLY B N 1
ATOM 2599 C CA . GLY B 1 7 ? -19.703 2.447 -11.281 1 97.19 7 GLY B CA 1
ATOM 2600 C C . GLY B 1 7 ? -20.188 1.078 -10.844 1 97.19 7 GLY B C 1
ATOM 2601 O O . GLY B 1 7 ? -20.906 0.402 -11.586 1 97.19 7 GLY B O 1
ATOM 2602 N N . VAL B 1 8 ? -19.719 0.6 -9.719 1 98.38 8 VAL B N 1
ATOM 2603 C CA . VAL B 1 8 ? -20.094 -0.689 -9.148 1 98.38 8 VAL B CA 1
ATOM 2604 C C . VAL B 1 8 ? -21.156 -0.49 -8.07 1 98.38 8 VAL B C 1
ATOM 2606 O O . VAL B 1 8 ? -20.969 0.316 -7.152 1 98.38 8 VAL B O 1
ATOM 2609 N N . VAL B 1 9 ? -22.25 -1.16 -8.156 1 97.75 9 VAL B N 1
ATOM 2610 C CA . VAL B 1 9 ? -23.312 -1.074 -7.168 1 97.75 9 VAL B CA 1
ATOM 2611 C C . VAL B 1 9 ? -23.016 -2.021 -6.004 1 97.75 9 VAL B C 1
ATOM 2613 O O . VAL B 1 9 ? -22.859 -3.229 -6.203 1 97.75 9 VAL B O 1
ATOM 2616 N N . LEU B 1 10 ? -22.906 -1.472 -4.848 1 97.69 10 LEU B N 1
ATOM 2617 C CA . LEU B 1 10 ? -22.688 -2.256 -3.641 1 97.69 10 LEU B CA 1
ATOM 2618 C C . LEU B 1 10 ? -23.938 -2.309 -2.781 1 97.69 10 LEU B C 1
ATOM 2620 O O . LEU B 1 10 ? -24.531 -1.271 -2.477 1 97.69 10 LEU B O 1
ATOM 2624 N N . PRO B 1 11 ? -24.359 -3.479 -2.41 1 97.12 11 PRO B N 1
ATOM 2625 C CA . PRO B 1 11 ? -25.469 -3.568 -1.459 1 97.12 11 PRO B CA 1
ATOM 2626 C C . PRO B 1 11 ? -25.078 -3.119 -0.052 1 97.12 11 PRO B C 1
ATOM 2628 O O . PRO B 1 11 ? -23.891 -2.99 0.251 1 97.12 11 PRO B O 1
ATOM 2631 N N . SER B 1 12 ? -26.109 -2.805 0.785 1 97.5 12 SER B N 1
ATOM 2632 C CA . SER B 1 12 ? -25.844 -2.57 2.201 1 97.5 12 SER B CA 1
ATOM 2633 C C . SER B 1 12 ? -25.172 -3.781 2.846 1 97.5 12 SER B C 1
ATOM 2635 O O . SER B 1 12 ? -25.516 -4.922 2.529 1 97.5 12 SER B O 1
ATOM 2637 N N . ARG B 1 13 ? -24.234 -3.527 3.711 1 97.06 13 ARG B N 1
ATOM 2638 C CA . ARG B 1 13 ? -23.547 -4.629 4.367 1 97.06 13 ARG B CA 1
ATOM 2639 C C . ARG B 1 13 ? -22.812 -4.148 5.617 1 97.06 13 ARG B C 1
ATOM 2641 O O . ARG B 1 13 ? -22.672 -2.945 5.84 1 97.06 13 ARG B O 1
ATOM 2648 N N . VAL B 1 14 ? -22.438 -5.078 6.43 1 97.94 14 VAL B N 1
ATOM 2649 C CA . VAL B 1 14 ? -21.594 -4.816 7.594 1 97.94 14 VAL B CA 1
ATOM 2650 C C . VAL B 1 14 ? -20.156 -5.246 7.309 1 97.94 14 VAL B C 1
ATOM 2652 O O . VAL B 1 14 ? -19.906 -6.387 6.918 1 97.94 14 VAL B O 1
ATOM 2655 N N . ILE B 1 15 ? -19.234 -4.355 7.352 1 98.44 15 ILE B N 1
ATOM 2656 C CA . ILE B 1 15 ? -17.812 -4.684 7.289 1 98.44 15 ILE B CA 1
ATOM 2657 C C . ILE B 1 15 ? -17.297 -5.02 8.688 1 98.44 15 ILE B C 1
ATOM 2659 O O . ILE B 1 15 ? -17.234 -4.148 9.562 1 98.44 15 ILE B O 1
ATOM 2663 N N . PRO B 1 16 ? -16.906 -6.234 8.938 1 98.31 16 PRO B N 1
ATOM 2664 C CA . PRO B 1 16 ? -16.469 -6.594 10.281 1 98.31 16 PRO B CA 1
ATOM 2665 C C . PRO B 1 16 ? -15.156 -5.91 10.672 1 98.31 16 PRO B C 1
ATOM 2667 O O . PRO B 1 16 ? -14.391 -5.492 9.797 1 98.31 16 PRO B O 1
ATOM 2670 N N . PHE B 1 17 ? -14.969 -5.762 11.977 1 98.38 17 PHE B N 1
ATOM 2671 C CA . PHE B 1 17 ? -13.625 -5.41 12.422 1 98.38 17 PHE B CA 1
ATOM 2672 C C . PHE B 1 17 ? -12.625 -6.5 12.039 1 98.38 17 PHE B C 1
ATOM 2674 O O . PHE B 1 17 ? -12.922 -7.691 12.156 1 98.38 17 PHE B O 1
ATOM 2681 N N . PRO B 1 18 ? -11.508 -6.078 11.562 1 98.12 18 PRO B N 1
ATOM 2682 C CA . PRO B 1 18 ? -10.547 -7.07 11.07 1 98.12 18 PRO B CA 1
ATOM 2683 C C . PRO B 1 18 ? -10.109 -8.055 12.148 1 98.12 18 PRO B C 1
ATOM 2685 O O . PRO B 1 18 ? -9.922 -7.66 13.305 1 98.12 18 PRO B O 1
ATOM 2688 N N . THR B 1 19 ? -9.883 -9.266 11.805 1 97.38 19 THR B N 1
ATOM 2689 C CA . THR B 1 19 ? -9.344 -10.273 12.719 1 97.38 19 THR B CA 1
ATOM 2690 C C . THR B 1 19 ? -7.863 -10.523 12.43 1 97.38 19 THR B C 1
ATOM 2692 O O . THR B 1 19 ? -7.211 -11.297 13.133 1 97.38 19 THR B O 1
ATOM 2695 N N . SER B 1 20 ? -7.359 -9.852 11.398 1 98.31 20 SER B N 1
ATOM 2696 C CA . SER B 1 20 ? -5.988 -10.047 10.945 1 98.31 20 SER B CA 1
ATOM 2697 C C . SER B 1 20 ? -5.047 -9.023 11.57 1 98.31 20 SER B C 1
ATOM 2699 O O . SER B 1 20 ? -3.893 -8.898 11.148 1 98.31 20 SER B O 1
ATOM 2701 N N . ILE B 1 21 ? -5.488 -8.211 12.5 1 98.62 21 ILE B N 1
ATOM 2702 C CA . ILE B 1 21 ? -4.672 -7.25 1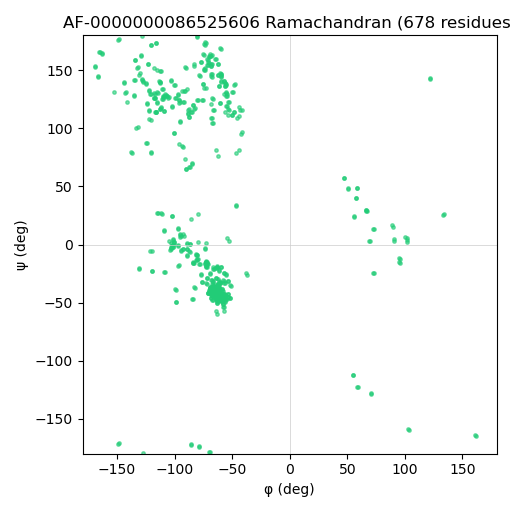3.227 1 98.62 21 ILE B CA 1
ATOM 2703 C C . ILE B 1 21 ? -4.637 -7.613 14.711 1 98.62 21 ILE B C 1
ATOM 2705 O O . ILE B 1 21 ? -5.301 -8.562 15.141 1 98.62 21 ILE B O 1
ATOM 2709 N N . SER B 1 22 ? -3.842 -6.938 15.508 1 98.62 22 SER B N 1
ATOM 2710 C CA . SER B 1 22 ? -3.736 -7.246 16.922 1 98.62 22 SER B CA 1
ATOM 2711 C C . SER B 1 22 ? -5.055 -6.996 17.656 1 98.62 22 SER B C 1
ATOM 2713 O O . SER B 1 22 ? -5.891 -6.223 17.172 1 98.62 22 SER B O 1
ATOM 2715 N N . ASP B 1 23 ? -5.207 -7.602 18.781 1 98.44 23 ASP B N 1
ATOM 2716 C CA . ASP B 1 23 ? -6.391 -7.387 19.609 1 98.44 23 ASP B CA 1
ATOM 2717 C C . ASP B 1 23 ? -6.508 -5.926 20.031 1 98.44 23 ASP B C 1
ATOM 2719 O O . ASP B 1 23 ? -7.609 -5.379 20.109 1 98.44 23 ASP B O 1
ATOM 2723 N N . GLU B 1 24 ? -5.371 -5.312 20.328 1 98.56 24 GLU B N 1
ATOM 2724 C CA . GLU B 1 24 ? -5.348 -3.91 20.719 1 98.56 24 GLU B CA 1
ATOM 2725 C C . GLU B 1 24 ? -5.844 -3.008 19.594 1 98.56 24 GLU B C 1
ATOM 2727 O O . GLU B 1 24 ? -6.629 -2.086 19.828 1 98.56 24 GLU B O 1
ATOM 2732 N N . ALA B 1 25 ? -5.395 -3.303 18.391 1 98.69 25 ALA B N 1
ATOM 2733 C CA . ALA B 1 25 ? -5.828 -2.533 17.234 1 98.69 25 ALA B CA 1
ATOM 2734 C C . ALA B 1 25 ? -7.328 -2.697 17 1 98.69 25 ALA B C 1
ATOM 2736 O O . ALA B 1 25 ? -8.031 -1.717 16.734 1 98.69 25 ALA B O 1
ATOM 2737 N N . ARG B 1 26 ? -7.773 -3.912 17.078 1 98.44 26 ARG B N 1
ATOM 2738 C CA . ARG B 1 26 ? -9.188 -4.195 16.891 1 98.44 26 ARG B CA 1
ATOM 2739 C C . ARG B 1 26 ? -10.039 -3.449 17.906 1 98.44 26 ARG B C 1
ATOM 2741 O O . ARG B 1 26 ? -11.078 -2.877 17.562 1 98.44 26 ARG B O 1
ATOM 2748 N N . THR B 1 27 ? -9.594 -3.459 19.141 1 98 27 THR B N 1
ATOM 2749 C CA . THR B 1 27 ? -10.297 -2.764 20.219 1 98 27 THR B CA 1
ATOM 2750 C C . THR B 1 27 ? -10.352 -1.264 19.953 1 98 27 THR B C 1
ATOM 2752 O O . THR B 1 27 ? -11.367 -0.617 20.188 1 98 27 THR B O 1
ATOM 2755 N N . ALA B 1 28 ? -9.25 -0.765 19.484 1 97.44 28 ALA B N 1
ATOM 2756 C CA . ALA B 1 28 ? -9.203 0.655 19.141 1 97.44 28 ALA B CA 1
ATOM 2757 C C . ALA B 1 28 ? -10.258 1 18.094 1 97.44 28 ALA B C 1
ATOM 2759 O O . ALA B 1 28 ? -10.945 2.02 18.203 1 97.44 28 ALA B O 1
ATOM 2760 N N . LEU B 1 29 ? -10.406 0.177 17.062 1 98.19 29 LEU B N 1
ATOM 2761 C CA . LEU B 1 29 ? -11.414 0.4 16.031 1 98.19 29 LEU B CA 1
ATOM 2762 C C . LEU B 1 29 ? -12.82 0.328 16.609 1 98.19 29 LEU B C 1
ATOM 2764 O O . LEU B 1 29 ? -13.68 1.149 16.281 1 98.19 29 LEU B O 1
ATOM 2768 N N . GLN B 1 30 ? -13.039 -0.623 17.469 1 97.81 30 GLN B N 1
ATOM 2769 C CA . GLN B 1 30 ? -14.352 -0.845 18.062 1 97.81 30 GLN B CA 1
ATOM 2770 C C . GLN B 1 30 ? -14.812 0.377 18.844 1 97.81 30 GLN B C 1
ATOM 2772 O O . GLN B 1 30 ? -16 0.701 18.859 1 97.81 30 GLN B O 1
ATOM 2777 N N . ARG B 1 31 ? -13.906 1.082 19.422 1 96.56 31 ARG B N 1
ATOM 2778 C CA . ARG B 1 31 ? -14.211 2.242 20.25 1 96.56 31 ARG B CA 1
ATOM 2779 C C . ARG B 1 31 ? -14.68 3.416 19.406 1 96.56 31 ARG B C 1
ATOM 2781 O O . ARG B 1 31 ? -15.266 4.371 19.922 1 96.56 31 ARG B O 1
ATOM 2788 N N . LEU B 1 32 ? -14.461 3.332 18.141 1 97.19 32 LEU B N 1
ATOM 2789 C CA . LEU B 1 32 ? -14.75 4.461 17.266 1 97.19 32 LEU B CA 1
ATOM 2790 C C . LEU B 1 32 ? -16.078 4.262 16.547 1 97.19 32 LEU B C 1
ATOM 2792 O O . LEU B 1 32 ? -16.453 5.078 15.703 1 97.19 32 LEU B O 1
ATOM 2796 N N . VAL B 1 33 ? -16.75 3.172 16.844 1 97.81 33 VAL B N 1
ATOM 2797 C CA . VAL B 1 33 ? -17.984 2.844 16.156 1 97.81 33 VAL B CA 1
ATOM 2798 C C . VAL B 1 33 ? -19.125 2.715 17.172 1 97.81 33 VAL B C 1
ATOM 2800 O O . VAL B 1 33 ? -18.969 2.076 18.203 1 97.81 33 VAL B O 1
ATOM 2803 N N . GLY B 1 34 ? -20.25 3.348 16.875 1 96.75 34 GLY B N 1
ATOM 2804 C CA . GLY B 1 34 ? -21.406 3.295 17.766 1 96.75 34 GLY B CA 1
ATOM 2805 C C . GLY B 1 34 ? -22.125 1.96 17.719 1 96.75 34 GLY B C 1
ATOM 2806 O O . GLY B 1 34 ? -21.797 1.095 16.906 1 96.75 34 GLY B O 1
ATOM 2807 N N . SER B 1 35 ? -23.062 1.782 18.578 1 95.25 35 SER B N 1
ATOM 2808 C CA . SER B 1 35 ? -23.828 0.537 18.703 1 95.25 35 SER B CA 1
ATOM 2809 C C . SER B 1 35 ? -24.625 0.258 17.438 1 95.25 35 SER B C 1
ATOM 2811 O O . SER B 1 35 ? -25.031 -0.877 17.188 1 95.25 35 SER B O 1
ATOM 2813 N N . ASP B 1 36 ? -24.844 1.249 16.672 1 95.25 36 ASP B N 1
ATOM 2814 C CA . ASP B 1 36 ? -25.578 1.096 15.414 1 95.25 36 ASP B CA 1
ATOM 2815 C C . ASP B 1 36 ? -24.641 0.773 14.258 1 95.25 36 ASP B C 1
ATOM 2817 O O . ASP B 1 36 ? -25.078 0.631 13.117 1 95.25 36 ASP B O 1
ATOM 2821 N N . GLY B 1 37 ? -23.344 0.754 14.523 1 96.56 37 GLY B N 1
ATOM 2822 C CA . GLY B 1 37 ? -22.359 0.407 13.508 1 96.56 37 GLY B CA 1
ATOM 2823 C C . GLY B 1 37 ? -21.859 1.607 12.727 1 96.56 37 GLY B C 1
ATOM 2824 O O . GLY B 1 37 ? -21.094 1.458 11.766 1 96.56 37 GLY B O 1
ATOM 2825 N N . VAL B 1 38 ? -22.281 2.766 13.102 1 96.88 38 VAL B N 1
ATOM 2826 C CA . VAL B 1 38 ? -21.859 3.982 12.414 1 96.88 38 VAL B CA 1
ATOM 2827 C C . VAL B 1 38 ? -20.641 4.578 13.117 1 96.88 38 VAL B C 1
ATOM 2829 O O . VAL B 1 38 ? -20.625 4.691 14.344 1 96.88 38 VAL B O 1
ATOM 2832 N N . PRO B 1 39 ? -19.609 4.926 12.344 1 97.94 39 PRO B N 1
ATOM 2833 C CA . PRO B 1 39 ? -18.469 5.594 12.984 1 97.94 39 PRO B CA 1
ATOM 2834 C C . PRO B 1 39 ? -18.891 6.848 13.758 1 97.94 39 PRO B C 1
ATOM 2836 O O . PRO B 1 39 ? -19.672 7.652 13.25 1 97.94 39 PRO B O 1
ATOM 2839 N N . LEU B 1 40 ? -18.344 7.027 14.938 1 96.56 40 LEU B N 1
ATOM 2840 C CA . LEU B 1 40 ? -18.719 8.148 15.797 1 96.56 40 LEU B CA 1
ATOM 2841 C C . LEU B 1 40 ? -18.359 9.477 15.141 1 96.56 40 LEU B C 1
ATOM 2843 O O . LEU B 1 40 ? -19.125 10.445 15.234 1 96.56 40 LEU B O 1
ATOM 2847 N N . ASN B 1 41 ? -17.281 9.547 14.445 1 95.12 41 ASN B N 1
ATOM 2848 C CA . ASN B 1 41 ? -16.828 10.789 13.82 1 95.12 41 ASN B CA 1
ATOM 2849 C C . ASN B 1 41 ? -17.703 11.18 12.641 1 95.12 41 ASN B C 1
ATOM 2851 O O . ASN B 1 41 ? -17.656 12.32 12.18 1 95.12 41 ASN B O 1
ATOM 2855 N N . ALA B 1 42 ? -18.469 10.258 12.148 1 94.75 42 ALA B N 1
ATOM 2856 C CA . ALA B 1 42 ? -19.359 10.555 11.031 1 94.75 42 ALA B CA 1
ATOM 2857 C C . ALA B 1 42 ? -20.531 11.422 11.492 1 94.75 42 ALA B C 1
ATOM 2859 O O . ALA B 1 42 ? -21.234 12.008 10.664 1 94.75 42 ALA B O 1
ATOM 2860 N N . LEU B 1 43 ? -20.688 11.477 12.758 1 90.44 43 LEU B N 1
ATOM 2861 C CA . LEU B 1 43 ? -21.812 12.219 13.32 1 90.44 43 LEU B CA 1
ATOM 2862 C C . LEU B 1 43 ? -21.5 13.719 13.375 1 90.44 43 LEU B C 1
ATOM 2864 O O . LEU B 1 43 ? -22.406 14.531 13.578 1 90.44 43 LEU B O 1
ATOM 2868 N N . HIS B 1 44 ? -20.25 14.055 13.18 1 88 44 HIS B N 1
ATOM 2869 C CA . HIS B 1 44 ? -19.828 15.453 13.227 1 88 44 HIS B CA 1
ATOM 2870 C C . HIS B 1 44 ? -19.766 16.062 11.828 1 88 44 HIS B C 1
ATOM 2872 O O . HIS B 1 44 ? -19.125 15.508 10.93 1 88 44 HIS B O 1
ATOM 2878 N N . VAL B 1 45 ? -20.5 17.078 11.688 1 88.06 45 VAL B N 1
ATOM 2879 C CA . VAL B 1 45 ? -20.5 17.781 10.406 1 88.06 45 VAL B CA 1
ATOM 2880 C C . VAL B 1 45 ? -19.703 19.078 10.523 1 88.06 45 VAL B C 1
ATOM 2882 O O . VAL B 1 45 ? -19.938 19.875 11.438 1 88.06 45 VAL B O 1
ATOM 2885 N N . MET B 1 46 ? -18.781 19.203 9.633 1 92.69 46 MET B N 1
ATOM 2886 C CA . MET B 1 46 ? -17.969 20.422 9.656 1 92.69 46 MET B CA 1
ATOM 2887 C C . MET B 1 46 ? -18.766 21.625 9.148 1 92.69 46 MET B C 1
ATOM 2889 O O . MET B 1 46 ? -19.641 21.469 8.297 1 92.69 46 MET B O 1
ATOM 2893 N N . PRO B 1 47 ? -18.406 22.75 9.633 1 95.5 47 PRO B N 1
ATOM 2894 C CA . PRO B 1 47 ? -19.109 23.969 9.211 1 95.5 47 PRO B CA 1
ATOM 2895 C C . PRO B 1 47 ? -18.828 24.344 7.758 1 95.5 47 PRO B C 1
ATOM 2897 O O . PRO B 1 47 ? -17.875 23.828 7.16 1 95.5 47 PRO B O 1
ATOM 2900 N N . SER B 1 48 ? -19.719 25.188 7.273 1 95.25 48 SER B N 1
ATOM 2901 C CA . SER B 1 48 ? -19.422 25.812 5.988 1 95.25 48 SER B CA 1
ATOM 2902 C C . SER B 1 48 ? -18.172 26.672 6.07 1 95.25 48 SER B C 1
ATOM 2904 O O . SER B 1 48 ? -17.922 27.344 7.082 1 95.25 48 SER B O 1
ATOM 2906 N N . PRO B 1 49 ? -17.422 26.719 4.988 1 94.25 49 PRO B N 1
ATOM 2907 C CA . PRO B 1 49 ? -16.172 27.484 5.02 1 94.25 49 PRO B CA 1
ATOM 2908 C C . PRO B 1 49 ? -16.375 28.969 5.34 1 94.25 49 PRO B C 1
ATOM 2910 O O . PRO B 1 49 ? -15.477 29.625 5.844 1 94.25 49 PRO B O 1
ATOM 2913 N N . ASP B 1 50 ? -17.594 29.453 5.164 1 94.62 50 ASP B N 1
ATOM 2914 C CA . ASP B 1 50 ? -17.844 30.875 5.332 1 94.62 50 ASP B CA 1
ATOM 2915 C C . ASP B 1 50 ? -18.328 31.188 6.746 1 94.62 50 ASP B C 1
ATOM 2917 O O . ASP B 1 50 ? -18.516 32.344 7.102 1 94.62 50 ASP B O 1
ATOM 2921 N N . ASP B 1 51 ? -18.531 30.172 7.523 1 96.69 51 ASP B N 1
ATOM 2922 C CA . ASP B 1 51 ? -19.062 30.359 8.867 1 96.69 51 ASP B CA 1
ATOM 2923 C C . ASP B 1 51 ? -17.938 30.484 9.891 1 96.69 51 ASP B C 1
ATOM 2925 O O . ASP B 1 51 ? -17.641 29.531 10.617 1 96.69 51 ASP B O 1
ATOM 2929 N N . PHE B 1 52 ? -17.422 31.656 10.039 1 96.44 52 PHE B N 1
ATOM 2930 C CA . PHE B 1 52 ? -16.266 31.938 10.883 1 96.44 52 PHE B CA 1
ATOM 2931 C C . PHE B 1 52 ? -16.531 31.516 12.328 1 96.44 52 PHE B C 1
ATOM 2933 O O . PHE B 1 52 ? -15.727 30.812 12.938 1 96.44 52 PHE B O 1
ATOM 2940 N N . ASP B 1 53 ? -17.625 31.891 12.852 1 97.25 53 ASP B N 1
ATOM 2941 C CA . ASP B 1 53 ? -17.953 31.641 14.258 1 97.25 53 ASP B CA 1
ATOM 2942 C C . ASP B 1 53 ? -18.094 30.141 14.531 1 97.25 53 ASP B C 1
ATOM 2944 O O . ASP B 1 53 ? -17.656 29.656 15.578 1 97.25 53 ASP B O 1
ATOM 2948 N N . ALA B 1 54 ? -18.672 29.5 13.594 1 97.31 54 ALA B N 1
ATOM 2949 C CA . ALA B 1 54 ? -18.812 28.062 13.75 1 97.31 54 ALA B CA 1
ATOM 2950 C C . ALA B 1 54 ? -17.453 27.359 13.773 1 97.31 54 ALA B C 1
ATOM 2952 O O . ALA B 1 54 ? -17.234 26.453 14.562 1 97.31 54 ALA B O 1
ATOM 2953 N N . TRP B 1 55 ? -16.562 27.797 12.945 1 97.38 55 TRP B N 1
ATOM 2954 C CA . TRP B 1 55 ? -15.219 27.203 12.906 1 97.38 55 TRP B CA 1
ATOM 2955 C C . TRP B 1 55 ? -14.453 27.516 14.18 1 97.38 55 TRP B C 1
ATOM 2957 O O . TRP B 1 55 ? -13.711 26.672 14.688 1 97.38 55 TRP B O 1
ATOM 2967 N N . MET B 1 56 ? -14.648 28.688 14.695 1 96.81 56 MET B N 1
ATOM 2968 C CA . MET B 1 56 ? -13.992 29.031 15.953 1 96.81 56 MET B CA 1
ATOM 2969 C C . MET B 1 56 ? -14.469 28.125 17.078 1 96.81 56 MET B C 1
ATOM 2971 O O . MET B 1 56 ? -13.695 27.781 17.969 1 96.81 56 MET B O 1
ATOM 2975 N N . ARG B 1 57 ? -15.727 27.719 17.031 1 95.88 57 ARG B N 1
ATOM 2976 C CA . ARG B 1 57 ? -16.266 26.812 18.031 1 95.88 57 ARG B CA 1
ATOM 2977 C C . ARG B 1 57 ? -15.672 25.406 17.859 1 95.88 57 ARG B C 1
ATOM 2979 O O . ARG B 1 57 ? -15.352 24.75 18.859 1 95.88 57 ARG B O 1
ATOM 2986 N N . VAL B 1 58 ? -15.57 25.016 16.609 1 95.12 58 VAL B N 1
ATOM 2987 C CA . VAL B 1 58 ? -14.945 23.734 16.328 1 95.12 58 VAL B CA 1
ATOM 2988 C C . VAL B 1 58 ? -13.516 23.719 16.859 1 95.12 58 VAL B C 1
ATOM 2990 O O . VAL B 1 58 ? -13.102 22.75 17.516 1 95.12 58 VAL B O 1
ATOM 2993 N N . LYS B 1 59 ? -12.766 24.719 16.672 1 95.12 59 LYS B N 1
ATOM 2994 C CA . LYS B 1 59 ? -11.383 24.828 17.141 1 95.12 59 LYS B CA 1
ATOM 2995 C C . LYS B 1 59 ? -11.32 24.766 18.672 1 95.12 59 LYS B C 1
ATOM 2997 O O . LYS B 1 59 ? -10.477 24.062 19.234 1 95.12 59 LYS B O 1
ATOM 3002 N N . ALA B 1 60 ? -12.195 25.453 19.266 1 93.75 60 ALA B N 1
ATOM 3003 C CA . ALA B 1 60 ? -12.227 25.484 20.734 1 93.75 60 ALA B CA 1
ATOM 3004 C C . ALA B 1 60 ? -12.516 24.094 21.297 1 93.75 60 ALA B C 1
ATOM 3006 O O . ALA B 1 60 ? -11.914 23.688 22.297 1 93.75 60 ALA B O 1
ATOM 3007 N N . ALA B 1 61 ? -13.438 23.453 20.688 1 92.06 61 ALA B N 1
ATOM 3008 C CA . ALA B 1 61 ? -13.797 22.109 21.125 1 92.06 61 ALA B CA 1
ATOM 3009 C C . ALA B 1 61 ? -12.625 21.156 20.938 1 92.06 61 ALA B C 1
ATOM 3011 O O . ALA B 1 61 ? -12.352 20.312 21.812 1 92.06 61 ALA B O 1
ATOM 3012 N N . ALA B 1 62 ? -11.969 21.234 19.812 1 91.62 62 ALA B N 1
ATOM 3013 C CA . ALA B 1 62 ? -10.812 20.391 19.531 1 91.62 62 ALA B CA 1
ATOM 3014 C C . ALA B 1 62 ? -9.688 20.641 20.531 1 91.62 62 ALA B C 1
ATOM 3016 O O . ALA B 1 62 ? -9.062 19.703 21.031 1 91.62 62 ALA B O 1
ATOM 3017 N N . ASP B 1 63 ? -9.43 21.828 20.797 1 90.25 63 ASP B N 1
ATOM 3018 C CA . ASP B 1 63 ? -8.391 22.219 21.75 1 90.25 63 ASP B CA 1
ATOM 3019 C C . ASP B 1 63 ? -8.648 21.594 23.125 1 90.25 63 ASP B C 1
ATOM 3021 O O . ASP B 1 63 ? -7.723 21.141 23.797 1 90.25 63 ASP B O 1
ATOM 3025 N N . ALA B 1 64 ? -9.859 21.641 23.5 1 89.12 64 ALA B N 1
ATOM 3026 C CA . ALA B 1 64 ? -10.234 21.062 24.781 1 89.12 64 ALA B CA 1
ATOM 3027 C C . ALA B 1 64 ? -9.984 19.562 24.797 1 89.12 64 ALA B C 1
ATOM 3029 O O . ALA B 1 64 ? -9.523 19 25.797 1 89.12 64 ALA B O 1
ATOM 3030 N N . HIS B 1 65 ? -10.312 18.969 23.734 1 87 65 HIS B N 1
ATOM 3031 C CA . HIS B 1 65 ? -10.094 17.531 23.594 1 87 65 HIS B CA 1
ATOM 3032 C C . HIS B 1 65 ? -8.609 17.203 23.656 1 87 65 HIS B C 1
ATOM 3034 O O . HIS B 1 65 ? -8.211 16.25 24.344 1 87 65 HIS B O 1
ATOM 3040 N N . TYR B 1 66 ? -7.777 17.938 23 1 86.06 66 TYR B N 1
ATOM 3041 C CA . TYR B 1 66 ? -6.332 17.719 23 1 86.06 66 TYR B CA 1
ATOM 3042 C C . TYR B 1 66 ? -5.754 17.938 24.406 1 86.06 66 TYR B C 1
ATOM 3044 O O . TYR B 1 66 ? -4.871 17.188 24.828 1 86.06 66 TYR B O 1
ATOM 3052 N N . ALA B 1 67 ? -6.219 18.938 25 1 83.31 67 ALA B N 1
ATOM 3053 C CA . ALA B 1 67 ? -5.758 19.219 26.359 1 83.31 67 ALA B CA 1
ATOM 3054 C C . ALA B 1 67 ? -6.012 18.047 27.281 1 83.31 67 ALA B C 1
ATOM 3056 O O . ALA B 1 67 ? -5.156 17.688 28.094 1 83.31 67 ALA B O 1
ATOM 3057 N N . ALA B 1 68 ? -7.125 17.484 27.172 1 82.5 68 ALA B N 1
ATOM 3058 C CA . ALA B 1 68 ? -7.48 16.344 28 1 82.5 68 ALA B CA 1
ATOM 3059 C C . ALA B 1 68 ? -6.57 15.148 27.703 1 82.5 68 ALA B C 1
ATOM 3061 O O . ALA B 1 68 ? -6.141 14.445 28.625 1 82.5 68 ALA B O 1
ATOM 3062 N N . ALA B 1 69 ? -6.277 14.961 26.469 1 81.69 69 ALA B N 1
ATOM 3063 C CA . ALA B 1 69 ? -5.414 13.852 26.062 1 81.69 69 ALA B CA 1
ATOM 3064 C C . ALA B 1 69 ? -3.99 14.055 26.578 1 81.69 69 ALA B C 1
ATOM 3066 O O . ALA B 1 69 ? -3.35 13.102 27.031 1 81.69 69 ALA B O 1
ATOM 3067 N N . ILE B 1 70 ? -3.484 15.219 26.516 1 82.62 70 ILE B N 1
ATOM 3068 C CA . ILE B 1 70 ? -2.133 15.562 26.938 1 82.62 70 ILE B CA 1
ATOM 3069 C C . ILE B 1 70 ? -1.995 15.359 28.438 1 82.62 70 ILE B C 1
ATOM 3071 O O . ILE B 1 70 ? -0.954 14.898 28.922 1 82.62 70 ILE B O 1
ATOM 3075 N N . GLU B 1 71 ? -2.988 15.734 29.094 1 78.81 71 GLU B N 1
ATOM 3076 C CA . GLU B 1 71 ? -2.982 15.531 30.531 1 78.81 71 GLU B CA 1
ATOM 3077 C C . GLU B 1 71 ? -2.789 14.062 30.891 1 78.81 71 GLU B C 1
ATOM 3079 O O . GLU B 1 71 ? -2.123 13.734 31.875 1 78.81 71 GLU B O 1
ATOM 3084 N N . GLN B 1 72 ? -3.262 13.297 30.062 1 75.56 72 GLN B N 1
ATOM 3085 C CA . GLN B 1 72 ? -3.137 11.867 30.297 1 75.56 72 GLN B CA 1
ATOM 3086 C C . GLN B 1 72 ? -1.731 11.375 29.969 1 75.56 72 GLN B C 1
ATOM 3088 O O . GLN B 1 72 ? -1.263 10.383 30.531 1 75.56 72 GLN B O 1
ATOM 3093 N N . LEU B 1 73 ? -1.036 12.141 29.031 1 72.25 73 LEU B N 1
ATOM 3094 C CA . LEU B 1 73 ? 0.312 11.773 28.609 1 72.25 73 LEU B CA 1
ATOM 3095 C C . LEU B 1 73 ? 1.349 12.281 29.609 1 72.25 73 LEU B C 1
ATOM 3097 O O . LEU B 1 73 ? 2.467 11.758 29.672 1 72.25 73 LEU B O 1
ATOM 3101 N N . GLY B 1 74 ? 1.252 13.523 30.266 1 62.12 74 GLY B N 1
ATOM 3102 C CA . GLY B 1 74 ? 2.16 14.398 31 1 62.12 74 GLY B CA 1
ATOM 3103 C C . GLY B 1 74 ? 3.148 13.648 31.859 1 62.12 74 GLY B C 1
ATOM 3104 O O . GLY B 1 74 ? 4.34 13.961 31.891 1 62.12 74 GLY B O 1
ATOM 3105 N N . GLY B 1 75 ? 2.842 12.547 32.219 1 69.06 75 GLY B N 1
ATOM 3106 C CA . GLY B 1 75 ? 3.834 11.898 33.062 1 69.06 75 GLY B CA 1
ATOM 3107 C C . GLY B 1 75 ? 4.812 11.039 32.281 1 69.06 75 GLY B C 1
ATOM 3108 O O . GLY B 1 75 ? 5.836 10.617 32.812 1 69.06 75 GLY B O 1
ATOM 3109 N N . SER B 1 76 ? 4.758 11.141 30.953 1 82.5 76 SER B N 1
ATOM 3110 C CA . SER B 1 76 ? 5.547 10.156 30.219 1 82.5 76 SER B CA 1
ATOM 3111 C C . SER B 1 76 ? 6.578 10.836 29.328 1 82.5 76 SER B C 1
ATOM 3113 O O . SER B 1 76 ? 7.5 10.18 28.828 1 82.5 76 SER B O 1
ATOM 3115 N N . LEU B 1 77 ? 6.605 12.211 29.203 1 89.94 77 LEU B N 1
ATOM 3116 C CA . LEU B 1 77 ? 7.535 12.93 28.344 1 89.94 77 LEU B CA 1
ATOM 3117 C C . LEU B 1 77 ? 8.82 13.273 29.094 1 89.94 77 LEU B C 1
ATOM 3119 O O . LEU B 1 77 ? 8.773 13.805 30.203 1 89.94 77 LEU B O 1
ATOM 3123 N N . ARG B 1 78 ? 9.93 13.016 28.438 1 91.25 78 ARG B N 1
ATOM 3124 C CA . ARG B 1 78 ? 11.227 13.133 29.109 1 91.25 78 ARG B CA 1
ATOM 3125 C C . ARG B 1 78 ? 12 14.336 28.578 1 91.25 78 ARG B C 1
ATOM 3127 O O . ARG B 1 78 ? 12.852 14.891 29.281 1 91.25 78 ARG B O 1
ATOM 3134 N N . SER B 1 79 ? 11.695 14.758 27.375 1 93.94 79 SER B N 1
ATOM 3135 C CA . SER B 1 79 ? 12.445 15.852 26.766 1 93.94 79 SER B CA 1
ATOM 3136 C C . SER B 1 79 ? 12.07 17.188 27.391 1 93.94 79 SER B C 1
ATOM 3138 O O . SER B 1 79 ? 10.969 17.344 27.922 1 93.94 79 SER B O 1
ATOM 3140 N N . SER B 1 80 ? 13.031 18.094 27.375 1 95 80 SER B N 1
ATOM 3141 C CA . SER B 1 80 ? 12.711 19.484 27.672 1 95 80 SER B CA 1
ATOM 3142 C C . SER B 1 80 ? 12.188 20.203 26.438 1 95 80 SER B C 1
ATOM 3144 O O . SER B 1 80 ? 12.43 19.781 25.312 1 95 80 SER B O 1
ATOM 3146 N N . VAL B 1 81 ? 11.398 21.266 26.688 1 96.62 81 VAL B N 1
ATOM 3147 C CA . VAL B 1 81 ? 10.844 21.969 25.531 1 96.62 81 VAL B CA 1
ATOM 3148 C C . VAL B 1 81 ? 10.812 23.469 25.812 1 96.62 81 VAL B C 1
ATOM 3150 O O . VAL B 1 81 ? 10.492 23.891 26.922 1 96.62 81 VAL B O 1
ATOM 3153 N N . GLU B 1 82 ? 11.281 24.281 24.969 1 97.62 82 GLU B N 1
ATOM 3154 C CA . GLU B 1 82 ? 11.164 25.734 24.984 1 97.62 82 GLU B CA 1
ATOM 3155 C C . GLU B 1 82 ? 10.523 26.25 23.688 1 97.62 82 GLU B C 1
ATOM 3157 O O . GLU B 1 82 ? 10.539 25.562 22.672 1 97.62 82 GLU B O 1
ATOM 3162 N N . THR B 1 83 ? 9.93 27.375 23.75 1 98.56 83 THR B N 1
ATOM 3163 C CA . THR B 1 83 ? 9.273 27.953 22.578 1 98.56 83 THR B CA 1
ATOM 3164 C C . THR B 1 83 ? 10.07 29.156 22.047 1 98.56 83 THR B C 1
ATOM 3166 O O . THR B 1 83 ? 10.492 30.016 22.828 1 98.56 83 THR B O 1
ATOM 3169 N N . ILE B 1 84 ? 10.32 29.125 20.797 1 98.44 84 ILE B N 1
ATOM 3170 C CA . ILE B 1 84 ? 10.977 30.25 20.141 1 98.44 84 ILE B CA 1
ATOM 3171 C C . ILE B 1 84 ? 10.078 30.797 19.031 1 98.44 84 ILE B C 1
ATOM 3173 O O . ILE B 1 84 ? 9.023 30.234 18.75 1 98.44 84 ILE B O 1
ATOM 3177 N N . ARG B 1 85 ? 10.508 31.922 18.484 1 98 85 ARG B N 1
ATOM 3178 C CA . ARG B 1 85 ? 9.805 32.531 17.344 1 98 85 ARG B CA 1
ATOM 3179 C C . ARG B 1 85 ? 10.633 32.406 16.062 1 98 85 ARG B C 1
ATOM 3181 O O . ARG B 1 85 ? 11.82 32.719 16.062 1 98 85 ARG B O 1
ATOM 3188 N N . ALA B 1 86 ? 10.102 31.891 15.031 1 97.38 86 ALA B N 1
ATOM 3189 C CA . ALA B 1 86 ? 10.656 31.906 13.672 1 97.38 86 ALA B CA 1
ATOM 3190 C C . ALA B 1 86 ? 9.688 32.562 12.695 1 97.38 86 ALA B C 1
ATOM 3192 O O . ALA B 1 86 ? 8.688 31.969 12.297 1 97.38 86 ALA B O 1
ATOM 3193 N N . GLY B 1 87 ? 10.031 33.781 12.25 1 96.38 87 GLY B N 1
ATOM 3194 C CA . GLY B 1 87 ? 9.023 34.562 11.547 1 96.38 87 GLY B CA 1
ATOM 3195 C C . GLY B 1 87 ? 7.777 34.812 12.375 1 96.38 87 GLY B C 1
ATOM 3196 O O . GLY B 1 87 ? 7.871 35.312 13.5 1 96.38 87 GLY B O 1
ATOM 3197 N N . ALA B 1 88 ? 6.652 34.406 11.883 1 97.12 88 ALA B N 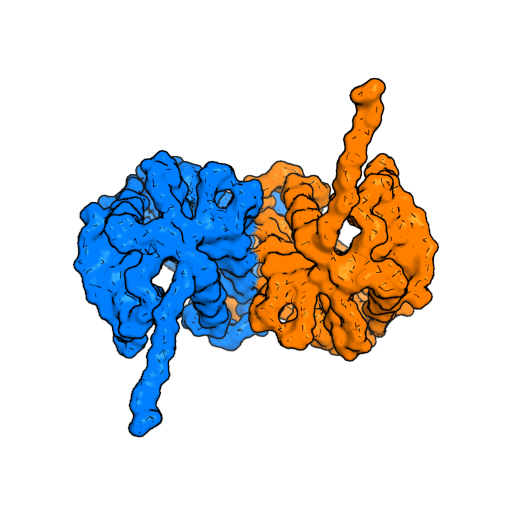1
ATOM 3198 C CA . ALA B 1 88 ? 5.387 34.625 12.578 1 97.12 88 ALA B CA 1
ATOM 3199 C C . ALA B 1 88 ? 4.973 33.406 13.367 1 97.12 88 ALA B C 1
ATOM 3201 O O . ALA B 1 88 ? 3.959 33.406 14.07 1 97.12 88 ALA B O 1
ATOM 3202 N N . ALA B 1 89 ? 5.762 32.375 13.312 1 96.56 89 ALA B N 1
ATOM 3203 C CA . ALA B 1 89 ? 5.348 31.109 13.906 1 96.56 89 ALA B CA 1
ATOM 3204 C C . ALA B 1 89 ? 5.996 30.891 15.273 1 96.56 89 ALA B C 1
ATOM 3206 O O . ALA B 1 89 ? 7.172 31.219 15.461 1 96.56 89 ALA B O 1
ATOM 3207 N N . ASP B 1 90 ? 5.215 30.422 16.203 1 98.25 90 ASP B N 1
ATOM 3208 C CA . ASP B 1 90 ? 5.809 29.781 17.375 1 98.25 90 ASP B CA 1
ATOM 3209 C C . ASP B 1 90 ? 6.375 28.406 17.016 1 98.25 90 ASP B C 1
ATOM 3211 O O . ASP B 1 90 ? 5.77 27.656 16.25 1 98.25 90 ASP B O 1
ATOM 3215 N N . VAL B 1 91 ? 7.578 28.141 17.5 1 98.81 91 VAL B N 1
ATOM 3216 C CA . VAL B 1 91 ? 8.219 26.844 17.297 1 98.81 91 VAL B CA 1
ATOM 3217 C C . VAL B 1 91 ? 8.594 26.25 18.656 1 98.81 91 VAL B C 1
ATOM 3219 O O . VAL B 1 91 ? 9.305 26.875 19.438 1 98.81 91 VAL B O 1
ATOM 3222 N N . HIS B 1 92 ? 8.07 25.078 18.953 1 98.62 92 HIS B N 1
ATOM 3223 C CA . HIS B 1 92 ? 8.414 24.359 20.172 1 98.62 92 HIS B CA 1
ATOM 3224 C C . HIS B 1 92 ? 9.648 23.484 19.969 1 98.62 92 HIS B C 1
ATOM 3226 O O . HIS B 1 92 ? 9.594 22.484 19.25 1 98.62 92 HIS B O 1
ATOM 3232 N N . VAL B 1 93 ? 10.742 23.859 20.578 1 98.25 93 VAL B N 1
ATOM 3233 C CA . VAL B 1 93 ? 12.008 23.156 20.422 1 98.25 93 VAL B CA 1
ATOM 3234 C C . VAL B 1 93 ? 12.195 22.156 21.562 1 98.25 93 VAL B C 1
ATOM 3236 O O . VAL B 1 93 ? 12.484 22.562 22.703 1 98.25 93 VAL B O 1
ATOM 3239 N N . ALA B 1 94 ? 12.016 20.891 21.25 1 97.31 94 ALA B N 1
ATOM 3240 C CA . ALA B 1 94 ? 12.156 19.812 22.25 1 97.31 94 ALA B CA 1
ATOM 3241 C C . ALA B 1 94 ? 13.547 19.188 22.172 1 97.31 94 ALA B C 1
ATOM 3243 O O . ALA B 1 94 ? 14.008 18.812 21.094 1 97.31 94 ALA B O 1
ATOM 3244 N N . THR B 1 95 ? 14.195 19.078 23.266 1 96 95 THR B N 1
ATOM 3245 C CA . THR B 1 95 ? 15.523 18.5 23.375 1 96 95 THR B CA 1
ATOM 3246 C C . THR B 1 95 ? 15.477 17.188 24.156 1 96 95 THR B C 1
ATOM 3248 O O . THR B 1 95 ? 15.094 17.172 25.328 1 96 95 THR B O 1
ATOM 3251 N N . PRO B 1 96 ? 15.82 16.109 23.484 1 94.44 96 PRO B N 1
ATOM 3252 C CA . PRO B 1 96 ? 15.797 14.828 24.219 1 94.44 96 PRO B CA 1
ATOM 3253 C C . PRO B 1 96 ? 16.781 14.789 25.375 1 94.44 96 PRO B C 1
ATOM 3255 O O . PRO B 1 96 ? 17.797 15.508 25.359 1 94.44 96 PRO B O 1
ATOM 3258 N N . GLU B 1 97 ? 16.547 13.992 26.359 1 87.94 97 GLU B N 1
ATOM 3259 C CA . GLU B 1 97 ? 17.453 13.844 27.5 1 87.94 97 GLU B CA 1
ATOM 3260 C C . GLU B 1 97 ? 18.797 13.273 27.047 1 87.94 97 GLU B C 1
ATOM 3262 O O . GLU B 1 97 ? 19.859 13.805 27.406 1 87.94 97 GLU B O 1
ATOM 3267 N N . ALA B 1 98 ? 18.828 12.133 26.422 1 75.81 98 ALA B N 1
ATOM 3268 C CA . ALA B 1 98 ? 20.016 11.523 25.844 1 75.81 98 ALA B CA 1
ATOM 3269 C C . ALA B 1 98 ? 20.125 11.828 24.359 1 75.81 98 ALA B C 1
ATOM 3271 O O . ALA B 1 98 ? 19.453 11.188 23.531 1 75.81 98 ALA B O 1
ATOM 3272 N N . ALA B 1 99 ? 20.734 12.984 24.109 1 64.06 99 ALA B N 1
ATOM 3273 C CA . ALA B 1 99 ? 20.75 13.406 22.703 1 64.06 99 ALA B CA 1
ATOM 3274 C C . ALA B 1 99 ? 21.625 12.5 21.859 1 64.06 99 ALA B C 1
ATOM 3276 O O . ALA B 1 99 ? 22.781 12.25 22.203 1 64.06 99 ALA B O 1
ATOM 3277 N N . ALA B 1 100 ? 20.984 11.906 20.875 1 61.56 100 ALA B N 1
ATOM 3278 C CA . ALA B 1 100 ? 21.75 11.086 19.938 1 61.56 100 ALA B CA 1
ATOM 3279 C C . ALA B 1 100 ? 22.797 11.93 19.203 1 61.56 100 ALA B C 1
ATOM 3281 O O . ALA B 1 100 ? 23.922 11.492 19 1 61.56 100 ALA B O 1
ATOM 3282 N N . SER B 1 101 ? 22.469 13.055 18.703 1 67.81 101 SER B N 1
ATOM 3283 C CA . SER B 1 101 ? 23.375 13.961 18 1 67.81 101 SER B CA 1
ATOM 3284 C C . SER B 1 101 ? 22.906 15.406 18.125 1 67.81 101 SER B C 1
ATOM 3286 O O . SER B 1 101 ? 21.719 15.703 17.938 1 67.81 101 SER B O 1
ATOM 3288 N N . SER B 1 102 ? 23.766 16.234 18.469 1 79.5 102 SER B N 1
ATOM 3289 C CA . SER B 1 102 ? 23.469 17.656 18.5 1 79.5 102 SER B CA 1
ATOM 3290 C C . SER B 1 102 ? 23.547 18.266 17.109 1 79.5 102 SER B C 1
ATOM 3292 O O . SER B 1 102 ? 23.156 19.422 16.906 1 79.5 102 SER B O 1
ATOM 3294 N N . GLU B 1 103 ? 23.812 17.422 16.156 1 90.38 103 GLU B N 1
ATOM 3295 C CA . GLU B 1 103 ? 24.047 17.938 14.805 1 90.38 103 GLU B CA 1
ATOM 3296 C C . GLU B 1 103 ? 22.828 17.703 13.914 1 90.38 103 GLU B C 1
ATOM 3298 O O . GLU B 1 103 ? 22.781 18.172 12.773 1 90.38 103 GLU B O 1
ATOM 3303 N N . CYS B 1 104 ? 21.875 17.031 14.469 1 95.75 104 CYS B N 1
ATOM 3304 C CA . CYS B 1 104 ? 20.719 16.688 13.648 1 95.75 104 CYS B CA 1
ATOM 3305 C C . CYS B 1 104 ? 19.453 17.375 14.172 1 95.75 104 CYS B C 1
ATOM 3307 O O . CYS B 1 104 ? 19.344 17.625 15.375 1 95.75 104 CYS B O 1
ATOM 3309 N N . ALA B 1 105 ? 18.578 17.641 13.305 1 97.38 105 ALA B N 1
ATOM 3310 C CA . ALA B 1 105 ? 17.297 18.266 13.656 1 97.38 105 ALA B CA 1
ATOM 3311 C C . ALA B 1 105 ? 16.141 17.562 12.961 1 97.38 105 ALA B C 1
ATOM 3313 O O . ALA B 1 105 ? 16.281 17.109 11.82 1 97.38 105 ALA B O 1
ATOM 3314 N N . TYR B 1 106 ? 15.117 17.453 13.672 1 98.19 106 TYR B N 1
ATOM 3315 C CA . TYR B 1 106 ? 13.844 16.984 13.133 1 98.19 106 TYR B CA 1
ATOM 3316 C C . TYR B 1 106 ? 12.781 18.078 13.188 1 98.19 106 TYR B C 1
ATOM 3318 O O . TYR B 1 106 ? 12.547 18.672 14.25 1 98.19 106 TYR B O 1
ATOM 3326 N N . ILE B 1 107 ? 12.211 18.438 12.062 1 98.94 107 ILE B N 1
ATOM 3327 C CA . ILE B 1 107 ? 11.086 19.359 12.039 1 98.94 107 ILE B CA 1
ATOM 3328 C C . ILE B 1 107 ? 9.773 18.578 11.992 1 98.94 107 ILE B C 1
ATOM 3330 O O . ILE B 1 107 ? 9.578 17.75 11.117 1 98.94 107 ILE B O 1
ATOM 3334 N N . ASP B 1 108 ? 8.945 18.859 12.93 1 98.81 108 ASP B N 1
ATOM 3335 C CA . ASP B 1 108 ? 7.68 18.156 13.039 1 98.81 108 ASP B CA 1
ATOM 3336 C C . ASP B 1 108 ? 6.504 19.062 12.703 1 98.81 108 ASP B C 1
ATOM 3338 O O . ASP B 1 108 ? 6.363 20.141 13.273 1 98.81 108 ASP B O 1
ATOM 3342 N N . LEU B 1 109 ? 5.715 18.594 11.766 1 98.88 109 LEU B N 1
ATOM 3343 C CA . LEU B 1 109 ? 4.504 19.312 11.375 1 98.88 109 LEU B CA 1
ATOM 3344 C C . LEU B 1 109 ? 3.26 18.531 11.789 1 98.88 109 LEU B C 1
ATOM 3346 O O . LEU B 1 109 ? 3.041 17.406 11.32 1 98.88 109 LEU B O 1
ATOM 3350 N N . HIS B 1 110 ? 2.453 19.125 12.664 1 97.69 110 HIS B N 1
ATOM 3351 C CA . HIS B 1 110 ? 1.342 18.406 13.289 1 97.69 110 HIS B CA 1
ATOM 3352 C C . HIS B 1 110 ? 0.17 18.266 12.32 1 97.69 110 HIS B C 1
ATOM 3354 O O . HIS B 1 110 ? 0.05 19.031 11.367 1 97.69 110 HIS B O 1
ATOM 3360 N N . GLY B 1 111 ? -0.644 17.266 12.594 1 97.38 111 GLY B N 1
ATOM 3361 C CA . GLY B 1 111 ? -1.897 17.094 11.875 1 97.38 111 GLY B CA 1
ATOM 3362 C C . GLY B 1 111 ? -2.996 18.016 12.375 1 97.38 111 GLY B C 1
ATOM 3363 O O . GLY B 1 111 ? -2.738 18.938 13.156 1 97.38 111 GLY B O 1
ATOM 3364 N N . GLY B 1 112 ? -4.195 17.781 11.789 1 96.94 112 GLY B N 1
ATOM 3365 C CA . GLY B 1 112 ? -5.328 18.562 12.227 1 96.94 112 GLY B CA 1
ATOM 3366 C C . GLY B 1 112 ? -6.168 19.109 11.086 1 96.94 112 GLY B C 1
ATOM 3367 O O . GLY B 1 112 ? -6.785 20.172 11.203 1 96.94 112 GLY B O 1
ATOM 3368 N N . ALA B 1 113 ? -6.129 18.453 10.008 1 97.31 113 ALA B N 1
ATOM 3369 C CA . ALA B 1 113 ? -6.961 18.766 8.852 1 97.31 113 ALA B CA 1
ATOM 3370 C C . ALA B 1 113 ? -6.766 20.203 8.406 1 97.31 113 ALA B C 1
ATOM 3372 O O . ALA B 1 113 ? -7.723 20.875 8.008 1 97.31 113 ALA B O 1
ATOM 3373 N N . LEU B 1 114 ? -5.629 20.766 8.734 1 98 114 LEU B N 1
ATOM 3374 C CA . LEU B 1 114 ? -5.18 22.094 8.336 1 98 114 LEU B CA 1
ATOM 3375 C C . LEU B 1 114 ? -5.957 23.188 9.07 1 98 114 LEU B C 1
ATOM 3377 O O . LEU B 1 114 ? -5.91 24.359 8.695 1 98 114 LEU B O 1
ATOM 3381 N N . VAL B 1 115 ? -6.691 22.766 10.141 1 97.19 115 VAL B N 1
ATOM 3382 C CA . VAL B 1 115 ? -7.5 23.734 10.859 1 97.19 115 VAL B CA 1
ATOM 3383 C C . VAL B 1 115 ? -7.242 23.625 12.359 1 97.19 115 VAL B C 1
ATOM 3385 O O . VAL B 1 115 ? -7.453 24.578 13.109 1 97.19 115 VAL B O 1
ATOM 3388 N N . LEU B 1 116 ? -6.719 22.469 12.789 1 95.25 116 LEU B N 1
ATOM 3389 C CA . LEU B 1 116 ? -6.574 22.172 14.219 1 95.25 116 LEU B CA 1
ATOM 3390 C C . LEU B 1 116 ? -5.152 21.734 14.539 1 95.25 116 LEU B C 1
ATOM 3392 O O . LEU B 1 116 ? -4.32 21.609 13.641 1 95.25 116 LEU B O 1
ATOM 3396 N N . GLY B 1 117 ? -4.812 21.422 15.828 1 92.88 117 GLY B N 1
ATOM 3397 C CA . GLY B 1 117 ? -3.645 20.656 16.234 1 92.88 117 GLY B CA 1
ATOM 3398 C C . GLY B 1 117 ? -2.518 21.516 16.766 1 92.88 117 GLY B C 1
ATOM 3399 O O . GLY B 1 117 ? -1.46 21.016 17.141 1 92.88 117 GLY B O 1
ATOM 3400 N N . GLY B 1 118 ? -2.707 22.844 16.922 1 93.62 118 GLY B N 1
ATOM 3401 C CA . GLY B 1 118 ? -1.669 23.734 17.422 1 93.62 118 GLY B CA 1
ATOM 3402 C C . GLY B 1 118 ? -1.617 23.797 18.938 1 93.62 118 GLY B C 1
ATOM 3403 O O . GLY B 1 118 ? -2.055 22.875 19.625 1 93.62 118 GLY B O 1
ATOM 3404 N N . GLY B 1 119 ? -0.817 24.703 19.406 1 93.25 119 GLY B N 1
ATOM 3405 C CA . GLY B 1 119 ? -0.762 24.969 20.828 1 93.25 119 GLY B CA 1
ATOM 3406 C C . GLY B 1 119 ? -0.116 23.859 21.625 1 93.25 119 GLY B C 1
ATOM 3407 O O . GLY B 1 119 ? 0.984 23.406 21.297 1 93.25 119 GLY B O 1
ATOM 3408 N N . ALA B 1 120 ? -0.827 23.438 22.641 1 92.44 120 ALA B N 1
ATOM 3409 C CA . ALA B 1 120 ? -0.3 22.438 23.578 1 92.44 120 ALA B CA 1
ATOM 3410 C C . ALA B 1 120 ? -0.101 21.094 22.891 1 92.44 120 ALA B C 1
ATOM 3412 O O . ALA B 1 120 ? 0.833 20.359 23.219 1 92.44 120 ALA B O 1
ATOM 3413 N N . ALA B 1 121 ? -0.993 20.812 21.984 1 93.75 121 ALA B N 1
ATOM 3414 C CA . ALA B 1 121 ? -0.88 19.547 21.266 1 93.75 121 ALA B CA 1
ATOM 3415 C C . ALA B 1 121 ? 0.388 19.5 20.422 1 93.75 121 ALA B C 1
ATOM 3417 O O . ALA B 1 121 ? 1.091 18.5 20.391 1 93.75 121 ALA B O 1
ATOM 3418 N N . CYS B 1 122 ? 0.634 20.578 19.766 1 96.31 122 CYS B N 1
ATOM 3419 C CA . CYS B 1 122 ? 1.855 20.703 18.984 1 96.31 122 CYS B CA 1
ATOM 3420 C C . CYS B 1 122 ? 3.09 20.562 19.859 1 96.31 122 CYS B C 1
ATOM 3422 O O . CYS B 1 122 ? 4.039 19.859 19.516 1 96.31 122 CYS B O 1
ATOM 3424 N N . ARG B 1 123 ? 3.102 21.219 21 1 95.81 123 ARG B N 1
ATOM 3425 C CA . ARG B 1 123 ? 4.207 21.188 21.953 1 95.81 123 ARG B CA 1
ATOM 3426 C C . ARG B 1 123 ? 4.48 19.766 22.422 1 95.81 123 ARG B C 1
ATOM 3428 O O . ARG B 1 123 ? 5.629 19.312 22.438 1 95.81 123 ARG B O 1
ATOM 3435 N N . ALA B 1 124 ? 3.43 19.094 22.797 1 94.81 124 ALA B N 1
ATOM 3436 C CA . ALA B 1 124 ? 3.555 17.703 23.25 1 94.81 124 ALA B CA 1
ATOM 3437 C C . ALA B 1 124 ? 4.055 16.812 22.109 1 94.81 124 ALA B C 1
ATOM 3439 O O . ALA B 1 124 ? 4.832 15.883 22.344 1 94.81 124 ALA B O 1
ATOM 3440 N N . GLY B 1 125 ? 3.545 17.078 20.922 1 95.06 125 GLY B N 1
ATOM 3441 C CA . GLY B 1 125 ? 3.996 16.312 19.766 1 95.06 125 GLY B CA 1
ATOM 3442 C C . GLY B 1 125 ? 5.488 16.438 19.516 1 95.06 125 GLY B C 1
ATOM 3443 O O . GLY B 1 125 ? 6.156 15.438 19.234 1 95.06 125 GLY B O 1
ATOM 3444 N N . ALA B 1 126 ? 6.012 17.625 19.625 1 97.06 126 ALA B N 1
ATOM 3445 C CA . ALA B 1 126 ? 7.445 17.844 19.469 1 97.06 126 ALA B CA 1
ATOM 3446 C C . ALA B 1 126 ? 8.242 17.031 20.484 1 97.06 126 ALA B C 1
ATOM 3448 O O . ALA B 1 126 ? 9.258 16.406 20.141 1 97.06 126 ALA B O 1
ATOM 3449 N N . GLN B 1 127 ? 7.777 17.016 21.703 1 95.69 127 GLN B N 1
ATOM 3450 C CA . GLN B 1 127 ? 8.453 16.266 22.75 1 95.69 127 GLN B CA 1
ATOM 3451 C C . GLN B 1 127 ? 8.398 14.766 22.469 1 95.69 127 GLN B C 1
ATOM 3453 O O . GLN B 1 127 ? 9.383 14.055 22.672 1 95.69 127 GLN B O 1
ATOM 3458 N N . MET B 1 128 ? 7.262 14.336 22.016 1 93.94 128 MET B N 1
ATOM 3459 C CA . MET B 1 128 ? 7.113 12.914 21.703 1 93.94 128 MET B CA 1
ATOM 3460 C C . MET B 1 128 ? 8.102 12.492 20.625 1 93.94 128 MET B C 1
ATOM 3462 O O . MET B 1 128 ? 8.719 11.43 20.719 1 93.94 128 MET B O 1
ATOM 3466 N N . GLN B 1 129 ? 8.211 13.305 19.578 1 95.69 129 GLN B N 1
ATOM 3467 C CA . GLN B 1 129 ? 9.125 12.977 18.5 1 95.69 129 GLN B CA 1
ATOM 3468 C C . GLN B 1 129 ? 10.57 13 18.969 1 95.69 129 GLN B C 1
ATOM 3470 O O . GLN B 1 129 ? 11.367 12.133 18.609 1 95.69 129 GLN B O 1
ATOM 3475 N N . ALA B 1 130 ? 10.969 14 19.766 1 95.94 130 ALA B N 1
ATOM 3476 C CA . ALA B 1 130 ? 12.32 14.086 20.312 1 95.94 130 ALA B CA 1
ATOM 3477 C C . ALA B 1 130 ? 12.656 12.852 21.141 1 95.94 130 ALA B C 1
ATOM 3479 O O . ALA B 1 130 ? 13.75 12.289 21.031 1 95.94 130 ALA B O 1
ATOM 3480 N N . ASP B 1 131 ? 11.727 12.453 21.969 1 93.56 131 ASP B N 1
ATOM 3481 C CA . ASP B 1 131 ? 11.922 11.289 22.828 1 93.56 131 ASP B CA 1
ATOM 3482 C C . ASP B 1 131 ? 12.078 10.016 21.984 1 93.56 131 ASP B C 1
ATOM 3484 O O . ASP B 1 131 ? 12.922 9.172 22.297 1 93.56 131 ASP B O 1
ATOM 3488 N N . ARG B 1 132 ? 11.273 9.914 20.969 1 92.25 132 ARG B N 1
ATOM 3489 C CA . ARG B 1 132 ? 11.234 8.711 20.141 1 92.25 132 ARG B CA 1
ATOM 3490 C C . ARG B 1 132 ? 12.5 8.586 19.297 1 92.25 132 ARG B C 1
ATOM 3492 O O . ARG B 1 132 ? 13.039 7.488 19.141 1 92.25 132 ARG B O 1
ATOM 3499 N N . LEU B 1 133 ? 12.922 9.695 18.766 1 94.38 133 LEU B N 1
ATOM 3500 C CA . LEU B 1 133 ? 14 9.656 17.781 1 94.38 133 LEU B CA 1
ATOM 3501 C C . LEU B 1 133 ? 15.352 9.945 18.438 1 94.38 133 LEU B C 1
ATOM 3503 O O . LEU B 1 133 ? 16.406 9.656 17.859 1 94.38 133 LEU B O 1
ATOM 3507 N N . GLY B 1 134 ? 15.352 10.523 19.609 1 93.69 134 GLY B N 1
ATOM 3508 C CA . GLY B 1 134 ? 16.578 10.961 20.25 1 93.69 134 GLY B CA 1
ATOM 3509 C C . GLY B 1 134 ? 17.25 12.109 19.516 1 93.69 134 GLY B C 1
ATOM 3510 O O . GLY B 1 134 ? 18.484 12.195 19.469 1 93.69 134 GLY B O 1
ATOM 3511 N N . ILE B 1 135 ? 16.469 12.93 18.828 1 95.44 135 ILE B N 1
ATOM 3512 C CA . ILE B 1 135 ? 16.938 14.07 18.047 1 95.44 135 ILE B CA 1
ATOM 3513 C C . ILE B 1 135 ? 16.172 15.32 18.453 1 95.44 135 ILE B C 1
ATOM 3515 O O . ILE B 1 135 ? 14.977 15.258 18.766 1 95.44 135 ILE B O 1
ATOM 3519 N N . ARG B 1 136 ? 16.844 16.453 18.531 1 96.56 136 ARG B N 1
ATOM 3520 C CA . ARG B 1 136 ? 16.156 17.719 18.781 1 96.56 136 ARG B CA 1
ATOM 3521 C C . ARG B 1 136 ? 15.039 17.953 17.766 1 96.56 136 ARG B C 1
ATOM 3523 O O . ARG B 1 136 ? 15.266 17.828 16.562 1 96.56 136 ARG B O 1
ATOM 3530 N N . CYS B 1 137 ? 13.883 18.266 18.297 1 97.94 137 CYS B N 1
ATOM 3531 C CA . CYS B 1 137 ? 12.711 18.391 17.438 1 97.94 137 CYS B CA 1
ATOM 3532 C C . CYS B 1 137 ? 12.164 19.812 17.453 1 97.94 137 CYS B C 1
ATOM 3534 O O . CYS B 1 137 ? 11.977 20.406 18.516 1 97.94 137 CYS B O 1
ATOM 3536 N N . TYR B 1 138 ? 11.945 20.359 16.297 1 98.75 138 TYR B N 1
ATOM 3537 C CA . TYR B 1 138 ? 11.305 21.641 16.094 1 98.75 138 TYR B CA 1
ATOM 3538 C C . TYR B 1 138 ? 9.844 21.469 15.688 1 98.75 138 TYR B C 1
ATOM 3540 O O . TYR B 1 138 ? 9.547 21.219 14.516 1 98.75 138 TYR B O 1
ATOM 3548 N N . GLY B 1 139 ? 8.945 21.547 16.656 1 98.81 139 GLY B N 1
ATOM 3549 C CA . GLY B 1 139 ? 7.52 21.5 16.359 1 98.81 139 GLY B CA 1
ATOM 3550 C C . GLY B 1 139 ? 6.949 22.828 15.938 1 98.81 139 GLY B C 1
ATOM 3551 O O . GLY B 1 139 ? 6.91 23.781 16.734 1 98.81 139 GLY B O 1
ATOM 3552 N N . VAL B 1 140 ? 6.449 22.938 14.734 1 98.88 140 VAL B N 1
ATOM 3553 C CA . VAL B 1 140 ? 5.992 24.203 14.188 1 98.88 140 VAL B CA 1
ATOM 3554 C C . VAL B 1 140 ? 4.527 24.422 14.555 1 98.88 140 VAL B C 1
ATOM 3556 O O . VAL B 1 140 ? 3.65 23.688 14.109 1 98.88 140 VAL B O 1
ATOM 3559 N N . ASP B 1 141 ? 4.266 25.375 15.352 1 98.56 141 ASP B N 1
ATOM 3560 C CA . ASP B 1 141 ? 2.902 25.766 15.68 1 98.56 141 ASP B CA 1
ATOM 3561 C C . ASP B 1 141 ? 2.369 26.781 14.672 1 98.56 141 ASP B C 1
ATOM 3563 O O . ASP B 1 141 ? 2.107 27.938 15.016 1 98.56 141 ASP B O 1
ATOM 3567 N N . TYR B 1 142 ? 2.203 26.297 13.461 1 98.69 142 TYR B N 1
ATOM 3568 C CA . TYR B 1 142 ? 1.896 27.172 12.328 1 98.69 142 TYR B CA 1
ATOM 3569 C C . TYR B 1 142 ? 0.505 27.766 12.469 1 98.69 142 TYR B C 1
ATOM 3571 O O . TYR B 1 142 ? -0.37 27.188 13.117 1 98.69 142 TYR B O 1
ATOM 3579 N N . ARG B 1 143 ? 0.304 28.938 11.859 1 98.38 143 ARG B N 1
ATOM 3580 C CA . ARG B 1 143 ? -0.972 29.641 11.883 1 98.38 143 ARG B CA 1
ATOM 3581 C C . ARG B 1 143 ? -2.035 28.891 11.094 1 98.38 143 ARG B C 1
ATOM 3583 O O . ARG B 1 143 ? -1.729 28.25 10.086 1 98.38 143 ARG B O 1
ATOM 3590 N N . LEU B 1 144 ? -3.295 28.984 11.547 1 97.94 144 LEU B N 1
ATOM 3591 C CA . LEU B 1 144 ? -4.371 28.172 10.984 1 97.94 144 LEU B CA 1
ATOM 3592 C C . LEU B 1 144 ? -5.59 29.031 10.672 1 97.94 144 LEU B C 1
ATOM 3594 O O . LEU B 1 144 ? -5.805 30.062 11.305 1 97.94 144 LEU B O 1
ATOM 3598 N N . PRO B 1 145 ? -6.328 28.609 9.742 1 97.69 145 PRO B N 1
ATOM 3599 C CA . PRO B 1 145 ? -7.633 29.25 9.531 1 97.69 145 PRO B CA 1
ATOM 3600 C C . PRO B 1 145 ? -8.609 28.953 10.664 1 97.69 145 PRO B C 1
ATOM 3602 O O . PRO B 1 145 ? -8.391 28.047 11.461 1 97.69 145 PRO B O 1
ATOM 3605 N N . PRO B 1 146 ? -9.719 29.75 10.742 1 96.81 146 PRO B N 1
ATOM 3606 C CA . PRO B 1 146 ? -10.141 30.781 9.789 1 96.81 146 PRO B CA 1
ATOM 3607 C C . PRO B 1 146 ? -9.391 32.094 9.977 1 96.81 146 PRO B C 1
ATOM 3609 O O . PRO B 1 146 ? -9.484 33 9.125 1 96.81 146 PRO B O 1
ATOM 3612 N N . GLU B 1 147 ? -8.617 32.219 11.039 1 97.12 147 GLU B N 1
ATOM 3613 C CA . GLU B 1 147 ? -7.93 33.469 11.32 1 97.12 147 GLU B CA 1
ATOM 3614 C C . GLU B 1 147 ? -6.82 33.75 10.305 1 97.12 147 GLU B C 1
ATOM 3616 O O . GLU B 1 147 ? -6.586 34.875 9.914 1 97.12 147 GLU B O 1
ATOM 3621 N N . HIS B 1 148 ? -6.152 32.719 9.891 1 98.12 148 HIS B N 1
ATOM 3622 C CA . HIS B 1 148 ? -5.008 32.812 8.992 1 98.12 148 HIS B CA 1
ATOM 3623 C C . HIS B 1 148 ? -5.055 31.75 7.918 1 98.12 148 HIS B C 1
ATOM 3625 O O . HIS B 1 148 ? -4.359 30.734 8.023 1 98.12 148 HIS B O 1
ATOM 3631 N N . PRO B 1 149 ? -5.812 31.875 6.902 1 98.06 149 PRO B N 1
ATOM 3632 C CA . PRO B 1 149 ? -5.879 30.891 5.816 1 98.06 149 PRO B CA 1
ATOM 3633 C C . PRO B 1 149 ? -4.609 30.875 4.969 1 98.06 149 PRO B C 1
ATOM 3635 O O . PRO B 1 149 ? -3.635 31.562 5.285 1 98.06 149 PRO B O 1
ATOM 3638 N N . TYR B 1 150 ? -4.555 30.062 3.965 1 98.38 150 TYR B N 1
ATOM 3639 C CA . TYR B 1 150 ? -3.453 29.969 3.014 1 98.38 150 TYR B CA 1
ATOM 3640 C C . TYR B 1 150 ? -3.057 31.328 2.48 1 98.38 150 TYR B C 1
ATOM 3642 O O . TYR B 1 150 ? -3.92 32.156 2.16 1 98.38 150 TYR B O 1
ATOM 3650 N N . PRO B 1 151 ? -1.783 31.516 2.547 1 98.56 151 PRO B N 1
ATOM 3651 C CA . PRO B 1 151 ? -0.668 30.562 2.668 1 98.56 151 PRO B CA 1
ATOM 3652 C C . PRO B 1 151 ? 0.03 30.656 4.023 1 98.56 151 PRO B C 1
ATOM 3654 O O . PRO B 1 151 ? 1.202 30.281 4.141 1 98.56 151 PRO B O 1
ATOM 3657 N N . ALA B 1 152 ? -0.634 31.078 5.09 1 98.75 152 ALA B N 1
ATOM 3658 C CA . ALA B 1 152 ? -0.001 31.406 6.363 1 98.75 152 ALA B CA 1
ATOM 3659 C C . ALA B 1 152 ? 0.753 30.203 6.926 1 98.75 152 ALA B C 1
ATOM 3661 O O . ALA B 1 152 ? 1.907 30.328 7.344 1 98.75 152 ALA B O 1
ATOM 3662 N N . ALA B 1 153 ? 0.1 29.078 6.941 1 98.81 153 ALA B N 1
ATOM 3663 C CA . ALA B 1 153 ? 0.729 27.875 7.488 1 98.81 153 ALA B CA 1
ATOM 3664 C C . ALA B 1 153 ? 2.002 27.531 6.727 1 98.81 153 ALA B C 1
ATOM 3666 O O . ALA B 1 153 ? 3.037 27.234 7.332 1 98.81 153 ALA B O 1
ATOM 3667 N N . LEU B 1 154 ? 1.922 27.562 5.426 1 98.81 154 LEU B N 1
ATOM 3668 C CA . LEU B 1 154 ? 3.07 27.25 4.586 1 98.81 154 LEU B CA 1
ATOM 3669 C C . LEU B 1 154 ? 4.195 28.25 4.801 1 98.81 154 LEU B C 1
ATOM 3671 O O . LEU B 1 154 ? 5.367 27.875 4.871 1 98.81 154 LEU B O 1
ATOM 3675 N N . ASP B 1 155 ? 3.832 29.547 4.914 1 98.75 155 ASP B N 1
ATOM 3676 C CA . ASP B 1 155 ? 4.812 30.578 5.215 1 98.75 155 ASP B CA 1
ATOM 3677 C C . ASP B 1 155 ? 5.555 30.281 6.512 1 98.75 155 ASP B C 1
ATOM 3679 O O . ASP B 1 155 ? 6.773 30.438 6.59 1 98.75 155 ASP B O 1
ATOM 3683 N N . ASP B 1 156 ? 4.797 29.875 7.48 1 98.88 156 ASP B N 1
ATOM 3684 C CA . ASP B 1 156 ? 5.371 29.562 8.789 1 98.88 156 ASP B CA 1
ATOM 3685 C C . ASP B 1 156 ? 6.324 28.375 8.703 1 98.88 156 ASP B C 1
ATOM 3687 O O . ASP B 1 156 ? 7.379 28.375 9.344 1 98.88 156 ASP B O 1
ATOM 3691 N N . CYS B 1 157 ? 5.984 27.375 7.938 1 98.88 157 CYS B N 1
ATOM 3692 C CA . CYS B 1 157 ? 6.848 26.219 7.738 1 98.88 157 CYS B CA 1
ATOM 3693 C C . CYS B 1 157 ? 8.156 26.625 7.074 1 98.88 157 CYS B C 1
ATOM 3695 O O . CYS B 1 157 ? 9.234 26.203 7.504 1 98.88 157 CYS B O 1
ATOM 3697 N N . ILE B 1 158 ? 8.07 27.453 6.07 1 98.75 158 ILE B N 1
ATOM 3698 C CA . ILE B 1 158 ? 9.25 27.906 5.336 1 98.75 158 ILE B CA 1
ATOM 3699 C C . ILE B 1 158 ? 10.141 28.75 6.25 1 98.75 158 ILE B C 1
ATOM 3701 O O . ILE B 1 158 ? 11.359 28.578 6.262 1 98.75 158 ILE B O 1
ATOM 3705 N N . SER B 1 159 ? 9.516 29.609 7.027 1 98.38 159 SER B N 1
ATOM 3706 C CA . SER B 1 159 ? 10.273 30.438 7.957 1 98.38 159 SER B CA 1
ATOM 3707 C C . SER B 1 159 ? 11.008 29.578 8.984 1 98.38 159 SER B C 1
ATOM 3709 O O . SER B 1 159 ? 12.156 29.875 9.328 1 98.38 159 SER B O 1
ATOM 3711 N N . THR B 1 160 ? 10.344 28.594 9.469 1 98.81 160 THR B N 1
ATOM 3712 C CA . THR B 1 160 ? 10.961 27.688 10.438 1 98.81 160 THR B CA 1
ATOM 3713 C C . THR B 1 160 ? 12.133 26.938 9.797 1 98.81 160 THR B C 1
ATOM 3715 O O . THR B 1 160 ? 13.188 26.797 10.414 1 98.81 160 THR B O 1
ATOM 3718 N N . TYR B 1 161 ? 11.93 26.453 8.602 1 98.81 161 TYR B N 1
ATOM 3719 C CA . TYR B 1 161 ? 12.992 25.75 7.91 1 98.81 161 TYR B CA 1
ATOM 3720 C C . TYR B 1 161 ? 14.211 26.641 7.715 1 98.81 161 TYR B C 1
ATOM 3722 O O . TYR B 1 161 ? 15.344 26.219 7.965 1 98.81 161 TYR B O 1
ATOM 3730 N N . ALA B 1 162 ? 13.992 27.859 7.262 1 98.5 162 ALA B N 1
ATOM 3731 C CA . ALA B 1 162 ? 15.07 28.828 7.086 1 98.5 162 ALA B CA 1
ATOM 3732 C C . ALA B 1 162 ? 15.828 29.047 8.391 1 98.5 162 ALA B C 1
ATOM 3734 O O . ALA B 1 162 ? 17.062 29.109 8.406 1 98.5 162 ALA B O 1
ATOM 3735 N N . TYR B 1 163 ? 15.086 29.156 9.461 1 98.5 163 TYR B N 1
ATOM 3736 C CA . TYR B 1 163 ? 15.695 29.328 10.773 1 98.5 163 TYR B CA 1
ATOM 3737 C C . TYR B 1 163 ? 16.578 28.125 11.117 1 98.5 163 TYR B C 1
ATOM 3739 O O . TYR B 1 163 ? 17.703 28.297 11.594 1 98.5 163 TYR B O 1
ATOM 3747 N N . VAL B 1 164 ? 16.031 26.938 10.93 1 98.5 164 VAL B N 1
ATOM 3748 C CA . VAL B 1 164 ? 16.75 25.703 11.281 1 98.5 164 VAL B CA 1
ATOM 3749 C C . VAL B 1 164 ? 18.016 25.594 10.43 1 98.5 164 VAL B C 1
ATOM 3751 O O . VAL B 1 164 ? 19.062 25.156 10.922 1 98.5 164 VAL B O 1
ATOM 3754 N N . LEU B 1 165 ? 18 26.047 9.195 1 98.31 165 LEU B N 1
ATOM 3755 C CA . LEU B 1 165 ? 19.125 26 8.273 1 98.31 165 LEU B CA 1
ATOM 3756 C C . LEU B 1 165 ? 20.25 26.906 8.766 1 98.31 165 LEU B C 1
ATOM 3758 O O . LEU B 1 165 ? 21.406 26.766 8.336 1 98.31 165 LEU B O 1
ATOM 3762 N N . GLU B 1 166 ? 19.953 27.859 9.641 1 97.69 166 GLU B N 1
ATOM 3763 C CA . GLU B 1 166 ? 21 28.703 10.219 1 97.69 166 GLU B CA 1
ATOM 3764 C C . GLU B 1 166 ? 21.828 27.938 11.242 1 97.69 166 GLU B C 1
ATOM 3766 O O . GLU B 1 166 ? 22.938 28.344 11.578 1 97.69 166 GLU B O 1
ATOM 3771 N N . HIS B 1 167 ? 21.312 26.859 11.664 1 96.56 167 HIS B N 1
ATOM 3772 C CA . HIS B 1 167 ? 21.953 26.172 12.781 1 96.56 167 HIS B CA 1
ATOM 3773 C C . HIS B 1 167 ? 22.406 24.766 12.375 1 96.56 167 HIS B C 1
ATOM 3775 O O . HIS B 1 167 ? 23.266 24.172 13.031 1 96.56 167 HIS B O 1
ATOM 3781 N N . TYR B 1 168 ? 21.797 24.219 11.359 1 97.38 168 TYR B N 1
ATOM 3782 C CA . TYR B 1 168 ? 22.094 22.859 10.922 1 97.38 168 TYR B CA 1
ATOM 3783 C C . TYR B 1 168 ? 22.359 22.812 9.43 1 97.38 168 TYR B C 1
ATOM 3785 O O . TYR B 1 168 ? 21.766 23.562 8.656 1 97.38 168 TYR B O 1
ATOM 3793 N N . ALA B 1 169 ? 23.266 21.875 8.984 1 97.81 169 ALA B N 1
ATOM 3794 C CA . ALA B 1 169 ? 23.406 21.578 7.559 1 97.81 169 ALA B CA 1
ATOM 3795 C C . ALA B 1 169 ? 22.156 20.875 7.016 1 97.81 169 ALA B C 1
ATOM 3797 O O . ALA B 1 169 ? 21.547 20.062 7.711 1 97.81 169 ALA B O 1
ATOM 3798 N N . PRO B 1 170 ? 21.797 21.156 5.77 1 98.25 170 PRO B N 1
ATOM 3799 C CA . PRO B 1 170 ? 20.578 20.578 5.211 1 98.25 170 PRO B CA 1
ATOM 3800 C C . PRO B 1 170 ? 20.562 19.047 5.254 1 98.25 170 PRO B C 1
ATOM 3802 O O . PRO B 1 170 ? 19.516 18.438 5.461 1 98.25 170 PRO B O 1
ATOM 3805 N N . GLU B 1 171 ? 21.719 18.406 5.105 1 97.69 171 GLU B N 1
ATOM 3806 C CA . GLU B 1 171 ? 21.828 16.953 5.09 1 97.69 171 GLU B CA 1
ATOM 3807 C C . GLU B 1 171 ? 21.641 16.375 6.484 1 97.69 171 GLU B C 1
ATOM 3809 O O . GLU B 1 171 ? 21.578 15.148 6.652 1 97.69 171 GLU B O 1
ATOM 3814 N N . ASN B 1 172 ? 21.484 17.266 7.496 1 97.94 172 ASN B N 1
ATOM 3815 C CA . ASN B 1 172 ? 21.281 16.844 8.875 1 97.94 172 ASN B CA 1
ATOM 3816 C C . ASN B 1 172 ? 19.844 17.125 9.336 1 97.94 172 ASN B C 1
ATOM 3818 O O . ASN B 1 172 ? 19.547 17.047 10.531 1 97.94 172 ASN B O 1
ATOM 3822 N N . ILE B 1 173 ? 18.953 17.469 8.422 1 98.62 173 ILE B N 1
ATOM 3823 C CA . ILE B 1 173 ? 17.594 17.844 8.766 1 98.62 173 ILE B CA 1
ATOM 3824 C C . ILE B 1 173 ? 16.609 16.859 8.141 1 98.62 173 ILE B C 1
ATOM 3826 O O . ILE B 1 173 ? 16.672 16.578 6.945 1 98.62 173 ILE B O 1
ATOM 3830 N N . VAL B 1 174 ? 15.766 16.297 8.914 1 98.81 174 VAL B N 1
ATOM 3831 C CA . VAL B 1 174 ? 14.625 15.516 8.445 1 98.81 174 VAL B CA 1
ATOM 3832 C C . VAL B 1 174 ? 13.328 16.234 8.781 1 98.81 174 VAL B C 1
ATOM 3834 O O . VAL B 1 174 ? 13.203 16.844 9.852 1 98.81 174 VAL B O 1
ATOM 3837 N N . ILE B 1 175 ? 12.367 16.25 7.879 1 98.94 175 ILE B N 1
ATOM 3838 C CA . ILE B 1 175 ? 11.055 16.859 8.086 1 98.94 175 ILE B CA 1
ATOM 3839 C C . ILE B 1 175 ? 9.977 15.781 8.07 1 98.94 175 ILE B C 1
ATOM 3841 O O . ILE B 1 175 ? 9.969 14.914 7.184 1 98.94 175 ILE B O 1
ATOM 3845 N N . GLY B 1 176 ? 9.141 15.781 9.023 1 98.69 176 GLY B N 1
ATOM 3846 C CA . GLY B 1 176 ? 8.047 14.812 9.078 1 98.69 176 GLY B CA 1
ATOM 3847 C C . GLY B 1 176 ? 6.711 15.445 9.422 1 98.69 176 GLY B C 1
ATOM 3848 O O . GLY B 1 176 ? 6.66 16.531 9.984 1 98.69 176 GLY B O 1
ATOM 3849 N N . GLY B 1 177 ? 5.703 14.766 9.07 1 98.56 177 GLY B N 1
ATOM 3850 C CA . GLY B 1 177 ? 4.352 15.195 9.398 1 98.56 177 GLY B CA 1
ATOM 3851 C C . GLY B 1 177 ? 3.305 14.133 9.125 1 98.56 177 GLY B C 1
ATOM 3852 O O . GLY B 1 177 ? 3.475 13.297 8.242 1 98.56 177 GLY B O 1
ATOM 3853 N N . ARG B 1 178 ? 2.238 14.203 9.844 1 97.75 178 ARG B N 1
ATOM 3854 C CA . ARG B 1 178 ? 1.093 13.312 9.695 1 97.75 178 ARG B CA 1
ATOM 3855 C C . ARG B 1 178 ? -0.126 14.07 9.18 1 97.75 178 ARG B C 1
ATOM 3857 O O . ARG B 1 178 ? -0.413 15.18 9.633 1 97.75 178 ARG B O 1
ATOM 3864 N N . SER B 1 179 ? -0.875 13.422 8.266 1 98.38 179 SER B N 1
ATOM 3865 C CA . SER B 1 179 ? -2.109 14 7.746 1 98.38 179 SER B CA 1
ATOM 3866 C C . SER B 1 179 ? -1.87 15.383 7.164 1 98.38 179 SER B C 1
ATOM 3868 O O . SER B 1 179 ? -1.078 15.547 6.23 1 98.38 179 SER B O 1
ATOM 3870 N N . ALA B 1 180 ? -2.424 16.484 7.824 1 98.69 180 ALA B N 1
ATOM 3871 C CA . ALA B 1 180 ? -2.207 17.859 7.402 1 98.69 180 ALA B CA 1
ATOM 3872 C C . ALA B 1 180 ? -0.729 18.234 7.48 1 98.69 180 ALA B C 1
ATOM 3874 O O . ALA B 1 180 ? -0.225 18.984 6.641 1 98.69 180 ALA B O 1
ATOM 3875 N N . GLY B 1 181 ? -0.073 17.672 8.484 1 98.75 181 GLY B N 1
ATOM 3876 C CA . GLY B 1 181 ? 1.362 17.891 8.586 1 98.75 181 GLY B CA 1
ATOM 3877 C C . GLY B 1 181 ? 2.137 17.281 7.426 1 98.75 181 GLY B C 1
ATOM 3878 O O . GLY B 1 181 ? 3.174 17.812 7.023 1 98.75 181 GLY B O 1
ATOM 3879 N N . GLY B 1 182 ? 1.67 16.094 6.961 1 98.88 182 GLY B N 1
ATOM 3880 C CA . GLY B 1 182 ? 2.262 15.508 5.77 1 98.88 182 GLY B CA 1
ATOM 3881 C C . GLY B 1 182 ? 2.064 16.359 4.527 1 98.88 182 GLY B C 1
ATOM 3882 O O . GLY B 1 182 ? 2.936 16.406 3.658 1 98.88 182 GLY B O 1
ATOM 3883 N N . ASN B 1 183 ? 0.906 17.016 4.43 1 98.94 183 ASN B N 1
ATOM 3884 C CA . ASN B 1 183 ? 0.674 17.984 3.361 1 98.94 183 ASN B CA 1
ATOM 3885 C C . ASN B 1 183 ? 1.715 19.094 3.381 1 98.94 183 ASN B C 1
ATOM 3887 O O . ASN B 1 183 ? 2.41 19.312 2.389 1 98.94 183 AS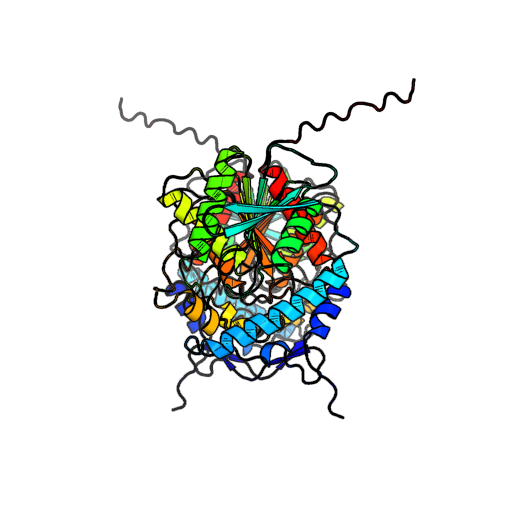N B O 1
ATOM 3891 N N . LEU B 1 184 ? 1.854 19.719 4.523 1 98.94 184 LEU B N 1
ATOM 3892 C CA . LEU B 1 184 ? 2.723 20.875 4.66 1 98.94 184 LEU B CA 1
ATOM 3893 C C . LEU B 1 184 ? 4.188 20.5 4.48 1 98.94 184 LEU B C 1
ATOM 3895 O O . LEU B 1 184 ? 4.977 21.266 3.936 1 98.94 184 LEU B O 1
ATOM 3899 N N . ALA B 1 185 ? 4.551 19.297 4.973 1 98.94 185 ALA B N 1
ATOM 3900 C CA . ALA B 1 185 ? 5.918 18.812 4.781 1 98.94 185 ALA B CA 1
ATOM 3901 C C . ALA B 1 185 ? 6.266 18.734 3.301 1 98.94 185 ALA B C 1
ATOM 3903 O O . ALA B 1 185 ? 7.297 19.25 2.869 1 98.94 185 ALA B O 1
ATOM 3904 N N . ALA B 1 186 ? 5.414 18.094 2.516 1 98.94 186 ALA B N 1
ATOM 3905 C CA . ALA B 1 186 ? 5.664 17.953 1.083 1 98.94 186 ALA B CA 1
ATOM 3906 C C . ALA B 1 186 ? 5.594 19.312 0.382 1 98.94 186 ALA B C 1
ATOM 3908 O O . ALA B 1 186 ? 6.445 19.625 -0.453 1 98.94 186 ALA B O 1
ATOM 3909 N N . ALA B 1 187 ? 4.617 20.109 0.736 1 98.88 187 ALA B N 1
ATOM 3910 C CA . ALA B 1 187 ? 4.43 21.422 0.114 1 98.88 187 ALA B CA 1
ATOM 3911 C C . ALA B 1 187 ? 5.613 22.344 0.405 1 98.88 187 ALA B C 1
ATOM 3913 O O . ALA B 1 187 ? 6.086 23.062 -0.483 1 98.88 187 ALA B O 1
ATOM 3914 N N . MET B 1 188 ? 6.059 22.328 1.641 1 98.75 188 MET B N 1
ATOM 3915 C CA . MET B 1 188 ? 7.145 23.25 1.995 1 98.75 188 MET B CA 1
ATOM 3916 C C . MET B 1 188 ? 8.43 22.859 1.273 1 98.75 188 MET B C 1
ATOM 3918 O O . MET B 1 188 ? 9.25 23.734 0.953 1 98.75 188 MET B O 1
ATOM 3922 N N . VAL B 1 189 ? 8.648 21.562 1.062 1 98.62 189 VAL B N 1
ATOM 3923 C CA . VAL B 1 189 ? 9.852 21.125 0.353 1 98.62 189 VAL B CA 1
ATOM 3924 C C . VAL B 1 189 ? 9.781 21.578 -1.104 1 98.62 189 VAL B C 1
ATOM 3926 O O . VAL B 1 189 ? 10.773 22.062 -1.652 1 98.62 189 VAL B O 1
ATOM 3929 N N . LEU B 1 190 ? 8.602 21.422 -1.749 1 98.75 190 LEU B N 1
ATOM 3930 C CA . LEU B 1 190 ? 8.43 21.922 -3.104 1 98.75 190 LEU B CA 1
ATOM 3931 C C . LEU B 1 190 ? 8.727 23.422 -3.162 1 98.75 190 LEU B C 1
ATOM 3933 O O . LEU B 1 190 ? 9.461 23.875 -4.039 1 98.75 190 LEU B O 1
ATOM 3937 N N . ARG B 1 191 ? 8.203 24.141 -2.234 1 98.44 191 ARG B N 1
ATOM 3938 C CA . ARG B 1 191 ? 8.398 25.594 -2.225 1 98.44 191 ARG B CA 1
ATOM 3939 C C . ARG B 1 191 ? 9.852 25.938 -1.928 1 98.44 191 ARG B C 1
ATOM 3941 O O . ARG B 1 191 ? 10.414 26.844 -2.547 1 98.44 191 ARG B O 1
ATOM 3948 N N . ALA B 1 192 ? 10.422 25.297 -0.932 1 98.5 192 ALA B N 1
ATOM 3949 C CA . ALA B 1 192 ? 11.828 25.531 -0.623 1 98.5 192 ALA B CA 1
ATOM 3950 C C . ALA B 1 192 ? 12.703 25.359 -1.864 1 98.5 192 ALA B C 1
ATOM 3952 O O . ALA B 1 192 ? 13.57 26.188 -2.148 1 98.5 192 ALA B O 1
ATOM 3953 N N . ARG B 1 193 ? 12.469 24.312 -2.59 1 97.88 193 ARG B N 1
ATOM 3954 C CA . ARG B 1 193 ? 13.188 24.062 -3.834 1 97.88 193 ARG B CA 1
ATOM 3955 C C . ARG B 1 193 ? 12.992 25.203 -4.82 1 97.88 193 ARG B C 1
ATOM 3957 O O . ARG B 1 193 ? 13.961 25.719 -5.391 1 97.88 193 ARG B O 1
ATOM 3964 N N . ASP B 1 194 ? 11.758 25.594 -4.98 1 97.19 194 ASP B N 1
ATOM 3965 C CA . ASP B 1 194 ? 11.414 26.641 -5.938 1 97.19 194 ASP B CA 1
ATOM 3966 C C . ASP B 1 194 ? 12.047 27.969 -5.539 1 97.19 194 ASP B C 1
ATOM 3968 O O . ASP B 1 194 ? 12.352 28.797 -6.398 1 97.19 194 ASP B O 1
ATOM 3972 N N . GLU B 1 195 ? 12.234 28.125 -4.227 1 97.19 195 GLU B N 1
ATOM 3973 C CA . GLU B 1 195 ? 12.797 29.375 -3.723 1 97.19 195 GLU B CA 1
ATOM 3974 C C . GLU B 1 195 ? 14.312 29.281 -3.59 1 97.19 195 GLU B C 1
ATOM 3976 O O . GLU B 1 195 ? 14.961 30.234 -3.146 1 97.19 195 GLU B O 1
ATOM 3981 N N . GLY B 1 196 ? 14.844 28.203 -3.84 1 97.25 196 GLY B N 1
ATOM 3982 C CA . GLY B 1 196 ? 16.281 28.047 -3.889 1 97.25 196 GLY B CA 1
ATOM 3983 C C . GLY B 1 196 ? 16.891 27.688 -2.545 1 97.25 196 GLY B C 1
ATOM 3984 O O . GLY B 1 196 ? 18.109 27.844 -2.344 1 97.25 196 GLY B O 1
ATOM 3985 N N . LEU B 1 197 ? 16.125 27.266 -1.603 1 98 197 LEU B N 1
ATOM 3986 C CA . LEU B 1 197 ? 16.656 26.797 -0.33 1 98 197 LEU B CA 1
ATOM 3987 C C . LEU B 1 197 ? 17.188 25.375 -0.466 1 98 197 LEU B C 1
ATOM 3989 O O . LEU B 1 197 ? 16.672 24.578 -1.249 1 98 197 LEU B O 1
ATOM 3993 N N . PRO B 1 198 ? 18.281 25.078 0.289 1 98.12 198 PRO B N 1
ATOM 3994 C CA . PRO B 1 198 ? 18.734 23.688 0.282 1 98.12 198 PRO B CA 1
ATOM 3995 C C . PRO B 1 198 ? 17.672 22.719 0.784 1 98.12 198 PRO B C 1
ATOM 3997 O O . PRO B 1 198 ? 16.875 23.062 1.667 1 98.12 198 PRO B O 1
ATOM 4000 N N . LEU B 1 199 ? 17.656 21.578 0.264 1 98.5 199 LEU B N 1
ATOM 4001 C CA . LEU B 1 199 ? 16.641 20.609 0.63 1 98.5 199 LEU B CA 1
ATOM 4002 C C . LEU B 1 199 ? 17.109 19.75 1.804 1 98.5 199 LEU B C 1
ATOM 4004 O O . LEU B 1 199 ? 18.297 19.531 1.985 1 98.5 199 LEU B O 1
ATOM 4008 N N . PRO B 1 200 ? 16.172 19.234 2.615 1 98.81 200 PRO B N 1
ATOM 4009 C CA . PRO B 1 200 ? 16.516 18.406 3.77 1 98.81 200 PRO B CA 1
ATOM 4010 C C . PRO B 1 200 ? 17 17.016 3.369 1 98.81 200 PRO B C 1
ATOM 4012 O O . PRO B 1 200 ? 16.922 16.641 2.193 1 98.81 200 PRO B O 1
ATOM 4015 N N . ALA B 1 201 ? 17.453 16.281 4.363 1 98.62 201 ALA B N 1
ATOM 4016 C CA . ALA B 1 201 ? 18 14.945 4.145 1 98.62 201 ALA B CA 1
ATOM 4017 C C . ALA B 1 201 ? 16.906 13.969 3.725 1 98.62 201 ALA B C 1
ATOM 4019 O O . ALA B 1 201 ? 17.141 13.086 2.9 1 98.62 201 ALA B O 1
ATOM 4020 N N . ALA B 1 202 ? 15.719 14.125 4.312 1 98.88 202 ALA B N 1
ATOM 4021 C CA . ALA B 1 202 ? 14.641 13.172 4.059 1 98.88 202 ALA B CA 1
ATOM 4022 C C . ALA B 1 202 ? 13.297 13.719 4.543 1 98.88 202 ALA B C 1
ATOM 4024 O O . ALA B 1 202 ? 13.25 14.711 5.27 1 98.88 202 ALA B O 1
ATOM 4025 N N . LEU B 1 203 ? 12.227 13.07 4.09 1 98.88 203 LEU B N 1
ATOM 4026 C CA . LEU B 1 203 ? 10.859 13.383 4.492 1 98.88 203 LEU B CA 1
ATOM 4027 C C . LEU B 1 203 ? 10.156 12.141 5.039 1 98.88 203 LEU B C 1
ATOM 4029 O O . LEU B 1 203 ? 10.336 11.039 4.508 1 98.88 203 LEU B O 1
ATOM 4033 N N . VAL B 1 204 ? 9.422 12.32 6.09 1 98.94 204 VAL B N 1
ATOM 4034 C CA . VAL B 1 204 ? 8.539 11.289 6.625 1 98.94 204 VAL B CA 1
ATOM 4035 C C . VAL B 1 204 ? 7.086 11.758 6.535 1 98.94 204 VAL B C 1
ATOM 4037 O O . VAL B 1 204 ? 6.688 12.703 7.219 1 98.94 204 VAL B O 1
ATOM 4040 N N . LEU B 1 205 ? 6.305 11.086 5.707 1 98.94 205 LEU B N 1
ATOM 4041 C CA . LEU B 1 205 ? 4.91 11.453 5.473 1 98.94 205 LEU B CA 1
ATOM 4042 C C . LEU B 1 205 ? 3.971 10.344 5.934 1 98.94 205 LEU B C 1
ATOM 4044 O O . LEU B 1 205 ? 3.941 9.258 5.344 1 98.94 205 LEU B O 1
ATOM 4048 N N . LEU B 1 206 ? 3.17 10.633 6.969 1 98.81 206 LEU B N 1
ATOM 4049 C CA . LEU B 1 206 ? 2.262 9.648 7.547 1 98.81 206 LEU B CA 1
ATOM 4050 C C . LEU B 1 206 ? 0.811 9.992 7.215 1 98.81 206 LEU B C 1
ATOM 4052 O O . LEU B 1 206 ? 0.298 11.023 7.645 1 98.81 206 LEU B O 1
ATOM 4056 N N . SER B 1 207 ? 0.115 9.102 6.406 1 98.69 207 SER B N 1
ATOM 4057 C CA . SER B 1 207 ? -1.24 9.367 5.941 1 98.69 207 SER B CA 1
ATOM 4058 C C . SER B 1 207 ? -1.365 10.781 5.391 1 98.69 207 SER B C 1
ATOM 4060 O O . SER B 1 207 ? -2.256 11.539 5.793 1 98.69 207 SER B O 1
ATOM 4062 N N . PRO B 1 208 ? -0.562 11.117 4.414 1 98.88 208 PRO B N 1
ATOM 4063 C CA . PRO B 1 208 ? -0.427 12.531 4.051 1 98.88 208 PRO B CA 1
ATOM 4064 C C . PRO B 1 208 ? -1.629 13.055 3.27 1 98.88 208 PRO B C 1
ATOM 4066 O O . PRO B 1 208 ? -2.135 12.375 2.375 1 98.88 208 PRO B O 1
ATOM 4069 N N . GLU B 1 209 ? -2.043 14.234 3.611 1 98.88 209 GLU B N 1
ATOM 4070 C CA . GLU B 1 209 ? -3.121 14.938 2.922 1 98.88 209 GLU B CA 1
ATOM 4071 C C . GLU B 1 209 ? -2.596 15.695 1.705 1 98.88 209 GLU B C 1
ATOM 4073 O O . GLU B 1 209 ? -2.738 16.922 1.617 1 98.88 209 GLU B O 1
ATOM 4078 N N . VAL B 1 210 ? -2.188 14.984 0.681 1 98.88 210 VAL B N 1
ATOM 4079 C CA . VAL B 1 210 ? -1.376 15.617 -0.352 1 98.88 210 VAL B CA 1
ATOM 4080 C C . VAL B 1 210 ? -2.246 15.953 -1.562 1 98.88 210 VAL B C 1
ATOM 4082 O O . VAL B 1 210 ? -1.753 16.469 -2.562 1 98.88 210 VAL B O 1
ATOM 4085 N N . ASP B 1 211 ? -3.496 15.688 -1.584 1 98.94 211 ASP B N 1
ATOM 4086 C CA . ASP B 1 211 ? -4.457 16.062 -2.619 1 98.94 211 ASP B CA 1
ATOM 4087 C C . ASP B 1 211 ? -5.723 16.641 -2.006 1 98.94 211 ASP B C 1
ATOM 4089 O O . ASP B 1 211 ? -6.656 15.914 -1.669 1 98.94 211 ASP B O 1
ATOM 4093 N N . LEU B 1 212 ? -5.824 17.938 -2.014 1 98.88 212 LEU B N 1
ATOM 4094 C CA . LEU B 1 212 ? -6.953 18.625 -1.395 1 98.88 212 LEU B CA 1
ATOM 4095 C C . LEU B 1 212 ? -8.164 18.609 -2.316 1 98.88 212 LEU B C 1
ATOM 4097 O O . LEU B 1 212 ? -9.273 18.953 -1.896 1 98.88 212 LEU B O 1
ATOM 4101 N N . THR B 1 213 ? -8.039 18.172 -3.582 1 98.88 213 THR B N 1
ATOM 4102 C CA . THR B 1 213 ? -9.18 18.016 -4.477 1 98.88 213 THR B CA 1
ATOM 4103 C C . THR B 1 213 ? -9.945 16.734 -4.152 1 98.88 213 THR B C 1
ATOM 4105 O O . THR B 1 213 ? -11.078 16.562 -4.609 1 98.88 213 THR B O 1
ATOM 4108 N N . GLU B 1 214 ? -9.305 15.859 -3.422 1 98.69 214 GLU B N 1
ATOM 4109 C CA . GLU B 1 214 ? -9.883 14.578 -3.037 1 98.69 214 GLU B CA 1
ATOM 4110 C C . GLU B 1 214 ? -10.273 13.758 -4.262 1 98.69 214 GLU B C 1
ATOM 4112 O O . GLU B 1 214 ? -11.367 13.195 -4.316 1 98.69 214 GLU B O 1
ATOM 4117 N N . SER B 1 215 ? -9.367 13.664 -5.191 1 98.69 215 SER B N 1
ATOM 4118 C CA . SER B 1 215 ? -9.641 13.008 -6.465 1 98.69 215 SER B CA 1
ATOM 4119 C C . SER B 1 215 ? -9.328 11.516 -6.395 1 98.69 215 SER B C 1
ATOM 4121 O O . SER B 1 215 ? -9.648 10.766 -7.316 1 98.69 215 SER B O 1
ATOM 4123 N N . GLY B 1 216 ? -8.711 11.055 -5.32 1 98.75 216 GLY B N 1
ATOM 4124 C CA . GLY B 1 216 ? -8.312 9.664 -5.199 1 98.75 216 GLY B CA 1
ATOM 4125 C C . GLY B 1 216 ? -9.484 8.719 -5 1 98.75 216 GLY B C 1
ATOM 4126 O O . GLY B 1 216 ? -10.484 9.086 -4.371 1 98.75 216 GLY B O 1
ATOM 4127 N N . ASP B 1 217 ? -9.336 7.492 -5.367 1 98.88 217 ASP B N 1
ATOM 4128 C CA . ASP B 1 217 ? -10.367 6.457 -5.383 1 98.88 217 ASP B CA 1
ATOM 4129 C C . ASP B 1 217 ? -10.812 6.105 -3.967 1 98.88 217 ASP B C 1
ATOM 4131 O O . ASP B 1 217 ? -11.984 5.773 -3.742 1 98.88 217 ASP B O 1
ATOM 4135 N N . SER B 1 218 ? -9.898 6.199 -3.027 1 98.81 218 SER B N 1
ATOM 4136 C CA . SER B 1 218 ? -10.188 5.742 -1.671 1 98.81 218 SER B CA 1
ATOM 4137 C C . SER B 1 218 ? -11.141 6.691 -0.958 1 98.81 218 SER B C 1
ATOM 4139 O O . SER B 1 218 ? -11.719 6.34 0.075 1 98.81 218 SER B O 1
ATOM 4141 N N . PHE B 1 219 ? -11.359 7.926 -1.483 1 98.62 219 PHE B N 1
ATOM 4142 C CA . PHE B 1 219 ? -12.359 8.828 -0.932 1 98.62 219 PHE B CA 1
ATOM 4143 C C . PHE B 1 219 ? -13.766 8.266 -1.138 1 98.62 219 PHE B C 1
ATOM 4145 O O . PHE B 1 219 ? -14.711 8.664 -0.457 1 98.62 219 PHE B O 1
ATOM 4152 N N . GLU B 1 220 ? -13.875 7.352 -2.113 1 98.19 220 GLU B N 1
ATOM 4153 C CA . GLU B 1 220 ? -15.133 6.652 -2.354 1 98.19 220 GLU B CA 1
ATOM 4154 C C . GLU B 1 220 ? -15.133 5.27 -1.71 1 98.19 220 GLU B C 1
ATOM 4156 O O . GLU B 1 220 ? -16.016 4.941 -0.923 1 98.19 220 GLU B O 1
ATOM 4161 N N . THR B 1 221 ? -14.102 4.461 -1.917 1 98.69 221 THR B N 1
ATOM 4162 C CA . THR B 1 221 ? -14.086 3.061 -1.515 1 98.69 221 THR B CA 1
ATOM 4163 C C . THR B 1 221 ? -13.961 2.934 0.001 1 98.69 221 THR B C 1
ATOM 4165 O O . THR B 1 221 ? -14.5 2.006 0.6 1 98.69 221 THR B O 1
ATOM 4168 N N . ASN B 1 222 ? -13.242 3.852 0.66 1 98.81 222 ASN B N 1
ATOM 4169 C CA . ASN B 1 222 ? -12.992 3.738 2.092 1 98.81 222 ASN B CA 1
ATOM 4170 C C . ASN B 1 222 ? -13.898 4.66 2.896 1 98.81 222 ASN B C 1
ATOM 4172 O O . ASN B 1 222 ? -13.758 4.773 4.117 1 98.81 222 ASN B O 1
ATOM 4176 N N . ARG B 1 223 ? -14.852 5.375 2.203 1 98.25 223 ARG B N 1
ATOM 4177 C CA . ARG B 1 223 ? -15.828 6.195 2.914 1 98.25 223 ARG B CA 1
ATOM 4178 C C . ARG B 1 223 ? -16.578 5.371 3.947 1 98.25 223 ARG B C 1
ATOM 4180 O O . ARG B 1 223 ? -17.078 4.281 3.641 1 98.25 223 ARG B O 1
ATOM 4187 N N . LEU B 1 224 ? -16.641 5.785 5.172 1 97.94 224 LEU B N 1
ATOM 4188 C CA . LEU B 1 224 ? -17.281 5.184 6.34 1 97.94 224 LEU B CA 1
ATOM 4189 C C . LEU B 1 224 ? -16.484 3.975 6.824 1 97.94 224 LEU B C 1
ATOM 4191 O O . LEU B 1 224 ? -16.547 3.613 8 1 97.94 224 LEU B O 1
ATOM 4195 N N . VAL B 1 225 ? -15.688 3.314 5.961 1 98.31 225 VAL B N 1
ATOM 4196 C CA . VAL B 1 225 ? -14.836 2.201 6.363 1 98.31 225 VAL B CA 1
ATOM 4197 C C . VAL B 1 225 ? -13.719 2.709 7.27 1 98.31 225 VAL B C 1
ATOM 4199 O O . VAL B 1 225 ? -13.367 2.059 8.258 1 98.31 225 VAL B O 1
ATOM 4202 N N . ASP B 1 226 ? -13.172 3.818 6.848 1 98.69 226 ASP B N 1
ATOM 4203 C CA . ASP B 1 226 ? -12.289 4.547 7.754 1 98.69 226 ASP B CA 1
ATOM 4204 C C . ASP B 1 226 ? -13.062 5.125 8.938 1 98.69 226 ASP B C 1
ATOM 4206 O O . ASP B 1 226 ? -13.75 6.141 8.797 1 98.69 226 ASP B O 1
ATOM 4210 N N . VAL B 1 227 ? -12.828 4.555 10.055 1 98.31 227 VAL B N 1
ATOM 4211 C CA . VAL B 1 227 ? -13.672 4.93 11.18 1 98.31 227 VAL B CA 1
ATOM 4212 C C . VAL B 1 227 ? -13.125 6.195 11.836 1 98.31 227 VAL B C 1
ATOM 4214 O O . VAL B 1 227 ? -13.82 6.848 12.625 1 98.31 227 VAL B O 1
ATOM 4217 N N . MET B 1 228 ? -11.867 6.559 11.539 1 97.38 228 MET B N 1
ATOM 4218 C CA . MET B 1 228 ? -11.273 7.785 12.07 1 97.38 228 MET B CA 1
ATOM 4219 C C . MET B 1 228 ? -11.648 8.984 11.195 1 97.38 228 MET B C 1
ATOM 4221 O O . MET B 1 228 ? -12.023 10.039 11.711 1 97.38 228 MET B O 1
ATOM 4225 N N . LEU B 1 229 ? -11.516 8.836 9.953 1 97.62 229 LEU B N 1
ATOM 4226 C CA . LEU B 1 229 ? -11.867 9.828 8.938 1 97.62 229 LEU B CA 1
ATOM 4227 C C . LEU B 1 229 ? -12.906 9.273 7.969 1 97.62 229 LEU B C 1
ATOM 4229 O O . LEU B 1 229 ? -12.586 8.977 6.816 1 97.62 229 LEU B O 1
ATOM 4233 N N . PRO B 1 230 ? -14.172 9.258 8.383 1 97.69 230 PRO B N 1
ATOM 4234 C CA . PRO B 1 230 ? -15.211 8.508 7.668 1 97.69 230 PRO B CA 1
ATOM 4235 C C . PRO B 1 230 ? -15.727 9.25 6.438 1 97.69 230 PRO B C 1
ATOM 4237 O O . PRO B 1 230 ? -16.438 8.664 5.617 1 97.69 230 PRO B O 1
ATOM 4240 N N . ALA B 1 231 ? -15.359 10.562 6.332 1 95.75 231 ALA B N 1
ATOM 4241 C CA . ALA B 1 231 ? -15.93 11.328 5.227 1 95.75 231 ALA B CA 1
ATOM 4242 C C . ALA B 1 231 ? -14.961 12.414 4.758 1 95.75 231 ALA B C 1
ATOM 4244 O O . ALA B 1 231 ? -13.891 12.602 5.348 1 95.75 231 ALA B O 1
ATOM 4245 N N . SER B 1 232 ? -15.32 13.117 3.734 1 97.06 232 SER B N 1
ATOM 4246 C CA . SER B 1 232 ? -14.547 14.148 3.053 1 97.06 232 SER B CA 1
ATOM 4247 C C . SER B 1 232 ? -14.18 15.281 4 1 97.06 232 SER B C 1
ATOM 4249 O O . SER B 1 232 ? -14.945 15.617 4.906 1 97.06 232 SER B O 1
ATOM 4251 N N . LEU B 1 233 ? -13.016 15.875 3.824 1 97.38 233 LEU B N 1
ATOM 4252 C CA . LEU B 1 233 ? -12.57 17.062 4.539 1 97.38 233 LEU B CA 1
ATOM 4253 C C . LEU B 1 233 ? -12.711 18.312 3.666 1 97.38 233 LEU B C 1
ATOM 4255 O O . LEU B 1 233 ? -12.023 19.312 3.893 1 97.38 233 LEU B O 1
ATOM 4259 N N . MET B 1 234 ? -13.617 18.266 2.689 1 97.81 234 MET B N 1
ATOM 4260 C CA . MET B 1 234 ? -13.688 19.328 1.692 1 97.81 234 MET B CA 1
ATOM 4261 C C . MET B 1 234 ? -14 20.672 2.348 1 97.81 234 MET B C 1
ATOM 4263 O O . MET B 1 234 ? -13.43 21.688 1.97 1 97.81 234 MET B O 1
ATOM 4267 N N . PRO B 1 235 ? -14.883 20.75 3.369 1 97.44 235 PRO B N 1
ATOM 4268 C CA . PRO B 1 235 ? -15.078 22.047 4.023 1 97.44 235 PRO B CA 1
ATOM 4269 C C . PRO B 1 235 ? -13.781 22.594 4.621 1 97.44 235 PRO B C 1
ATOM 4271 O O . PRO B 1 235 ? -13.523 23.797 4.527 1 97.44 235 PRO B O 1
ATOM 4274 N N . ASN B 1 236 ? -12.961 21.719 5.23 1 98.06 236 ASN B N 1
ATOM 4275 C CA . ASN B 1 236 ? -11.664 22.125 5.77 1 98.06 236 ASN B CA 1
ATOM 4276 C C . ASN B 1 236 ? -10.727 22.594 4.668 1 98.06 236 ASN B C 1
ATOM 4278 O O . ASN B 1 236 ? -10.07 23.641 4.809 1 98.06 236 ASN B O 1
ATOM 4282 N N . ASN B 1 237 ? -10.664 21.797 3.58 1 98.69 237 ASN B N 1
ATOM 4283 C CA . ASN B 1 237 ? -9.789 22.109 2.459 1 98.69 237 ASN B CA 1
ATOM 4284 C C . ASN B 1 237 ? -10.109 23.484 1.875 1 98.69 237 ASN B C 1
ATOM 4286 O O . ASN B 1 237 ? -9.203 24.281 1.615 1 98.69 237 ASN B O 1
ATOM 4290 N N . LEU B 1 238 ? -11.383 23.719 1.709 1 98.5 238 LEU B N 1
ATOM 4291 C CA . LEU B 1 238 ? -11.828 24.984 1.127 1 98.5 238 LEU B CA 1
ATOM 4292 C C . LEU B 1 238 ? -11.562 26.141 2.074 1 98.5 238 LEU B C 1
ATOM 4294 O O . LEU B 1 238 ? -11.156 27.219 1.638 1 98.5 238 LEU B O 1
ATOM 4298 N N . LEU B 1 239 ? -11.812 25.922 3.373 1 98.5 239 LEU B N 1
ATOM 4299 C CA . LEU B 1 239 ? -11.508 26.938 4.367 1 98.5 239 LEU B CA 1
ATOM 4300 C C . LEU B 1 239 ? -10.031 27.312 4.328 1 98.5 239 LEU B C 1
ATOM 4302 O O . LEU B 1 239 ? -9.688 28.5 4.293 1 98.5 239 LEU B O 1
ATOM 4306 N N . TYR B 1 240 ? -9.172 26.328 4.281 1 98.62 240 TYR B N 1
ATOM 4307 C CA . TYR B 1 240 ? -7.73 26.531 4.273 1 98.62 240 TYR B CA 1
ATOM 4308 C C . TYR B 1 240 ? -7.289 27.266 3.004 1 98.62 240 TYR B C 1
ATOM 4310 O O . TYR B 1 240 ? -6.52 28.219 3.062 1 98.62 240 TYR B O 1
ATOM 4318 N N . ALA B 1 241 ? -7.781 26.844 1.858 1 98.62 241 ALA B N 1
ATOM 4319 C CA . ALA B 1 241 ? -7.352 27.344 0.557 1 98.62 241 ALA B CA 1
ATOM 4320 C C . ALA B 1 241 ? -7.77 28.797 0.369 1 98.62 241 ALA B C 1
ATOM 4322 O O . ALA B 1 241 ? -7.125 29.547 -0.373 1 98.62 241 ALA B O 1
ATOM 4323 N N . ASN B 1 242 ? -8.906 29.141 1.015 1 97.25 242 ASN B N 1
ATOM 4324 C CA . ASN B 1 242 ? -9.406 30.5 0.969 1 97.25 242 ASN B CA 1
ATOM 4325 C C . ASN B 1 242 ? -9.484 31.031 -0.463 1 97.25 242 ASN B C 1
ATOM 4327 O O . ASN B 1 242 ? -8.945 32.094 -0.773 1 97.25 242 ASN B O 1
ATOM 4331 N N . GLY B 1 243 ? -10.062 30.25 -1.351 1 97.75 243 GLY B N 1
ATOM 4332 C CA . GLY B 1 243 ? -10.328 30.703 -2.711 1 97.75 243 GLY B CA 1
ATOM 4333 C C . GLY B 1 243 ? -9.234 30.297 -3.689 1 97.75 243 GLY B C 1
ATOM 4334 O O . GLY B 1 243 ? -9.438 30.375 -4.906 1 97.75 243 GLY B O 1
ATOM 4335 N N . ALA B 1 244 ? -8.062 29.828 -3.203 1 98.62 244 ALA B N 1
ATOM 4336 C CA . ALA B 1 244 ? -6.992 29.375 -4.094 1 98.62 244 ALA B CA 1
ATOM 4337 C C . ALA B 1 244 ? -7.363 28.062 -4.773 1 98.62 244 ALA B C 1
ATOM 4339 O O . ALA B 1 244 ? -8.234 27.328 -4.293 1 98.62 244 ALA B O 1
ATOM 4340 N N . ASP B 1 245 ? -6.715 27.75 -5.895 1 98.75 245 ASP B N 1
ATOM 4341 C CA . ASP B 1 245 ? -6.914 26.5 -6.625 1 98.75 245 ASP B CA 1
ATOM 4342 C C . ASP B 1 245 ? -6.434 25.312 -5.812 1 98.75 245 ASP B C 1
ATOM 4344 O O . ASP B 1 245 ? -5.234 25.172 -5.555 1 98.75 245 ASP B O 1
ATOM 4348 N N . LEU B 1 246 ? -7.332 24.453 -5.453 1 98.81 246 LEU B N 1
ATOM 4349 C CA . LEU B 1 246 ? -6.996 23.297 -4.625 1 98.81 246 LEU B CA 1
ATOM 4350 C C . LEU B 1 246 ? -5.922 22.453 -5.293 1 98.81 246 LEU B C 1
ATOM 4352 O O . LEU B 1 246 ? -5.176 21.734 -4.613 1 98.81 246 LEU B O 1
ATOM 4356 N N . ALA B 1 247 ? -5.82 22.531 -6.57 1 98.69 247 ALA B N 1
ATOM 4357 C CA . ALA B 1 247 ? -4.898 21.672 -7.301 1 98.69 247 ALA B CA 1
ATOM 4358 C C . ALA B 1 247 ? -3.504 22.281 -7.367 1 98.69 247 ALA B C 1
ATOM 4360 O O . ALA B 1 247 ? -2.564 21.672 -7.867 1 98.69 247 ALA B O 1
ATOM 4361 N N . HIS B 1 248 ? -3.379 23.547 -6.875 1 98.81 248 HIS B N 1
ATOM 4362 C CA . HIS B 1 248 ? -2.051 24.156 -6.867 1 98.81 248 HIS B CA 1
ATOM 4363 C C . HIS B 1 248 ? -1.056 23.281 -6.105 1 98.81 248 HIS B C 1
ATOM 4365 O O . HIS B 1 248 ? -1.359 22.797 -5.016 1 98.81 248 HIS B O 1
ATOM 4371 N N . PRO B 1 249 ? 0.158 23.125 -6.594 1 98.62 249 PRO B N 1
ATOM 4372 C CA . PRO B 1 249 ? 1.124 22.188 -6.008 1 98.62 249 PRO B CA 1
ATOM 4373 C C . PRO B 1 249 ? 1.479 22.531 -4.562 1 98.62 249 PRO B C 1
ATOM 4375 O O . PRO B 1 249 ? 1.874 21.656 -3.793 1 98.62 249 PRO B O 1
ATOM 4378 N N . TYR B 1 250 ? 1.284 23.781 -4.16 1 98.81 250 TYR B N 1
ATOM 4379 C CA . TYR B 1 250 ? 1.577 24.172 -2.787 1 98.81 250 TYR B CA 1
ATOM 4380 C C . TYR B 1 250 ? 0.404 23.844 -1.867 1 98.81 250 TYR B C 1
ATOM 4382 O O . TYR B 1 250 ? 0.541 23.891 -0.642 1 98.81 250 TYR B O 1
ATOM 4390 N N . LEU B 1 251 ? -0.767 23.578 -2.479 1 98.88 251 LEU B N 1
ATOM 4391 C CA . LEU B 1 251 ? -1.933 23.125 -1.726 1 98.88 251 LEU B CA 1
ATOM 4392 C C . LEU B 1 251 ? -2.096 21.625 -1.831 1 98.88 251 LEU B C 1
ATOM 4394 O O . LEU B 1 251 ? -2.428 20.953 -0.846 1 98.88 251 LEU B O 1
ATOM 4398 N N . SER B 1 252 ? -1.824 21.125 -2.996 1 98.94 252 SER B N 1
ATOM 4399 C CA . SER B 1 252 ? -1.835 19.688 -3.291 1 98.94 252 SER B CA 1
ATOM 4400 C C . SER B 1 252 ? -0.501 19.234 -3.873 1 98.94 252 SER B C 1
ATOM 4402 O O . SER B 1 252 ? -0.384 19.031 -5.082 1 98.94 252 SER B O 1
ATOM 4404 N N . PRO B 1 253 ? 0.39 18.906 -2.982 1 98.88 253 PRO B N 1
ATOM 4405 C CA . PRO B 1 253 ? 1.735 18.578 -3.455 1 98.88 253 PRO B CA 1
ATOM 4406 C C . PRO B 1 253 ? 1.755 17.344 -4.348 1 98.88 253 PRO B C 1
ATOM 4408 O O . PRO B 1 253 ? 2.695 17.141 -5.125 1 98.88 253 PRO B O 1
ATOM 4411 N N . LEU B 1 254 ? 0.768 16.547 -4.305 1 98.88 254 LEU B N 1
ATOM 4412 C CA . LEU B 1 254 ? 0.662 15.398 -5.203 1 98.88 254 LEU B CA 1
ATOM 4413 C C . LEU B 1 254 ? 0.797 15.828 -6.656 1 98.88 254 LEU B C 1
ATOM 4415 O O . LEU B 1 254 ? 1.318 15.078 -7.488 1 98.88 254 LEU B O 1
ATOM 4419 N N . PHE B 1 255 ? 0.376 17 -6.973 1 98.69 255 PHE B N 1
ATOM 4420 C CA . PHE B 1 255 ? 0.356 17.469 -8.359 1 98.69 255 PHE B CA 1
ATOM 4421 C C . PHE B 1 255 ? 1.612 18.266 -8.68 1 98.69 255 PHE B C 1
ATOM 4423 O O . PHE B 1 255 ? 1.691 18.906 -9.727 1 98.69 255 PHE B O 1
ATOM 4430 N N . GLY B 1 256 ? 2.58 18.281 -7.793 1 98.56 256 GLY B N 1
ATOM 4431 C CA . GLY B 1 256 ? 3.838 18.969 -8.016 1 98.56 256 GLY B CA 1
ATOM 4432 C C . GLY B 1 256 ? 4.754 18.25 -8.984 1 98.56 256 GLY B C 1
ATOM 4433 O O . GLY B 1 256 ? 4.523 17.094 -9.32 1 98.56 256 GLY B O 1
ATOM 4434 N N . ASP B 1 257 ? 5.754 19 -9.484 1 97.75 257 ASP B N 1
ATOM 4435 C CA . ASP B 1 257 ? 6.816 18.438 -10.312 1 97.75 257 ASP B CA 1
ATOM 4436 C C . ASP B 1 257 ? 7.969 17.922 -9.453 1 97.75 257 ASP B C 1
ATOM 4438 O O . ASP B 1 257 ? 8.648 18.703 -8.781 1 97.75 257 ASP B O 1
ATOM 4442 N N . PHE B 1 258 ? 8.219 16.672 -9.492 1 98.31 258 PHE B N 1
ATOM 4443 C CA . PHE B 1 258 ? 9.258 16.078 -8.648 1 98.31 258 PHE B CA 1
ATOM 4444 C C . PHE B 1 258 ? 10.523 15.82 -9.461 1 98.31 258 PHE B C 1
ATOM 4446 O O . PHE B 1 258 ? 11.531 15.383 -8.906 1 98.31 258 PHE B O 1
ATOM 4453 N N . SER B 1 259 ? 10.547 16.094 -10.75 1 96.06 259 SER B N 1
ATOM 4454 C CA . SER B 1 259 ? 11.648 15.734 -11.641 1 96.06 259 SER B CA 1
ATOM 4455 C C . SER B 1 259 ? 12.875 16.609 -11.383 1 96.06 259 SER B C 1
ATOM 4457 O O . SER B 1 259 ? 13.992 16.25 -11.758 1 96.06 259 SER B O 1
ATOM 4459 N N . ALA B 1 260 ? 12.672 17.734 -10.742 1 94.69 260 ALA B N 1
ATOM 4460 C CA . ALA B 1 260 ? 13.773 18.672 -10.508 1 94.69 260 ALA B CA 1
ATOM 4461 C C . ALA B 1 260 ? 14.492 18.359 -9.195 1 94.69 260 ALA B C 1
ATOM 4463 O O . ALA B 1 260 ? 15.414 19.062 -8.805 1 94.69 260 ALA B O 1
ATOM 4464 N N . GLY B 1 261 ? 14.039 17.359 -8.562 1 95 261 GLY B N 1
ATOM 4465 C CA . GLY B 1 261 ? 14.672 16.984 -7.312 1 95 261 GLY B CA 1
ATOM 4466 C C . GLY B 1 261 ? 13.719 16.984 -6.137 1 95 261 GLY B C 1
ATOM 4467 O O . GLY B 1 261 ? 12.844 17.844 -6.039 1 95 261 GLY B O 1
ATOM 4468 N N . PHE B 1 262 ? 13.852 16.078 -5.238 1 98.25 262 PHE B N 1
ATOM 4469 C CA . PHE B 1 262 ? 13.062 15.867 -4.031 1 98.25 262 PHE B CA 1
ATOM 4470 C C . PHE B 1 262 ? 13.758 14.898 -3.082 1 98.25 262 PHE B C 1
ATOM 4472 O O . PHE B 1 262 ? 14.492 14.016 -3.521 1 98.25 262 PHE B O 1
ATOM 4479 N N . PRO B 1 263 ? 13.648 15.102 -1.798 1 98.69 263 PRO B N 1
ATOM 4480 C CA . PRO B 1 263 ? 14.383 14.258 -0.858 1 98.69 263 PRO B CA 1
ATOM 4481 C C . PRO B 1 263 ? 13.844 12.828 -0.799 1 98.69 263 PRO B C 1
ATOM 4483 O O . PRO B 1 263 ? 12.68 12.594 -1.125 1 98.69 263 PRO B O 1
ATOM 4486 N N . PRO B 1 264 ? 14.789 11.859 -0.346 1 98.81 264 PRO B N 1
ATOM 4487 C CA . PRO B 1 264 ? 14.25 10.547 0.012 1 98.81 264 PRO B CA 1
ATOM 4488 C C . PRO B 1 264 ? 13.023 10.641 0.921 1 98.81 264 PRO B C 1
ATOM 4490 O O . PRO B 1 264 ? 12.992 11.461 1.838 1 98.81 264 PRO B O 1
ATOM 4493 N N . THR B 1 265 ? 12.031 9.805 0.621 1 98.94 265 THR B N 1
ATOM 4494 C CA . THR B 1 265 ? 10.75 10.023 1.283 1 98.94 265 THR B CA 1
ATOM 4495 C C . THR B 1 265 ? 10.172 8.703 1.793 1 98.94 265 THR B C 1
ATOM 4497 O O . THR B 1 265 ? 10.148 7.707 1.069 1 98.94 265 THR B O 1
ATOM 4500 N N . PHE B 1 266 ? 9.812 8.727 3.062 1 98.94 266 PHE B N 1
ATOM 4501 C CA . PHE B 1 266 ? 9.031 7.672 3.707 1 98.94 266 PHE B CA 1
ATOM 4502 C C . PHE B 1 266 ? 7.543 7.988 3.65 1 98.94 266 PHE B C 1
ATOM 4504 O O . PHE B 1 266 ? 7.109 9.047 4.113 1 98.94 266 PHE B O 1
ATOM 4511 N N . ILE B 1 267 ? 6.73 7.074 3.057 1 98.94 267 ILE B N 1
ATOM 4512 C CA . ILE B 1 267 ? 5.289 7.277 2.957 1 98.94 267 ILE B CA 1
ATOM 4513 C C . ILE B 1 267 ? 4.555 6.137 3.658 1 98.94 267 ILE B C 1
ATOM 4515 O O . ILE B 1 267 ? 4.844 4.965 3.414 1 98.94 267 ILE B O 1
ATOM 4519 N N . GLN B 1 268 ? 3.629 6.512 4.523 1 98.88 268 GLN B N 1
ATOM 4520 C CA . GLN B 1 268 ? 2.854 5.492 5.227 1 98.88 268 GLN B CA 1
ATOM 4521 C C . GLN B 1 268 ? 1.356 5.754 5.094 1 98.88 268 GLN B C 1
ATOM 4523 O O . GLN B 1 268 ? 0.916 6.906 5.141 1 98.88 268 GLN B O 1
ATOM 4528 N N . SER B 1 269 ? 0.537 4.684 4.941 1 98.88 269 SER B N 1
ATOM 4529 C CA . SER B 1 269 ? -0.916 4.711 5.07 1 98.88 269 SER B CA 1
ATOM 4530 C C . SER B 1 269 ? -1.45 3.385 5.598 1 98.88 269 SER B C 1
ATOM 4532 O O . SER B 1 269 ? -0.712 2.611 6.211 1 98.88 269 SER B O 1
ATOM 4534 N N . GLY B 1 270 ? -2.768 3.205 5.594 1 98.94 270 GLY B N 1
ATOM 4535 C CA . GLY B 1 270 ? -3.465 1.972 5.926 1 98.94 270 GLY B CA 1
ATOM 4536 C C . GLY B 1 270 ? -4.48 1.56 4.879 1 98.94 270 GLY B C 1
ATOM 4537 O O . GLY B 1 270 ? -4.953 2.393 4.102 1 98.94 270 GLY B O 1
ATOM 4538 N N . THR B 1 271 ? -4.883 0.309 4.918 1 98.94 271 THR B N 1
ATOM 4539 C CA . THR B 1 271 ? -5.797 -0.192 3.893 1 98.94 271 THR B CA 1
ATOM 4540 C C . THR B 1 271 ? -7.195 0.379 4.09 1 98.94 271 THR B C 1
ATOM 4542 O O . THR B 1 271 ? -8 0.406 3.154 1 98.94 271 THR B O 1
ATOM 4545 N N . ARG B 1 272 ? -7.531 0.881 5.289 1 98.88 272 ARG B N 1
ATOM 4546 C CA . ARG B 1 272 ? -8.836 1.49 5.523 1 98.88 272 ARG B CA 1
ATOM 4547 C C . ARG B 1 272 ? -8.742 3.012 5.52 1 98.88 272 ARG B C 1
ATOM 4549 O O . ARG B 1 272 ? -9.742 3.703 5.734 1 98.88 272 ARG B O 1
ATOM 4556 N N . ASP B 1 273 ? -7.555 3.553 5.336 1 98.88 273 ASP B N 1
ATOM 4557 C CA . ASP B 1 273 ? -7.312 4.992 5.371 1 98.88 273 ASP B CA 1
ATOM 4558 C C . ASP B 1 273 ? -7.996 5.691 4.199 1 98.88 273 ASP B C 1
ATOM 4560 O O . ASP B 1 273 ? -7.785 5.32 3.041 1 98.88 273 ASP B O 1
ATOM 4564 N N . LEU B 1 274 ? -8.797 6.668 4.492 1 98.88 274 LEU B N 1
ATOM 4565 C CA . LEU B 1 274 ? -9.414 7.477 3.441 1 98.88 274 LEU B CA 1
ATOM 4566 C C . LEU B 1 274 ? -8.352 8.07 2.523 1 98.88 274 LEU B C 1
ATOM 4568 O O . LEU B 1 274 ? -8.609 8.297 1.339 1 98.88 274 LEU B O 1
ATOM 4572 N N . PHE B 1 275 ? -7.105 8.266 3.014 1 98.88 275 PHE B N 1
ATOM 4573 C CA . PHE B 1 275 ? -6.02 8.906 2.283 1 98.88 275 PHE B CA 1
ATOM 4574 C C . PHE B 1 275 ? -5.109 7.867 1.637 1 98.88 275 PHE B C 1
ATOM 4576 O O . PHE B 1 275 ? -4.004 8.188 1.198 1 98.88 275 PHE B O 1
ATOM 4583 N N . LEU B 1 276 ? -5.547 6.574 1.556 1 98.94 276 LEU B N 1
ATOM 4584 C CA . LEU B 1 276 ? -4.738 5.543 0.917 1 98.94 276 LEU B CA 1
ATOM 4585 C C . LEU B 1 276 ? -4.34 5.961 -0.494 1 98.94 276 LEU B C 1
ATOM 4587 O O . LEU B 1 276 ? -3.172 5.84 -0.875 1 98.94 276 LEU B O 1
ATOM 4591 N N . SER B 1 277 ? -5.262 6.527 -1.245 1 98.94 277 SER B N 1
ATOM 4592 C CA . SER B 1 277 ? -4.996 6.98 -2.605 1 98.94 277 SER B CA 1
ATOM 4593 C C . SER B 1 277 ? -3.93 8.07 -2.627 1 98.94 277 SER B C 1
ATOM 4595 O O . SER B 1 277 ? -3.088 8.109 -3.527 1 98.94 277 SER B O 1
ATOM 4597 N N . ASN B 1 278 ? -3.992 9 -1.637 1 98.94 278 ASN B N 1
ATOM 4598 C CA . ASN B 1 278 ? -2.951 10.016 -1.539 1 98.94 278 ASN B CA 1
ATOM 4599 C C . ASN B 1 278 ? -1.562 9.391 -1.459 1 98.94 278 ASN B C 1
ATOM 4601 O O . ASN B 1 278 ? -0.654 9.789 -2.193 1 98.94 278 ASN B O 1
ATOM 4605 N N . ALA B 1 279 ? -1.435 8.406 -0.612 1 98.94 279 ALA B N 1
ATOM 4606 C CA . ALA B 1 279 ? -0.142 7.781 -0.345 1 98.94 279 ALA B CA 1
ATOM 4607 C C . ALA B 1 279 ? 0.369 7.031 -1.572 1 98.94 279 ALA B C 1
ATOM 4609 O O . ALA B 1 279 ? 1.513 7.223 -1.994 1 98.94 279 ALA B O 1
ATOM 4610 N N . VAL B 1 280 ? -0.491 6.215 -2.199 1 98.94 280 VAL B N 1
ATOM 4611 C CA . VAL B 1 280 ? -0.007 5.336 -3.258 1 98.94 280 VAL B CA 1
ATOM 4612 C C . VAL B 1 280 ? 0.224 6.141 -4.535 1 98.94 280 VAL B C 1
ATOM 4614 O O . VAL B 1 280 ? 1.139 5.848 -5.305 1 98.94 280 VAL B O 1
ATOM 4617 N N . ARG B 1 281 ? -0.562 7.199 -4.785 1 98.94 281 ARG B N 1
ATOM 4618 C CA . ARG B 1 281 ? -0.356 8.055 -5.949 1 98.94 281 ARG B CA 1
ATOM 4619 C C . ARG B 1 281 ? 0.912 8.883 -5.801 1 98.94 281 ARG B C 1
ATOM 4621 O O . ARG B 1 281 ? 1.64 9.094 -6.773 1 98.94 281 ARG B O 1
ATOM 4628 N N . LEU B 1 282 ? 1.114 9.344 -4.594 1 98.94 282 LEU B N 1
ATOM 4629 C CA . LEU B 1 282 ? 2.357 10.07 -4.363 1 98.94 282 LEU B CA 1
ATOM 4630 C C . LEU B 1 282 ? 3.564 9.156 -4.543 1 98.94 282 LEU B C 1
ATOM 4632 O O . LEU B 1 282 ? 4.574 9.555 -5.125 1 98.94 282 LEU B O 1
ATOM 4636 N N . HIS B 1 283 ? 3.486 7.953 -4.02 1 98.94 283 HIS B N 1
ATOM 4637 C CA . HIS B 1 283 ? 4.559 6.98 -4.199 1 98.94 283 HIS B CA 1
ATOM 4638 C C . HIS B 1 283 ? 4.883 6.789 -5.68 1 98.94 283 HIS B C 1
ATOM 4640 O O . HIS B 1 283 ? 6.055 6.812 -6.066 1 98.94 283 HIS B O 1
ATOM 4646 N N . ARG B 1 284 ? 3.844 6.648 -6.52 1 98.62 284 ARG B N 1
ATOM 4647 C CA . ARG B 1 284 ? 4.047 6.484 -7.957 1 98.62 284 ARG B CA 1
ATOM 4648 C C . ARG B 1 284 ? 4.723 7.711 -8.562 1 98.62 284 ARG B C 1
ATOM 4650 O O . ARG B 1 284 ? 5.637 7.586 -9.375 1 98.62 284 ARG B O 1
ATOM 4657 N N . ALA B 1 285 ? 4.254 8.867 -8.18 1 98.69 285 ALA B N 1
ATOM 4658 C CA . ALA B 1 285 ? 4.816 10.102 -8.711 1 98.69 285 ALA B CA 1
ATOM 4659 C C . ALA B 1 285 ? 6.297 10.227 -8.375 1 98.69 285 ALA B C 1
ATOM 4661 O O . ALA B 1 285 ? 7.109 10.578 -9.242 1 98.69 285 ALA B O 1
ATOM 4662 N N . LEU B 1 286 ? 6.645 9.922 -7.16 1 98.81 286 LEU B N 1
ATOM 4663 C CA . LEU B 1 286 ? 8.031 10.016 -6.723 1 98.81 286 LEU B CA 1
ATOM 4664 C C . LEU B 1 286 ? 8.898 8.961 -7.402 1 98.81 286 LEU B C 1
ATOM 4666 O O . LEU B 1 286 ? 10.031 9.242 -7.801 1 98.81 286 LEU B O 1
ATOM 4670 N N . ARG B 1 287 ? 8.367 7.75 -7.543 1 98.25 287 ARG B N 1
ATOM 4671 C CA . ARG B 1 287 ? 9.094 6.691 -8.234 1 98.25 287 ARG B CA 1
ATOM 4672 C C . ARG B 1 287 ? 9.375 7.074 -9.68 1 98.25 287 ARG B C 1
ATOM 4674 O O . ARG B 1 287 ? 10.484 6.859 -10.18 1 98.25 287 ARG B O 1
ATOM 4681 N N . ARG B 1 288 ? 8.398 7.672 -10.359 1 97.38 288 ARG B N 1
ATOM 4682 C CA . ARG B 1 288 ? 8.578 8.109 -11.742 1 97.38 288 ARG B CA 1
ATOM 4683 C C . ARG B 1 288 ? 9.703 9.133 -11.852 1 97.38 288 ARG B C 1
ATOM 4685 O O . ARG B 1 288 ? 10.43 9.172 -12.852 1 97.38 288 ARG B O 1
ATOM 4692 N N . ALA B 1 289 ? 9.836 9.906 -10.82 1 98 289 ALA B N 1
ATOM 4693 C CA . ALA B 1 289 ? 10.867 10.938 -10.789 1 98 289 ALA B CA 1
ATOM 4694 C C . ALA B 1 289 ? 12.188 10.367 -10.266 1 98 289 ALA B C 1
ATOM 4696 O O . ALA B 1 289 ? 13.156 11.109 -10.078 1 98 289 ALA B O 1
ATOM 4697 N N . GLN B 1 290 ? 12.227 9.109 -9.938 1 97.19 290 GLN B N 1
ATOM 4698 C CA . GLN B 1 290 ? 13.414 8.391 -9.469 1 97.19 290 GLN B CA 1
ATOM 4699 C C . GLN B 1 290 ? 13.867 8.906 -8.109 1 97.19 290 GLN B C 1
ATOM 4701 O O . GLN B 1 290 ? 15.07 8.945 -7.824 1 97.19 290 GLN B O 1
ATOM 4706 N N . VAL B 1 291 ? 12.922 9.383 -7.324 1 98.31 291 VAL B N 1
ATOM 4707 C CA . VAL B 1 291 ? 13.172 9.75 -5.938 1 98.31 291 VAL B CA 1
ATOM 4708 C C . VAL B 1 291 ? 13.18 8.5 -5.062 1 98.31 291 VAL B C 1
ATOM 4710 O O . VAL B 1 291 ? 12.234 7.703 -5.102 1 98.31 291 VAL B O 1
ATOM 4713 N N . PRO B 1 292 ? 14.312 8.266 -4.285 1 97.5 292 PRO B N 1
ATOM 4714 C CA . PRO B 1 292 ? 14.258 7.145 -3.34 1 97.5 292 PRO B CA 1
ATOM 4715 C C . PRO B 1 292 ? 13.062 7.242 -2.387 1 97.5 292 PRO B C 1
ATOM 4717 O O . PRO B 1 292 ? 12.914 8.242 -1.682 1 97.5 292 PRO B O 1
ATOM 4720 N N . THR B 1 293 ? 12.18 6.242 -2.434 1 98.5 293 THR B N 1
ATOM 4721 C CA . THR B 1 293 ? 10.945 6.324 -1.657 1 98.5 293 THR B CA 1
ATOM 4722 C C . THR B 1 293 ? 10.547 4.949 -1.124 1 98.5 293 THR B C 1
ATOM 4724 O O . THR B 1 293 ? 10.711 3.941 -1.812 1 98.5 293 THR B O 1
ATOM 4727 N N . GLU B 1 294 ? 10.086 4.859 0.115 1 98.56 294 GLU B N 1
ATOM 4728 C CA . GLU B 1 294 ? 9.508 3.672 0.741 1 98.56 294 GLU B CA 1
ATOM 4729 C C . GLU B 1 294 ? 8.008 3.838 0.968 1 98.56 294 GLU B C 1
ATOM 4731 O O . GLU B 1 294 ? 7.555 4.902 1.398 1 98.56 294 GLU B O 1
ATOM 4736 N N . LEU B 1 295 ? 7.293 2.852 0.621 1 98.94 295 LEU B N 1
ATOM 4737 C CA . LEU B 1 295 ? 5.863 2.814 0.914 1 98.94 295 LEU B CA 1
ATOM 4738 C C . LEU B 1 295 ? 5.551 1.76 1.97 1 98.94 295 LEU B C 1
ATOM 4740 O O . LEU B 1 295 ? 5.992 0.614 1.858 1 98.94 295 LEU B O 1
ATOM 4744 N N . HIS B 1 296 ? 4.875 2.135 3.002 1 98.88 296 HIS B N 1
ATOM 4745 C CA . HIS B 1 296 ? 4.387 1.246 4.051 1 98.88 296 HIS B CA 1
ATOM 4746 C C . HIS B 1 296 ? 2.875 1.347 4.203 1 98.88 296 HIS B C 1
ATOM 4748 O O . HIS B 1 296 ? 2.352 2.402 4.57 1 98.88 296 HIS B O 1
ATOM 4754 N N . VAL B 1 297 ? 2.17 0.273 3.916 1 98.94 297 VAL B N 1
ATOM 4755 C CA . VAL B 1 297 ? 0.722 0.214 4.078 1 98.94 297 VAL B CA 1
ATOM 4756 C C . VAL B 1 297 ? 0.362 -0.843 5.121 1 98.94 297 VAL B C 1
ATOM 4758 O O . VAL B 1 297 ? 0.751 -2.006 4.996 1 98.94 297 VAL B O 1
ATOM 4761 N N . PHE B 1 298 ? -0.381 -0.47 6.102 1 98.94 298 PHE B N 1
ATOM 4762 C CA . PHE B 1 298 ? -0.694 -1.368 7.207 1 98.94 298 PHE B CA 1
ATOM 4763 C C . PHE B 1 298 ? -2.107 -1.92 7.074 1 98.94 298 PHE B C 1
ATOM 4765 O O . PHE B 1 298 ? -3.035 -1.189 6.715 1 98.94 298 PHE B O 1
ATOM 4772 N N . GLU B 1 299 ? -2.285 -3.152 7.398 1 98.88 299 GLU B N 1
ATOM 4773 C CA . GLU B 1 299 ? -3.525 -3.922 7.355 1 98.88 299 GLU B CA 1
ATOM 4774 C C . GLU B 1 299 ? -4.586 -3.312 8.266 1 98.88 299 GLU B C 1
ATOM 4776 O O . GLU B 1 299 ? -4.352 -3.123 9.461 1 98.88 299 GLU B O 1
ATOM 4781 N N . GLY B 1 300 ? -5.703 -2.961 7.688 1 98.81 300 GLY B N 1
ATOM 4782 C CA . GLY B 1 300 ? -6.883 -2.549 8.43 1 98.81 300 GLY B CA 1
ATOM 4783 C C . GLY B 1 300 ? -6.719 -1.206 9.117 1 98.81 300 GLY B C 1
ATOM 4784 O O . GLY B 1 300 ? -7.605 -0.766 9.852 1 98.81 300 GLY B O 1
ATOM 4785 N N . MET B 1 301 ? -5.625 -0.566 8.922 1 98.88 301 MET B N 1
ATOM 4786 C CA . MET B 1 301 ? -5.312 0.666 9.648 1 98.88 301 MET B CA 1
ATOM 4787 C C . MET B 1 301 ? -6.105 1.84 9.086 1 98.88 301 MET B C 1
ATOM 4789 O O . MET B 1 301 ? -6.109 2.072 7.875 1 98.88 301 MET B O 1
ATOM 4793 N N . PRO B 1 302 ? -6.863 2.535 9.922 1 98.75 302 PRO B N 1
ATOM 4794 C CA . PRO B 1 302 ? -7.535 3.766 9.492 1 98.75 302 PRO B CA 1
ATOM 4795 C C . PRO B 1 302 ? -6.609 4.977 9.5 1 98.75 302 PRO B C 1
ATOM 4797 O O . PRO B 1 302 ? -5.414 4.844 9.797 1 98.75 302 PRO B O 1
ATOM 4800 N N . HIS B 1 303 ? -7.148 6.09 9.109 1 98.5 303 HIS B N 1
ATOM 4801 C CA . HIS B 1 303 ? -6.414 7.344 9.188 1 98.5 303 HIS B CA 1
ATOM 4802 C C . HIS B 1 303 ? -5.871 7.582 10.594 1 98.5 303 HIS B C 1
ATOM 4804 O O . HIS B 1 303 ? -6.613 7.496 11.57 1 98.5 303 HIS B O 1
ATOM 4810 N N . GLY B 1 304 ? -4.551 7.746 10.719 1 93.62 304 GLY B N 1
ATOM 4811 C CA . GLY B 1 304 ? -3.965 8.125 12 1 93.62 304 GLY B CA 1
ATOM 4812 C C . GLY B 1 304 ? -3.465 6.941 12.805 1 93.62 304 GLY B C 1
ATOM 4813 O O . GLY B 1 304 ? -2.787 7.113 13.82 1 93.62 304 GLY B O 1
ATOM 4814 N N . GLY B 1 305 ? -3.895 5.691 12.43 1 96.5 305 GLY B N 1
ATOM 4815 C CA . GLY B 1 305 ? -3.357 4.508 13.086 1 96.5 305 GLY B CA 1
ATOM 4816 C C . GLY B 1 305 ? -4.316 3.896 14.086 1 96.5 305 GLY B C 1
ATOM 4817 O O . GLY B 1 305 ? -5.531 4.051 13.969 1 96.5 305 GLY B O 1
ATOM 4818 N N . PHE B 1 306 ? -3.693 3.041 15.078 1 97 306 PHE B N 1
ATOM 4819 C CA . PHE B 1 306 ? -4.465 2.246 16.031 1 97 306 PHE B CA 1
ATOM 4820 C C . PHE B 1 306 ? -4.227 2.725 17.453 1 97 306 PHE B C 1
ATOM 4822 O O . PHE B 1 306 ? -4.195 1.92 18.391 1 97 306 PHE B O 1
ATOM 4829 N N . MET B 1 307 ? -3.889 4 17.656 1 91.06 307 MET B N 1
ATOM 4830 C CA . MET B 1 307 ? -3.803 4.641 18.969 1 91.06 307 MET B CA 1
ATOM 4831 C C . MET B 1 307 ? -2.814 3.906 19.875 1 91.06 307 MET B C 1
ATOM 4833 O O . MET B 1 307 ? -3.127 3.598 21.016 1 91.06 307 MET B O 1
ATOM 4837 N N . GLY B 1 308 ? -1.731 3.498 19.312 1 93.12 308 GLY B N 1
ATOM 4838 C CA . GLY B 1 308 ? -0.626 2.975 20.109 1 93.12 308 GLY B CA 1
ATOM 4839 C C . GLY B 1 308 ? -0.547 1.46 20.094 1 93.12 308 GLY B C 1
ATOM 4840 O O . GLY B 1 308 ? 0.313 0.872 20.75 1 93.12 308 GLY B O 1
ATOM 4841 N N . ALA B 1 309 ? -1.402 0.767 19.359 1 97.81 309 ALA B N 1
ATOM 4842 C CA . ALA B 1 309 ? -1.387 -0.688 19.234 1 97.81 309 ALA B CA 1
ATOM 4843 C C . ALA B 1 309 ? -0.056 -1.178 18.672 1 97.81 309 ALA B C 1
ATOM 4845 O O . ALA B 1 309 ? 0.791 -0.374 18.281 1 97.81 309 ALA B O 1
ATOM 4846 N N . 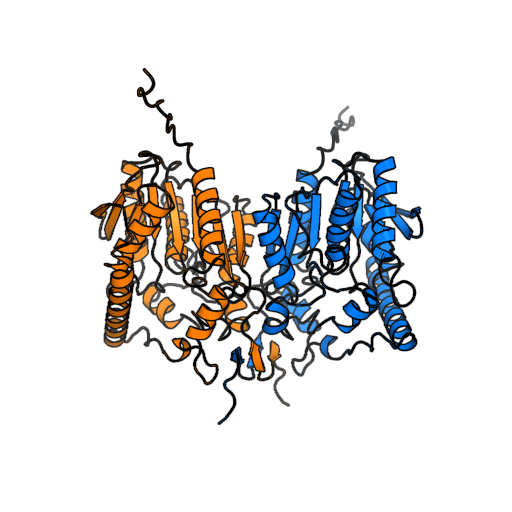PRO B 1 310 ? 0.219 -2.473 18.703 1 98.19 310 PRO B N 1
ATOM 4847 C CA . PRO B 1 310 ? 1.483 -3.035 18.234 1 98.19 310 PRO B CA 1
ATOM 4848 C C . PRO B 1 310 ? 1.843 -2.57 16.812 1 98.19 310 PRO B C 1
ATOM 4850 O O . PRO B 1 310 ? 3.016 -2.33 16.531 1 98.19 310 PRO B O 1
ATOM 4853 N N . GLU B 1 311 ? 0.874 -2.404 15.992 1 98.62 311 GLU B N 1
ATOM 4854 C CA . GLU B 1 311 ? 1.115 -1.938 14.625 1 98.62 311 GLU B CA 1
ATOM 4855 C C . GLU B 1 311 ? 1.725 -0.54 14.625 1 98.62 311 GLU B C 1
ATOM 4857 O O . GLU B 1 311 ? 2.607 -0.245 13.812 1 98.62 311 GLU B O 1
ATOM 4862 N N . ASP B 1 312 ? 1.268 0.318 15.523 1 98.12 312 ASP B N 1
ATOM 4863 C CA . ASP B 1 312 ? 1.793 1.676 15.625 1 98.12 312 ASP B CA 1
ATOM 4864 C C . ASP B 1 312 ? 3.229 1.672 16.141 1 98.12 312 ASP B C 1
ATOM 4866 O O . ASP B 1 312 ? 4.051 2.49 15.719 1 98.12 312 ASP B O 1
ATOM 4870 N N . ARG B 1 313 ? 3.496 0.779 17.062 1 97.44 313 ARG B N 1
ATOM 4871 C CA . ARG B 1 313 ? 4.863 0.638 17.562 1 97.44 313 ARG B CA 1
ATOM 4872 C C . ARG B 1 313 ? 5.801 0.171 16.453 1 97.44 313 ARG B C 1
ATOM 4874 O O . ARG B 1 313 ? 6.93 0.652 16.328 1 97.44 313 ARG B O 1
ATOM 4881 N N . GLU B 1 314 ? 5.305 -0.724 15.688 1 98.06 314 GLU B N 1
ATOM 4882 C CA . GLU B 1 314 ? 6.09 -1.173 14.539 1 98.06 314 GLU B CA 1
ATOM 4883 C C . GLU B 1 314 ? 6.359 -0.023 13.578 1 98.06 314 GLU B C 1
ATOM 4885 O O . GLU B 1 314 ? 7.473 0.113 13.062 1 98.06 314 GLU B O 1
ATOM 4890 N N . LEU B 1 315 ? 5.348 0.756 13.281 1 98.38 315 LEU B N 1
ATOM 4891 C CA . LEU B 1 315 ? 5.516 1.923 12.422 1 98.38 315 LEU B CA 1
ATOM 4892 C C . LEU B 1 315 ? 6.578 2.861 12.977 1 98.38 315 LEU B C 1
ATOM 4894 O O . LEU B 1 315 ? 7.43 3.355 12.242 1 98.38 315 LEU B O 1
ATOM 4898 N N . SER B 1 316 ? 6.547 3.102 14.273 1 97.56 316 SER B N 1
ATOM 4899 C CA . SER B 1 316 ? 7.523 3.969 14.922 1 97.56 316 SER B CA 1
ATOM 4900 C C . SER B 1 316 ? 8.945 3.451 14.711 1 97.56 316 SER B C 1
ATOM 4902 O O . SER B 1 316 ? 9.867 4.238 14.492 1 97.56 316 SER B O 1
ATOM 4904 N N . GLN B 1 317 ? 9.094 2.166 14.742 1 97.5 317 GLN B N 1
ATOM 4905 C CA . GLN B 1 317 ? 10.398 1.561 14.523 1 97.5 317 GLN B CA 1
ATOM 4906 C C . GLN B 1 317 ? 10.859 1.748 13.078 1 97.5 317 GLN B C 1
ATOM 4908 O O . GLN B 1 317 ? 12.031 2.031 12.82 1 97.5 317 GLN B O 1
ATOM 4913 N N . GLU B 1 318 ? 9.953 1.6 12.164 1 98.25 318 GLU B N 1
ATOM 4914 C CA . GLU B 1 318 ? 10.273 1.804 10.75 1 98.25 318 GLU B CA 1
ATOM 4915 C C . GLU B 1 318 ? 10.695 3.248 10.484 1 98.25 318 GLU B C 1
ATOM 4917 O O . GLU B 1 318 ? 11.617 3.498 9.711 1 98.25 318 GLU B O 1
ATOM 4922 N N . ILE B 1 319 ? 9.992 4.168 11.109 1 98.44 319 ILE B N 1
ATOM 4923 C CA . ILE B 1 319 ? 10.297 5.586 10.953 1 98.44 319 ILE B CA 1
ATOM 4924 C C . ILE B 1 319 ? 11.695 5.871 11.5 1 98.44 319 ILE B C 1
ATOM 4926 O O . ILE B 1 319 ? 12.508 6.531 10.836 1 98.44 319 ILE B O 1
ATOM 4930 N N . ALA B 1 320 ? 11.945 5.414 12.711 1 97.25 320 ALA B N 1
ATOM 4931 C CA . ALA B 1 320 ? 13.258 5.629 13.328 1 97.25 320 ALA B CA 1
ATOM 4932 C C . ALA B 1 320 ? 14.375 5.074 12.453 1 97.25 320 ALA B C 1
ATOM 4934 O O . ALA B 1 320 ? 15.391 5.738 12.242 1 97.25 320 ALA B O 1
ATOM 4935 N N . ARG B 1 321 ? 14.148 3.855 11.945 1 97.12 321 ARG B N 1
ATOM 4936 C CA . ARG B 1 321 ? 15.125 3.248 11.047 1 97.12 321 ARG B CA 1
ATOM 4937 C C . ARG B 1 321 ? 15.391 4.148 9.844 1 97.12 321 ARG B C 1
ATOM 4939 O O . ARG B 1 321 ? 16.547 4.387 9.484 1 97.12 321 ARG B O 1
ATOM 4946 N N . PHE B 1 322 ? 14.406 4.613 9.211 1 98.38 322 PHE B N 1
ATOM 4947 C CA . PHE B 1 322 ? 14.523 5.43 8.008 1 98.38 322 PHE B CA 1
ATOM 4948 C C . PHE B 1 322 ? 15.242 6.738 8.305 1 98.38 322 PHE B C 1
ATOM 4950 O O . PHE B 1 322 ? 16.156 7.133 7.574 1 98.38 322 PHE B O 1
ATOM 4957 N N . VAL B 1 323 ? 14.742 7.387 9.406 1 98 323 VAL B N 1
ATOM 4958 C CA . VAL B 1 323 ? 15.312 8.672 9.797 1 98 323 VAL B CA 1
ATOM 4959 C C . VAL B 1 323 ? 16.812 8.508 10.086 1 98 323 VAL B C 1
ATOM 4961 O O . VAL B 1 323 ? 17.641 9.258 9.555 1 98 323 VAL B O 1
ATOM 4964 N N . HIS B 1 324 ? 17.234 7.535 10.797 1 95.44 324 HIS B N 1
ATOM 4965 C CA . HIS B 1 324 ? 18.625 7.344 11.188 1 95.44 324 HIS B CA 1
ATOM 4966 C C . HIS B 1 324 ? 19.469 6.918 9.992 1 95.44 324 HIS B C 1
ATOM 4968 O O . HIS B 1 324 ? 20.672 7.238 9.93 1 95.44 324 HIS B O 1
ATOM 4974 N N . ALA B 1 325 ? 18.844 6.258 9.07 1 96.5 325 ALA B N 1
ATOM 4975 C CA . ALA B 1 325 ? 19.578 5.84 7.875 1 96.5 325 ALA B CA 1
ATOM 4976 C C . ALA B 1 325 ? 19.953 7.043 7.016 1 96.5 325 ALA B C 1
ATOM 4978 O O . ALA B 1 325 ? 20.906 6.977 6.227 1 96.5 325 ALA B O 1
ATOM 4979 N N . HIS B 1 326 ? 19.188 8.164 7.109 1 97.19 326 HIS B N 1
ATOM 4980 C CA . HIS B 1 326 ? 19.406 9.305 6.227 1 97.19 326 HIS B CA 1
ATOM 4981 C C . HIS B 1 326 ? 20.141 10.43 6.957 1 97.19 326 HIS B C 1
ATOM 4983 O O . HIS B 1 326 ? 20.328 11.516 6.398 1 97.19 326 HIS B O 1
ATOM 4989 N N . LEU B 1 327 ? 20.469 10.18 8.227 1 95.31 327 LEU B N 1
ATOM 4990 C CA . LEU B 1 327 ? 21.234 11.141 9.016 1 95.31 327 LEU B CA 1
ATOM 4991 C C . LEU B 1 327 ? 22.625 10.602 9.32 1 95.31 327 LEU B C 1
ATOM 4993 O O . LEU B 1 327 ? 22.844 9.391 9.328 1 95.31 327 LEU B O 1
ATOM 4997 N N . PRO B 1 328 ? 23.609 11.477 9.445 1 89 328 PRO B N 1
ATOM 4998 C CA . PRO B 1 328 ? 24.953 11.008 9.805 1 89 328 PRO B CA 1
ATOM 4999 C C . PRO B 1 328 ? 24.984 10.281 11.148 1 89 328 PRO B C 1
ATOM 5001 O O . PRO B 1 328 ? 24.219 10.617 12.055 1 89 328 PRO B O 1
ATOM 5004 N N . ALA B 1 329 ? 25.844 9.156 11.141 1 76.12 329 ALA B N 1
ATOM 5005 C CA . ALA B 1 329 ? 25.969 8.359 12.352 1 76.12 329 ALA B CA 1
ATOM 5006 C C . ALA B 1 329 ? 26.422 9.219 13.531 1 76.12 329 ALA B C 1
ATOM 5008 O O . ALA B 1 329 ? 27.203 10.156 13.367 1 76.12 329 ALA B O 1
ATOM 5009 N N . SER B 1 330 ? 25.672 9.086 14.617 1 65 330 SER B N 1
ATOM 5010 C CA . SER B 1 330 ? 26.078 9.781 15.836 1 65 330 SER B CA 1
ATOM 5011 C C . SER B 1 330 ? 27.391 9.227 16.391 1 65 330 SER B C 1
ATOM 5013 O O . SER B 1 330 ? 27.609 8.016 16.359 1 65 330 SER B O 1
ATOM 5015 N N . ASP B 1 331 ? 28.484 9.906 16.234 1 52.44 331 ASP B N 1
ATOM 5016 C CA . ASP B 1 331 ? 29.719 9.531 16.922 1 52.44 331 ASP B CA 1
ATOM 5017 C C . ASP B 1 331 ? 29.453 9.242 18.406 1 52.44 331 ASP B C 1
ATOM 5019 O O . ASP B 1 331 ? 29.734 10.07 19.266 1 52.44 331 ASP B O 1
ATOM 5023 N N . VAL B 1 332 ? 28.469 8.773 18.797 1 46.97 332 VAL B N 1
ATOM 5024 C CA . VAL B 1 332 ? 28.469 8.508 20.234 1 46.97 332 VAL B CA 1
ATOM 5025 C C . VAL B 1 332 ? 29.562 7.504 20.562 1 46.97 332 VAL B C 1
ATOM 5027 O O . VAL B 1 332 ? 29.5 6.34 20.156 1 46.97 332 VAL B O 1
ATOM 5030 N N . GLU B 1 333 ? 30.797 7.906 20.594 1 41.72 333 GLU B N 1
ATOM 5031 C CA . GLU B 1 333 ? 31.859 7.168 21.281 1 41.72 333 GLU B CA 1
ATOM 5032 C C . GLU B 1 333 ? 31.375 6.637 22.625 1 41.72 333 GLU B C 1
ATOM 5034 O O . GLU B 1 333 ? 30.875 7.398 23.469 1 41.72 333 GLU B O 1
ATOM 5039 N N . SER B 1 334 ? 31 5.516 22.688 1 40.62 334 SER B N 1
ATOM 5040 C CA . SER B 1 334 ? 31 4.867 24 1 40.62 334 SER B CA 1
ATOM 5041 C C . SER B 1 334 ? 32.281 5.148 24.766 1 40.62 334 SER B C 1
ATOM 5043 O O . SER B 1 334 ? 33.344 4.578 24.438 1 40.62 334 SER B O 1
ATOM 5045 N N . LYS B 1 335 ? 32.562 6.234 25.469 1 37.97 335 LYS B N 1
ATOM 5046 C CA . LYS B 1 335 ? 33.656 6.25 26.469 1 37.97 335 LYS B CA 1
ATOM 5047 C C . LYS B 1 335 ? 33.5 5.094 27.453 1 37.97 335 LYS B C 1
ATOM 5049 O O . LYS B 1 335 ? 32.469 4.957 28.109 1 37.97 335 LYS B O 1
ATOM 5054 N N . PRO B 1 336 ? 34.469 4.219 27.406 1 38.25 336 PRO B N 1
ATOM 5055 C CA . PRO B 1 336 ? 34.469 3.186 28.438 1 38.25 336 PRO B CA 1
ATOM 5056 C C . PRO B 1 336 ? 34.406 3.764 29.859 1 38.25 336 PRO B C 1
ATOM 5058 O O . PRO B 1 336 ? 34.938 4.855 30.109 1 38.25 336 PRO B O 1
ATOM 5061 N N . SER B 1 337 ? 33.375 3.479 30.578 1 34.44 337 SER B N 1
ATOM 5062 C CA . SER B 1 337 ? 33.375 3.793 32 1 34.44 337 SER B CA 1
ATOM 5063 C C . SER B 1 337 ? 34.719 3.408 32.656 1 34.44 337 SER B C 1
ATOM 5065 O O . SER B 1 337 ? 35.219 2.314 32.438 1 34.44 337 SER B O 1
ATOM 5067 N N . SER B 1 338 ? 35.438 4.43 33.031 1 37.66 338 SER B N 1
ATOM 5068 C CA . SER B 1 338 ? 36.656 4.289 33.812 1 37.66 338 SER B CA 1
ATOM 5069 C C . SER B 1 338 ? 36.406 3.48 35.094 1 37.66 338 SER B C 1
ATOM 5071 O O . SER B 1 338 ? 37.219 3.477 36 1 37.66 338 SER B O 1
ATOM 5073 N N . ALA B 1 339 ? 35.281 2.93 35.344 1 35.53 339 ALA B N 1
ATOM 5074 C CA . ALA B 1 339 ? 35.188 2.303 36.656 1 35.53 339 ALA B CA 1
ATOM 5075 C C . ALA B 1 339 ? 36.219 1.197 36.812 1 35.53 339 ALA B C 1
ATOM 5077 O O . ALA B 1 339 ? 36.438 0.658 37.906 1 35.53 339 ALA B O 1
ATOM 5078 N N . ASP B 1 340 ? 36.594 0.434 35.656 1 29.48 340 ASP B N 1
ATOM 5079 C CA . ASP B 1 340 ? 37.375 -0.728 36.094 1 29.48 340 ASP B CA 1
ATOM 5080 C C . ASP B 1 340 ? 38.844 -0.367 36.25 1 29.48 340 ASP B C 1
ATOM 5082 O O . ASP B 1 340 ? 39.688 -0.776 35.438 1 29.48 340 ASP B O 1
ATOM 5086 N N . ARG B 1 341 ? 39.062 1.019 36.438 1 24.48 341 ARG B N 1
ATOM 5087 C CA . ARG B 1 341 ? 40.344 0.944 37.156 1 24.48 341 ARG B CA 1
ATOM 5088 C C . ARG B 1 341 ? 40.094 0.832 38.656 1 24.48 341 ARG B C 1
ATOM 5090 O O . ARG B 1 341 ? 39.125 1.424 39.188 1 24.48 341 ARG B O 1
#

Foldseek 3Di:
DPPPDPDDDDDDDADQQDPPDDPLLSVLLVVQADPVRFGPCVVDDQDFLVPQVSLVVVQVVVVVVLVVVVVVCVVPFAWDWDWDDQPPWIKIKTAHPQQLAPQAEEEEEEDDLQAYQADPNQNVVQRVVCHLQSHIYIRIRWDGPPVDAPPRRLVSVLSVVVVVVVPHPQLRYEYEYEADSLQSQLLNQLVCVVVPHDHHLEYEYHLYPQQLVLPFPLQPVLQSVQSPCNHHSNSSLCSRCVPPDCLPCSNRVLNPQCLVDDHEYEFEEEPNESSPRVRVSSVVRCVVSVHNYDYYYHYSAYRPGRVPPPVVVVVSVVVSVVSCVSHDRRPPPPDPDPVVD/DPPPDPDDDDDDDADDQDPPDDPLLSVLLVVQADPVRFGPCVVDDQDFLVPQVSLVVVQVVVVVVLVVVVVVCVVPFAWDWDWDDQPPWIKIKTAHPQALDPQAEEEEEEDDLQAYQADPNQNVVQRVVCHLQSHIYIRIRWDGPPVDAPPRRLVSVLSVVVVVVVPHPQLRYEYEYAADSLQSQLLNQLVCVVVPHDHHLEYEYHLYPQQLVLPFPLQPVLQSVQSPDNHHSNSSLCSRCVPPDCLPCSNRVLNPQCLVDDHEYEFEEEPNESSPRVRVSSVVRCVVSVHNYDYYYHYSAYGPGSVPPPVVVVVSVVVSVVSCVSHDRRPPPPPPPPVVD